Protein AF-A0A538RVR6-F1 (afdb_monomer_lite)

Radius of gyration: 31.61 Å; chains: 1; bounding box: 88×62×80 Å

Sequence (384 aa):
MLEILHLSPMVILPLAVGLVLLVVLLVVGKVPLGYNVRNLLVRWWVTFLTALAFTLVVGLLTVMLAFVNGMYRLTEASGNPGNVMILSDGATDELFSNLAKSDTTNIERQKGVDKAMLKDADQQEREYPLCSKEVYIVVNQPIPPALGPAGSTEFRGKIKTIVQDKGEFTIVDLTGIEKTFQPSENPKFNIHALKADDLVVVAYEQKGQDLLASEVRVSNRRRFVQVRGIEDHRISSRVHDMQLFEGGKWWGGAGVEDAPGGESGKGALGFIQGVLGEGVARILGQDQGKERLEVGDTFELGPRKWIVTGIMKSAGSTFGSEIWAKHSIVGPMFGKDQFTCLVVRSRDAASAEQLAKFLSTDYRPAVRAEPETTYYEKLSETNK

pLDDT: mean 84.99, std 12.35, range [39.38, 97.38]

Secondary structure (DSSP, 8-state):
---S----HHHHHHHHHHHHHHHHHHHTT-S-HHHHHHHHHHTHHHHHHHHHHHHHHHHHHHHHHHHHHHHHHHHHTSS-TTEEEEEETT-SSSTT--B-HHHHHHHTTSTT--EEEEE-TTS-EEEEE-EEEEEEEEEEEEPPPPP-STT--EEEEEEEEEEGGGTEEEEE-TTS-EEEEEE-SS-SS-GGG--TT-EEEEEEEEETTEEEEEEEEE---EEEEEEEEES-HHHHHHHTT--BPTT-----TTSEEPPTT--S-TT--PEEEEEE-HHHHHHHHHTTT-SS--TT-EEEETTEEEEEEEEB--SS-GGGGEEEEEHHHHHHHTT--SBSEEEEE-SSHHHHHHHHHHHHHT-SS-EEEEEHHHHHHHHHHHT-

Foldseek 3Di:
DPPPDPDDPVVVVVVVVVVVVVVVCVVVCVDPVVVVVVVCVVPVPVVVVVVVVVCVVVVVVVVVVVVVVVVLVLLLPAADLQKKKWFAPPDLDLQPGFDDPVVLVVLLPDDQFDWDFDQDPVRDTDIGTLKKFKHKDKAKAFQADADDPPPFDKDWAFWADQDVVQQKTWGQHPQRDIDIAHADPAAPDDSVVDDGRFTWMFGFDDDPPHTHTRYIDTTPDIDIAIEMAIADCVSVCVLGVKDWDPQADADDPVQFDADPPDDPDPDRDTAGEKEAAFQQQCVQQSSVVGNGDDAQDWDDGQSHIHGHRTYIPCPSYPRNRHIYTHCVPVCVSRVHNGGSIMMGGGPRSVSQQVSQVCQQPPDPPHMHMDRSSVSSSVVVVVVD

Structure (mmCIF, N/CA/C/O backbone):
data_AF-A0A538RVR6-F1
#
_entry.id   AF-A0A538RVR6-F1
#
loop_
_atom_site.group_PDB
_atom_site.id
_atom_site.type_symbol
_atom_site.label_atom_id
_atom_site.label_alt_id
_atom_site.label_comp_id
_atom_site.label_asym_id
_atom_site.label_entity_id
_atom_site.label_seq_id
_atom_site.pdbx_PDB_ins_code
_atom_site.Cartn_x
_atom_site.Cartn_y
_atom_site.Cartn_z
_atom_site.occupancy
_atom_site.B_iso_or_equiv
_atom_site.auth_seq_id
_atom_site.auth_comp_id
_atom_site.auth_asym_id
_atom_site.auth_atom_id
_atom_site.pdbx_PDB_model_num
ATOM 1 N N . MET A 1 1 ? 41.872 4.878 -24.489 1.00 39.38 1 MET A N 1
ATOM 2 C CA . MET A 1 1 ? 41.569 6.090 -23.687 1.00 39.38 1 MET A CA 1
ATOM 3 C C . MET A 1 1 ? 41.647 7.361 -24.555 1.00 39.38 1 MET A C 1
ATOM 5 O O . MET A 1 1 ? 42.277 8.331 -24.166 1.00 39.38 1 MET A O 1
ATOM 9 N N . LEU A 1 2 ? 41.036 7.361 -25.749 1.00 42.12 2 LEU A N 1
ATOM 10 C CA . LEU A 1 2 ? 40.969 8.534 -26.648 1.00 42.12 2 LEU A CA 1
ATOM 11 C C . LEU A 1 2 ? 39.705 8.509 -27.537 1.00 42.12 2 LEU A C 1
ATOM 13 O O . LEU A 1 2 ? 39.635 9.197 -28.544 1.00 42.12 2 LEU A O 1
ATOM 17 N N . GLU A 1 3 ? 38.696 7.728 -27.142 1.00 47.91 3 GLU A N 1
ATOM 18 C CA . GLU A 1 3 ? 37.481 7.445 -27.926 1.00 47.91 3 GLU A CA 1
ATOM 19 C C . GLU A 1 3 ? 36.218 8.050 -27.275 1.00 47.91 3 GLU A C 1
ATOM 21 O O . GLU A 1 3 ? 35.114 7.560 -27.463 1.00 47.91 3 GLU A O 1
ATOM 26 N N . ILE A 1 4 ? 36.379 9.092 -26.444 1.00 49.66 4 ILE A N 1
ATOM 27 C CA . ILE A 1 4 ? 35.287 9.658 -25.618 1.00 49.66 4 ILE A CA 1
ATOM 28 C C . ILE A 1 4 ? 34.895 11.093 -26.033 1.00 49.66 4 ILE A C 1
ATOM 30 O O . ILE A 1 4 ? 33.883 11.608 -25.573 1.00 49.66 4 ILE A O 1
ATOM 34 N N . LEU A 1 5 ? 35.603 11.749 -26.961 1.00 54.25 5 LEU A N 1
ATOM 35 C CA . LEU A 1 5 ? 35.172 13.054 -27.485 1.00 54.25 5 LEU A CA 1
ATOM 36 C C . LEU A 1 5 ? 34.869 12.975 -28.985 1.00 54.25 5 LEU A C 1
ATOM 38 O O . LEU A 1 5 ? 35.779 13.020 -29.808 1.00 54.25 5 LEU A O 1
ATOM 42 N N . HIS A 1 6 ? 33.581 12.944 -29.338 1.00 60.28 6 HIS A N 1
ATOM 43 C CA . HIS A 1 6 ? 33.085 13.232 -30.690 1.00 60.28 6 HIS A CA 1
ATOM 44 C C . HIS A 1 6 ? 33.258 14.733 -31.011 1.00 60.28 6 HIS A C 1
ATOM 46 O O . HIS A 1 6 ? 32.290 15.473 -31.174 1.00 60.28 6 HIS A O 1
ATOM 52 N N . LEU A 1 7 ? 34.500 15.220 -31.039 1.00 61.66 7 LEU A N 1
ATOM 53 C CA . LEU A 1 7 ? 34.818 16.577 -31.478 1.00 61.66 7 LEU A CA 1
ATOM 54 C C . LEU A 1 7 ? 34.898 16.606 -33.008 1.00 61.66 7 LEU A C 1
ATOM 56 O O . LEU A 1 7 ? 35.586 15.795 -33.621 1.00 61.66 7 LEU A O 1
ATOM 60 N N . SER A 1 8 ? 34.201 17.560 -33.629 1.00 72.44 8 SER A N 1
ATOM 61 C CA . SER A 1 8 ? 34.272 17.799 -35.075 1.00 72.44 8 SER A CA 1
ATOM 62 C C . SER A 1 8 ? 35.731 18.000 -35.533 1.00 72.44 8 SER A C 1
ATOM 64 O O . SER A 1 8 ? 36.479 18.717 -34.855 1.00 72.44 8 SER A O 1
ATOM 66 N N . PRO A 1 9 ? 36.142 17.463 -36.703 1.00 71.31 9 PRO A N 1
ATOM 67 C CA . PRO A 1 9 ? 37.484 17.664 -37.262 1.00 71.31 9 PRO A CA 1
ATOM 68 C C . PRO A 1 9 ? 37.887 19.141 -37.386 1.00 71.31 9 PRO A C 1
ATOM 70 O O . PRO A 1 9 ? 39.068 19.473 -37.293 1.00 71.31 9 PRO A O 1
ATOM 73 N N . MET A 1 10 ? 36.907 20.043 -37.529 1.00 75.62 10 MET A N 1
ATOM 74 C CA . MET A 1 10 ? 37.141 21.489 -37.583 1.00 75.62 10 MET A CA 1
ATOM 75 C C . MET A 1 10 ? 37.539 22.116 -36.242 1.00 75.62 10 MET A C 1
ATOM 77 O O . MET A 1 10 ? 38.118 23.195 -36.240 1.00 75.62 10 MET A O 1
ATOM 81 N N . VAL A 1 11 ? 37.265 21.457 -35.112 1.00 75.25 11 VAL A N 1
ATOM 82 C CA . VAL A 1 11 ? 37.667 21.917 -33.769 1.00 75.25 11 VAL A CA 1
ATOM 83 C C . VAL A 1 11 ? 38.995 21.283 -33.355 1.00 75.25 11 VAL A C 1
ATOM 85 O O . VAL A 1 11 ? 39.816 21.927 -32.708 1.00 75.25 11 VAL A O 1
ATOM 88 N N . ILE A 1 12 ? 39.250 20.043 -33.781 1.00 77.94 12 ILE A N 1
ATOM 89 C CA . ILE A 1 12 ? 40.493 19.324 -33.469 1.00 77.94 12 ILE A CA 1
ATOM 90 C C . ILE A 1 12 ? 41.695 19.987 -34.150 1.00 77.94 12 ILE A C 1
ATOM 92 O O . ILE A 1 12 ? 42.734 20.155 -33.517 1.00 77.94 12 ILE A O 1
ATOM 96 N N . LEU A 1 13 ? 41.556 20.407 -35.412 1.00 81.44 13 LEU A N 1
ATOM 97 C CA . LEU A 1 13 ? 42.651 21.009 -36.176 1.00 81.44 13 LEU A CA 1
ATOM 98 C C . LEU A 1 13 ? 43.211 22.307 -35.551 1.00 81.44 13 LEU A C 1
ATOM 100 O O . LEU A 1 13 ? 44.420 22.358 -35.330 1.00 81.44 13 LEU A O 1
ATOM 104 N N . PRO A 1 14 ? 42.410 23.337 -35.202 1.00 83.38 14 PRO A N 1
ATOM 105 C CA . PRO A 1 14 ? 42.937 24.543 -34.560 1.00 83.38 14 PRO A CA 1
ATOM 106 C C . PRO A 1 14 ? 43.492 24.266 -33.160 1.00 83.38 14 PRO A C 1
ATOM 108 O O . PRO A 1 14 ? 44.456 24.909 -32.751 1.00 83.38 14 PRO A O 1
ATOM 111 N N . LEU A 1 15 ? 42.936 23.290 -32.437 1.00 82.31 15 LEU A N 1
ATOM 112 C CA . LEU A 1 15 ? 43.399 22.924 -31.099 1.00 82.31 15 LEU A CA 1
ATOM 113 C C . LEU A 1 15 ? 44.746 22.186 -31.153 1.00 82.31 15 LEU A C 1
ATOM 115 O O . LEU A 1 15 ? 45.649 22.492 -30.378 1.00 82.31 15 LEU A O 1
ATOM 119 N N . ALA A 1 16 ? 44.917 21.287 -32.125 1.00 82.94 16 ALA A N 1
ATOM 120 C CA . ALA A 1 16 ? 46.178 20.609 -32.404 1.00 82.94 16 ALA A CA 1
ATOM 121 C C . ALA A 1 16 ? 47.246 21.589 -32.909 1.00 82.94 16 ALA A C 1
ATOM 123 O O . ALA A 1 16 ? 48.373 21.559 -32.423 1.00 82.94 16 ALA A O 1
ATOM 124 N N . VAL A 1 17 ? 46.894 22.503 -33.822 1.00 85.81 17 VAL A N 1
ATOM 125 C CA . VAL A 1 17 ? 47.800 23.567 -34.285 1.00 85.81 17 VAL A CA 1
ATOM 126 C C . VAL A 1 17 ? 48.191 24.478 -33.126 1.00 85.81 17 VAL A C 1
ATOM 128 O O . VAL A 1 17 ? 49.372 24.768 -32.968 1.00 85.81 17 VAL A O 1
ATOM 131 N N . GLY A 1 18 ? 47.243 24.874 -32.274 1.00 83.81 18 GLY A N 1
ATOM 132 C CA . GLY A 1 18 ? 47.517 25.661 -31.073 1.00 83.81 18 GLY A CA 1
ATOM 133 C C . GLY A 1 18 ? 48.460 24.944 -30.105 1.00 83.81 18 GLY A C 1
ATOM 134 O O . GLY A 1 18 ? 49.398 25.556 -29.601 1.00 83.81 18 GLY A O 1
ATOM 135 N N . LEU A 1 19 ? 48.269 23.638 -29.896 1.00 84.94 19 LEU A N 1
ATOM 136 C CA . LEU A 1 19 ? 49.113 22.827 -29.019 1.00 84.94 19 LEU A CA 1
ATOM 137 C C . LEU A 1 19 ? 50.521 22.635 -29.595 1.00 84.94 19 LEU A C 1
ATOM 139 O O . LEU A 1 19 ? 51.501 22.790 -28.872 1.00 84.94 19 LEU A O 1
ATOM 143 N N . VAL A 1 20 ? 50.643 22.387 -30.902 1.00 85.69 20 VAL A N 1
ATOM 144 C CA . VAL A 1 20 ? 51.937 22.317 -31.600 1.00 85.69 20 VAL A CA 1
ATOM 145 C C . VAL A 1 20 ? 52.646 23.668 -31.556 1.00 85.69 20 VAL A C 1
ATOM 147 O O . VAL A 1 20 ? 53.831 23.719 -31.245 1.00 85.69 20 VAL A O 1
ATOM 150 N N . LEU A 1 21 ? 51.934 24.770 -31.795 1.00 81.81 21 LEU A N 1
ATOM 151 C CA . LEU A 1 21 ? 52.486 26.122 -31.718 1.00 81.81 21 LEU A CA 1
ATOM 152 C C . LEU A 1 21 ? 52.979 26.439 -30.300 1.00 81.81 21 LEU A C 1
ATOM 154 O O . LEU A 1 21 ? 54.045 27.026 -30.137 1.00 81.81 21 LEU A O 1
ATOM 158 N N . LEU A 1 22 ? 52.243 26.001 -29.277 1.00 77.75 22 LEU A N 1
ATOM 159 C CA . LEU A 1 22 ? 52.616 26.147 -27.873 1.00 77.75 22 LEU A CA 1
ATOM 160 C C . LEU A 1 22 ? 53.854 25.307 -27.517 1.00 77.75 22 LEU A C 1
ATOM 162 O O . LEU A 1 22 ? 54.753 25.808 -26.845 1.00 77.75 22 LEU A O 1
ATOM 166 N N . VAL A 1 23 ? 53.952 24.074 -28.025 1.00 80.88 23 VAL A N 1
ATOM 167 C CA . VAL A 1 23 ? 55.142 23.216 -27.880 1.00 80.88 23 VAL A CA 1
ATOM 168 C C . VAL A 1 23 ? 56.350 23.819 -28.604 1.00 80.88 23 VAL A C 1
ATOM 170 O O . VAL A 1 23 ? 57.440 23.870 -28.040 1.00 80.88 23 VAL A O 1
ATOM 173 N N . VAL A 1 24 ? 56.174 24.347 -29.817 1.00 81.25 24 VAL A N 1
ATOM 174 C CA . VAL A 1 24 ? 57.241 25.030 -30.565 1.00 81.25 24 VAL A CA 1
ATOM 175 C C . VAL A 1 24 ? 57.694 26.294 -29.829 1.00 81.25 24 VAL A C 1
ATOM 177 O O . VAL A 1 24 ? 58.892 26.506 -29.661 1.00 81.25 24 VAL A O 1
ATOM 180 N N . LEU A 1 25 ? 56.764 27.107 -29.320 1.00 74.94 25 LEU A N 1
ATOM 181 C CA . LEU A 1 25 ? 57.076 28.295 -28.517 1.00 74.94 25 LEU A CA 1
ATOM 182 C C . LEU A 1 25 ? 57.803 27.951 -27.208 1.00 74.94 25 LEU A C 1
ATOM 184 O O . LEU A 1 25 ? 58.669 28.717 -26.777 1.00 74.94 25 LEU A O 1
ATOM 188 N N . LEU A 1 26 ? 57.487 26.799 -26.606 1.00 71.19 26 LEU A N 1
ATOM 189 C CA . LEU A 1 26 ? 58.191 26.258 -25.443 1.00 71.19 26 LEU A CA 1
ATOM 190 C C . LEU A 1 26 ? 59.629 25.848 -25.772 1.00 71.19 26 LEU A C 1
ATOM 192 O O . LEU A 1 26 ? 60.550 26.235 -25.056 1.00 71.19 26 LEU A O 1
ATOM 196 N N . VAL A 1 27 ? 59.831 25.107 -26.865 1.00 73.12 27 VAL A N 1
ATOM 197 C CA . VAL A 1 27 ? 61.153 24.614 -27.291 1.00 73.12 27 VAL A CA 1
ATOM 198 C C . VAL A 1 27 ? 62.060 25.755 -27.763 1.00 73.12 27 VAL A C 1
ATOM 200 O O . VAL A 1 27 ? 63.259 25.739 -27.501 1.00 73.12 27 VAL A O 1
ATOM 203 N N . VAL A 1 28 ? 61.496 26.789 -28.396 1.00 76.31 28 VAL A N 1
ATOM 204 C CA . VAL A 1 28 ? 62.232 27.974 -28.879 1.00 76.31 28 VAL A CA 1
ATOM 205 C C . VAL A 1 28 ? 62.651 28.916 -27.728 1.00 76.31 28 VAL A C 1
ATOM 207 O O . VAL A 1 28 ? 63.309 29.930 -27.958 1.00 76.31 28 VAL A O 1
ATOM 210 N N . GLY A 1 29 ? 62.316 28.598 -26.470 1.00 61.44 29 GLY A N 1
ATOM 211 C CA . GLY A 1 29 ? 62.828 29.302 -25.286 1.00 61.44 29 GLY A CA 1
ATOM 212 C C . GLY A 1 29 ? 62.303 30.731 -25.108 1.00 61.44 29 GLY A C 1
ATOM 213 O O . GLY A 1 29 ? 62.785 31.460 -24.244 1.00 61.44 29 GLY A O 1
ATOM 214 N N . LYS A 1 30 ? 61.304 31.148 -25.901 1.00 63.81 30 LYS A N 1
ATOM 215 C CA . LYS A 1 30 ? 60.682 32.481 -25.805 1.00 63.81 30 LYS A CA 1
ATOM 216 C C . LYS A 1 30 ? 59.673 32.606 -24.660 1.00 63.81 30 LYS A C 1
ATOM 218 O O . LYS A 1 30 ? 59.272 33.720 -24.336 1.00 63.81 30 LYS A O 1
ATOM 223 N N . VAL A 1 31 ? 59.274 31.496 -24.036 1.00 65.31 31 VAL A N 1
ATOM 224 C CA . VAL A 1 31 ? 58.393 31.500 -22.861 1.00 65.31 31 VAL A CA 1
ATOM 225 C C . VAL A 1 31 ? 59.247 31.290 -21.605 1.00 65.31 31 VAL A C 1
ATOM 227 O O . VAL A 1 31 ? 59.776 30.193 -21.416 1.00 65.31 31 VAL A O 1
ATOM 230 N N . PRO A 1 32 ? 59.400 32.294 -20.722 1.00 65.81 32 PRO A N 1
ATOM 231 C CA . PRO A 1 32 ? 60.220 32.184 -19.516 1.00 65.81 32 PRO A CA 1
ATOM 232 C C . PRO A 1 32 ? 59.517 31.347 -18.427 1.00 65.81 32 PRO A C 1
ATOM 234 O O . PRO A 1 32 ? 59.157 31.847 -17.362 1.00 65.81 32 PRO A O 1
ATOM 237 N N . LEU A 1 33 ? 59.332 30.042 -18.666 1.00 67.88 33 LEU A N 1
ATOM 238 C CA . LEU A 1 33 ? 58.728 29.118 -17.697 1.00 67.88 33 LEU A CA 1
ATOM 239 C C . LEU A 1 33 ? 59.535 29.017 -16.401 1.00 67.88 33 LEU A C 1
ATOM 241 O O . LEU A 1 33 ? 58.954 28.939 -15.322 1.00 67.88 33 LEU A O 1
ATOM 245 N N . GLY A 1 34 ? 60.866 29.065 -16.497 1.00 68.44 34 GLY A N 1
ATOM 246 C CA . GLY A 1 34 ? 61.745 29.028 -15.329 1.00 68.44 34 GLY A CA 1
ATOM 247 C C . GLY A 1 34 ? 61.494 30.191 -14.368 1.00 68.44 34 GLY A C 1
ATOM 248 O O . GLY A 1 34 ? 61.606 30.014 -13.158 1.00 68.44 34 GLY A O 1
ATOM 249 N N . TYR A 1 35 ? 61.079 31.355 -14.882 1.00 65.12 35 TYR A N 1
ATOM 250 C CA . TYR A 1 35 ? 60.714 32.502 -14.052 1.00 65.12 35 TYR A CA 1
ATOM 251 C C . TYR A 1 35 ? 59.385 32.266 -13.326 1.00 65.12 35 TYR A C 1
ATOM 253 O O . TYR A 1 35 ? 59.304 32.489 -12.122 1.00 65.12 35 TYR A O 1
ATOM 261 N N . ASN A 1 36 ? 58.375 31.731 -14.019 1.00 68.00 36 ASN A N 1
ATOM 262 C CA . ASN A 1 36 ? 57.074 31.417 -13.422 1.00 68.00 36 ASN A CA 1
ATOM 263 C C . ASN A 1 36 ? 57.174 30.306 -12.367 1.00 68.00 36 ASN A C 1
ATOM 265 O O . ASN A 1 36 ? 56.671 30.473 -11.260 1.00 68.00 36 ASN A O 1
ATOM 269 N N . VAL A 1 37 ? 57.884 29.212 -12.658 1.00 72.81 37 VAL A N 1
ATOM 270 C CA . VAL A 1 37 ? 58.095 28.103 -11.709 1.00 72.81 37 VAL A CA 1
ATOM 271 C C . VAL A 1 37 ? 58.908 28.565 -10.499 1.00 72.81 37 VAL A C 1
ATOM 273 O O . VAL A 1 37 ? 58.567 28.245 -9.361 1.00 72.81 37 VAL A O 1
ATOM 276 N N . ARG A 1 38 ? 59.939 29.392 -10.711 1.00 72.19 38 ARG A N 1
ATOM 277 C CA . ARG A 1 38 ? 60.703 29.991 -9.611 1.00 72.19 38 ARG A CA 1
ATOM 278 C C . ARG A 1 38 ? 59.846 30.945 -8.778 1.00 72.19 38 ARG A C 1
ATOM 280 O O . ARG A 1 38 ? 59.960 30.931 -7.560 1.00 72.19 38 ARG A O 1
ATOM 287 N N . ASN A 1 39 ? 58.963 31.729 -9.395 1.00 69.69 39 ASN A N 1
ATOM 288 C CA . ASN A 1 39 ? 58.050 32.624 -8.682 1.00 69.69 39 ASN A CA 1
ATOM 289 C C . ASN A 1 39 ? 57.009 31.848 -7.847 1.00 69.69 39 ASN A C 1
ATOM 291 O O . ASN A 1 39 ? 56.709 32.245 -6.721 1.00 69.69 39 ASN A O 1
ATOM 295 N N . LEU A 1 40 ? 56.530 30.696 -8.340 1.00 73.50 40 LEU A N 1
ATOM 296 C CA . LEU A 1 40 ? 55.670 29.779 -7.576 1.00 73.50 40 LEU A CA 1
ATOM 297 C C . LEU A 1 40 ? 56.389 29.211 -6.341 1.00 73.50 40 LEU A C 1
ATOM 299 O O . LEU A 1 40 ? 55.789 29.137 -5.270 1.00 73.50 40 LEU A O 1
ATOM 303 N N . LEU A 1 41 ? 57.678 28.871 -6.472 1.00 74.56 41 LEU A N 1
ATOM 304 C CA . LEU A 1 41 ? 58.513 28.368 -5.372 1.00 74.56 41 LEU A CA 1
ATOM 305 C C . LEU A 1 41 ? 58.883 29.458 -4.354 1.00 74.56 41 LEU A C 1
ATOM 307 O O . LEU A 1 41 ? 58.917 29.198 -3.154 1.00 74.56 41 LEU A O 1
ATOM 311 N N . VAL A 1 42 ? 59.123 30.692 -4.804 1.00 81.31 42 VAL A N 1
ATOM 312 C CA . VAL A 1 42 ? 59.430 31.825 -3.912 1.00 81.31 42 VAL A CA 1
ATOM 313 C C . VAL A 1 42 ? 58.204 32.233 -3.083 1.00 81.31 42 VAL A C 1
ATOM 315 O O . VAL A 1 42 ? 58.351 32.639 -1.932 1.00 81.31 42 VAL A O 1
ATOM 318 N N . ARG A 1 43 ? 56.984 32.075 -3.618 1.00 82.38 43 ARG A N 1
ATOM 319 C CA . ARG A 1 43 ? 55.708 32.324 -2.915 1.00 82.38 43 ARG A CA 1
ATOM 320 C C . ARG A 1 43 ? 54.949 31.033 -2.610 1.00 82.38 43 ARG A C 1
ATOM 322 O O . ARG A 1 43 ? 53.730 30.961 -2.781 1.00 82.38 43 ARG A O 1
ATOM 329 N N . TRP A 1 44 ? 55.671 30.020 -2.139 1.00 80.81 44 TRP A N 1
ATOM 330 C CA . TRP A 1 44 ? 55.123 28.687 -1.886 1.00 80.81 44 TRP A CA 1
ATOM 331 C C . TRP A 1 44 ? 53.885 28.698 -0.977 1.00 80.81 44 TRP A C 1
ATOM 333 O O . TRP A 1 44 ? 52.952 27.949 -1.235 1.00 80.81 44 TRP A O 1
ATOM 343 N N . TRP A 1 45 ? 53.811 29.604 0.004 1.00 84.94 45 TRP A N 1
ATOM 344 C CA . TRP A 1 45 ? 52.651 29.737 0.894 1.00 84.94 45 TRP A CA 1
ATOM 345 C C . TRP A 1 45 ? 51.360 30.168 0.185 1.00 84.94 45 TRP A C 1
ATOM 347 O O . TRP A 1 45 ? 50.308 29.579 0.422 1.00 84.94 45 TRP A O 1
ATOM 357 N N . VAL A 1 46 ? 51.415 31.174 -0.695 1.00 86.44 46 VAL A N 1
ATOM 358 C CA . VAL A 1 46 ? 50.214 31.691 -1.386 1.00 86.44 46 VAL A CA 1
ATOM 359 C C . VAL A 1 46 ? 49.758 30.716 -2.473 1.00 86.44 46 VAL A C 1
ATOM 361 O O . VAL A 1 46 ? 48.561 30.471 -2.629 1.00 86.44 46 VAL A O 1
ATOM 364 N N . THR A 1 47 ? 50.716 30.114 -3.182 1.00 86.12 47 THR A N 1
ATOM 365 C CA . THR A 1 47 ? 50.460 29.060 -4.174 1.00 86.12 47 THR A CA 1
ATOM 366 C C . THR A 1 47 ? 49.853 27.817 -3.518 1.00 86.12 47 THR A C 1
ATOM 368 O O . THR A 1 47 ? 48.895 27.246 -4.033 1.00 86.12 47 THR A O 1
ATOM 371 N N . PHE A 1 48 ? 50.360 27.419 -2.347 1.00 88.94 48 PHE A N 1
ATOM 372 C CA . PHE A 1 48 ? 49.802 26.311 -1.575 1.00 88.94 48 PHE A CA 1
ATOM 373 C C . PHE A 1 48 ? 48.385 26.620 -1.082 1.00 88.94 48 PHE A C 1
ATOM 375 O O . PHE A 1 48 ? 47.500 25.784 -1.232 1.00 88.94 48 PHE A O 1
ATOM 382 N N . LEU A 1 49 ? 48.135 27.828 -0.561 1.00 91.00 49 LEU A N 1
ATOM 383 C CA . LEU A 1 49 ? 46.811 28.225 -0.071 1.00 91.00 49 LEU A CA 1
ATOM 384 C C . LEU A 1 49 ? 45.753 28.232 -1.187 1.00 91.00 49 LEU A C 1
ATOM 386 O O . LEU A 1 49 ? 44.631 27.778 -0.973 1.00 91.00 49 LEU A O 1
ATOM 390 N N . THR A 1 50 ? 46.112 28.696 -2.388 1.00 89.00 50 THR A N 1
ATOM 391 C CA . THR A 1 50 ? 45.217 28.648 -3.558 1.00 89.00 50 THR A CA 1
ATOM 392 C C . THR A 1 50 ? 44.976 27.216 -4.029 1.00 89.00 50 THR A C 1
ATOM 394 O O . THR A 1 50 ? 43.825 26.842 -4.243 1.00 89.00 50 THR A O 1
ATOM 397 N N . ALA A 1 51 ? 46.019 26.385 -4.117 1.00 91.00 51 ALA A N 1
ATOM 398 C CA . ALA A 1 51 ? 45.870 24.968 -4.453 1.00 91.00 51 ALA A CA 1
ATOM 399 C C . ALA A 1 51 ? 44.990 24.216 -3.437 1.00 91.00 51 ALA A C 1
ATOM 401 O O . ALA A 1 51 ? 44.122 23.438 -3.834 1.00 91.00 51 ALA A O 1
ATOM 402 N N . LEU A 1 52 ? 45.159 24.488 -2.138 1.00 95.56 52 LEU A N 1
ATOM 403 C CA . LEU A 1 52 ? 44.338 23.927 -1.065 1.00 95.56 52 LEU A CA 1
ATOM 404 C C . LEU A 1 52 ? 42.873 24.364 -1.201 1.00 95.56 52 LEU A C 1
ATOM 406 O O . LEU A 1 52 ? 41.983 23.521 -1.127 1.00 95.56 52 LEU A O 1
ATOM 410 N N . ALA A 1 53 ? 42.618 25.651 -1.458 1.00 95.00 53 ALA A N 1
ATOM 411 C CA . ALA A 1 53 ? 41.266 26.170 -1.651 1.00 95.00 53 ALA A CA 1
ATOM 412 C C . ALA A 1 53 ? 40.556 25.497 -2.839 1.00 95.00 53 ALA A C 1
ATOM 414 O O . ALA A 1 53 ? 39.435 25.014 -2.686 1.00 95.00 53 ALA A O 1
ATOM 415 N N . PHE A 1 54 ? 41.216 25.386 -3.998 1.00 95.88 54 PHE A N 1
ATOM 416 C CA . PHE A 1 54 ? 40.650 24.683 -5.156 1.00 95.88 54 PHE A CA 1
ATOM 417 C C . PHE A 1 54 ? 40.448 23.188 -4.890 1.00 95.88 54 PHE A C 1
ATOM 419 O O . PHE A 1 54 ? 39.412 22.641 -5.261 1.00 95.88 54 PHE A O 1
ATOM 426 N N . THR A 1 55 ? 41.394 22.534 -4.211 1.00 96.50 55 THR A N 1
ATOM 427 C CA . THR A 1 55 ? 41.277 21.112 -3.847 1.00 96.50 55 THR A CA 1
ATOM 428 C C . THR A 1 55 ? 40.096 20.877 -2.913 1.00 96.50 55 THR A C 1
ATOM 430 O O . THR A 1 55 ? 39.359 19.915 -3.098 1.00 96.50 55 THR A O 1
ATOM 433 N N . LEU A 1 56 ? 39.867 21.772 -1.947 1.00 96.75 56 LEU A N 1
ATOM 434 C CA . LEU A 1 56 ? 38.726 21.694 -1.039 1.00 96.75 56 LEU A CA 1
ATOM 435 C C . LEU A 1 56 ? 37.403 21.851 -1.795 1.00 96.75 56 LEU A C 1
ATOM 437 O O . LEU A 1 56 ? 36.489 21.059 -1.579 1.00 96.75 56 LEU A O 1
ATOM 441 N N . VAL A 1 57 ? 37.309 22.820 -2.712 1.00 97.38 57 VAL A N 1
ATOM 442 C CA . VAL A 1 57 ? 36.103 23.025 -3.532 1.00 97.38 57 VAL A CA 1
ATOM 443 C C . VAL A 1 57 ? 35.825 21.808 -4.418 1.00 97.38 57 VAL A C 1
ATOM 445 O O . VAL A 1 57 ? 34.715 21.282 -4.405 1.00 97.38 57 VAL A O 1
ATOM 448 N N . VAL A 1 58 ? 36.828 21.315 -5.150 1.00 96.69 58 VAL A N 1
ATOM 449 C CA . VAL A 1 58 ? 36.678 20.129 -6.012 1.00 96.69 58 VAL A CA 1
ATOM 450 C C . VAL A 1 58 ? 36.376 18.882 -5.182 1.00 96.69 58 VAL A C 1
ATOM 452 O O . VAL A 1 58 ? 35.538 18.074 -5.579 1.00 96.69 58 VAL A O 1
ATOM 455 N N . GLY A 1 59 ? 37.002 18.737 -4.013 1.00 96.69 59 GLY A N 1
ATOM 456 C CA . GLY A 1 59 ? 36.737 17.652 -3.074 1.00 96.69 59 GLY A CA 1
ATOM 457 C C . GLY A 1 59 ? 35.288 17.658 -2.595 1.00 96.69 59 GLY A C 1
ATOM 458 O O . GLY A 1 59 ? 34.617 16.632 -2.677 1.00 96.69 59 GLY A O 1
ATOM 459 N N . LEU A 1 60 ? 34.773 18.821 -2.189 1.00 96.62 60 LEU A N 1
ATOM 460 C CA . LEU A 1 60 ? 33.379 18.979 -1.774 1.00 96.62 60 LEU A CA 1
ATOM 461 C C . LEU A 1 60 ? 32.406 18.626 -2.910 1.00 96.62 60 LEU A C 1
ATOM 463 O O . LEU A 1 60 ? 31.473 17.852 -2.699 1.00 96.62 60 LEU A O 1
ATOM 467 N N . LEU A 1 61 ? 32.651 19.127 -4.125 1.00 96.31 61 LEU A N 1
ATOM 468 C CA . LEU A 1 61 ? 31.825 18.803 -5.292 1.00 96.31 61 LEU A CA 1
ATOM 469 C C . LEU A 1 61 ? 31.882 17.310 -5.647 1.00 96.31 61 LEU A C 1
ATOM 471 O O . LEU A 1 61 ? 30.856 16.719 -5.978 1.00 96.31 61 LEU A O 1
ATOM 475 N N . THR A 1 62 ? 33.054 16.682 -5.533 1.00 96.19 62 THR A N 1
ATOM 476 C CA . THR A 1 62 ? 33.231 15.246 -5.802 1.00 96.19 62 THR A CA 1
ATOM 477 C C . THR A 1 62 ? 32.482 14.397 -4.781 1.00 96.19 62 THR A C 1
ATOM 479 O O . THR A 1 62 ? 31.806 13.447 -5.164 1.00 96.19 62 THR A O 1
ATOM 482 N N . VAL A 1 63 ? 32.550 14.749 -3.492 1.00 96.31 63 VAL A N 1
ATOM 483 C CA . VAL A 1 63 ? 31.797 14.064 -2.429 1.00 96.31 63 VAL A CA 1
ATOM 484 C C . VAL A 1 63 ? 30.296 14.208 -2.654 1.00 96.31 63 VAL A C 1
ATOM 486 O O . VAL A 1 63 ? 29.576 13.218 -2.567 1.00 96.31 63 VAL A O 1
ATOM 489 N N . MET A 1 64 ? 29.825 15.408 -3.002 1.00 93.88 64 MET A N 1
ATOM 490 C CA . MET A 1 64 ? 28.416 15.631 -3.326 1.00 93.88 64 MET A CA 1
ATOM 491 C C . MET A 1 64 ? 27.972 14.769 -4.516 1.00 93.88 64 MET A C 1
ATOM 493 O O . MET A 1 64 ? 26.936 14.114 -4.441 1.00 93.88 64 MET A O 1
ATOM 497 N N . LEU A 1 65 ? 28.770 14.704 -5.587 1.00 88.38 65 LEU A N 1
ATOM 498 C CA . LEU A 1 65 ? 28.452 13.889 -6.761 1.00 88.38 65 LEU A CA 1
ATOM 499 C C . LEU A 1 65 ? 28.489 12.386 -6.449 1.00 88.38 65 LEU A C 1
ATOM 501 O O . LEU A 1 65 ? 27.621 11.641 -6.894 1.00 88.38 65 LEU A O 1
ATOM 505 N N . ALA A 1 66 ? 29.458 11.938 -5.649 1.00 91.44 66 ALA A N 1
ATOM 506 C CA . ALA A 1 66 ? 29.544 10.556 -5.189 1.00 91.44 66 ALA A CA 1
ATOM 507 C C . ALA A 1 66 ? 28.347 10.176 -4.305 1.00 91.44 66 ALA A C 1
ATOM 509 O O . ALA A 1 66 ? 27.811 9.082 -4.454 1.00 91.44 66 ALA A O 1
ATOM 510 N N . PHE A 1 67 ? 27.894 11.082 -3.434 1.00 87.81 67 PHE A N 1
ATOM 511 C CA . PHE A 1 67 ? 26.696 10.891 -2.621 1.00 87.81 67 PHE A CA 1
ATOM 512 C C . PHE A 1 67 ? 25.436 10.799 -3.487 1.00 87.81 67 PHE A C 1
ATOM 514 O O . PHE A 1 67 ? 24.668 9.855 -3.334 1.00 87.81 67 PHE A O 1
ATOM 521 N N . VAL A 1 68 ? 25.255 11.719 -4.440 1.00 75.25 68 VAL A N 1
ATOM 522 C CA . VAL A 1 68 ? 24.129 11.692 -5.388 1.00 75.25 68 VAL A CA 1
ATOM 523 C C . VAL A 1 68 ? 24.121 10.393 -6.198 1.00 75.25 68 VAL A C 1
ATOM 525 O O . VAL A 1 68 ? 23.091 9.733 -6.274 1.00 75.25 68 VAL A O 1
ATOM 528 N N . ASN A 1 69 ? 25.272 9.967 -6.720 1.00 75.25 69 ASN A N 1
ATOM 529 C CA . ASN A 1 69 ? 25.398 8.697 -7.441 1.00 75.25 69 ASN A CA 1
ATOM 530 C C . ASN A 1 69 ? 25.158 7.480 -6.536 1.00 75.25 69 ASN A C 1
ATOM 532 O O . ASN A 1 69 ? 24.583 6.488 -6.974 1.00 75.25 69 ASN A O 1
ATOM 536 N N . GLY A 1 70 ? 25.585 7.547 -5.274 1.00 75.81 70 GLY A N 1
ATOM 537 C CA . GLY A 1 70 ? 25.294 6.529 -4.269 1.00 75.81 70 GLY A CA 1
ATOM 538 C C . GLY A 1 70 ? 23.797 6.419 -3.988 1.00 75.81 70 GLY A C 1
ATOM 539 O O . GLY A 1 70 ? 23.272 5.311 -3.951 1.00 75.81 70 GLY A O 1
ATOM 540 N N . MET A 1 71 ? 23.099 7.552 -3.867 1.00 67.25 71 MET A N 1
ATOM 541 C CA . MET A 1 71 ? 21.641 7.577 -3.747 1.00 67.25 71 MET A CA 1
ATOM 542 C C . MET A 1 71 ? 20.965 7.011 -4.995 1.00 67.25 71 MET A C 1
ATOM 544 O O . MET A 1 71 ? 20.094 6.166 -4.839 1.00 67.25 71 MET A O 1
ATOM 548 N N . TYR A 1 72 ? 21.403 7.388 -6.205 1.00 62.00 72 TYR A N 1
ATOM 549 C CA . TYR A 1 72 ? 20.849 6.823 -7.439 1.00 62.00 72 TYR A CA 1
ATOM 550 C C . TYR A 1 72 ? 20.995 5.306 -7.487 1.00 62.00 72 TYR A C 1
ATOM 552 O O . TYR A 1 72 ? 20.018 4.629 -7.756 1.00 62.00 72 TYR A O 1
ATOM 560 N N . ARG A 1 73 ? 22.149 4.750 -7.105 1.00 60.12 73 ARG A N 1
ATOM 561 C CA . ARG A 1 73 ? 22.333 3.289 -7.031 1.00 60.12 73 ARG A CA 1
ATOM 562 C C . ARG A 1 73 ? 21.480 2.609 -5.959 1.00 60.12 73 ARG A C 1
ATOM 564 O O . ARG A 1 73 ? 21.125 1.445 -6.115 1.00 60.12 73 ARG A O 1
ATOM 571 N N . LEU A 1 74 ? 21.171 3.307 -4.865 1.00 58.62 74 LEU A N 1
ATOM 572 C CA . LEU A 1 74 ? 20.268 2.808 -3.824 1.00 58.62 74 LEU A CA 1
ATOM 573 C C . LEU A 1 74 ? 18.803 2.832 -4.288 1.00 58.62 74 LEU A C 1
ATOM 575 O O . LEU A 1 74 ? 18.036 1.958 -3.896 1.00 58.62 74 LEU A O 1
ATOM 579 N N . THR A 1 75 ? 18.419 3.796 -5.130 1.00 52.66 75 THR A N 1
ATOM 580 C CA . THR A 1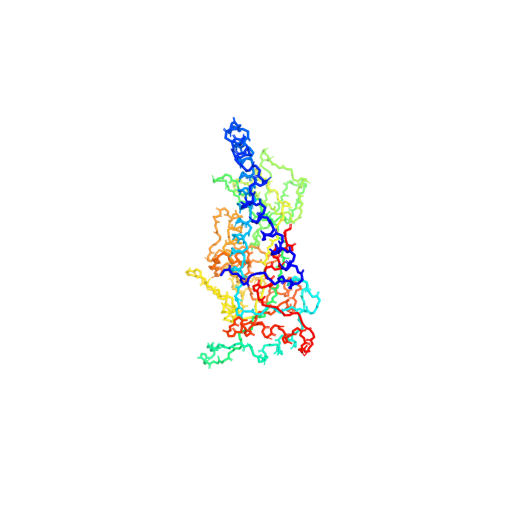 75 ? 17.058 3.919 -5.676 1.00 52.66 75 THR A CA 1
ATOM 581 C C . THR A 1 75 ? 16.844 3.131 -6.970 1.00 52.66 75 THR A C 1
ATOM 583 O O . THR A 1 75 ? 15.743 2.648 -7.191 1.00 52.66 75 THR A O 1
ATOM 586 N N . GLU A 1 76 ? 17.884 2.935 -7.787 1.00 51.81 76 GLU A N 1
ATOM 587 C CA . GLU A 1 76 ? 17.901 2.123 -9.021 1.00 51.81 76 GLU A CA 1
ATOM 588 C C . GLU A 1 76 ? 17.622 0.640 -8.723 1.00 51.81 76 GLU A C 1
ATOM 590 O O . GLU A 1 76 ? 17.119 -0.093 -9.568 1.00 51.81 76 GLU A O 1
ATOM 595 N N . ALA A 1 77 ? 17.859 0.210 -7.480 1.00 52.16 77 ALA A N 1
ATOM 596 C CA . ALA A 1 77 ? 17.465 -1.103 -6.979 1.00 52.16 77 ALA A CA 1
ATOM 597 C C . ALA A 1 77 ? 15.952 -1.240 -6.687 1.00 52.16 77 ALA A C 1
ATOM 599 O O . ALA A 1 77 ? 15.512 -2.309 -6.260 1.00 52.16 77 ALA A O 1
ATOM 600 N N . SER A 1 78 ? 15.147 -0.185 -6.875 1.00 65.19 78 SER A N 1
ATOM 601 C CA . SER A 1 78 ? 13.689 -0.259 -6.726 1.00 65.19 78 SER A CA 1
ATOM 602 C C . SER A 1 78 ? 13.046 -0.674 -8.046 1.00 65.19 78 SER A C 1
ATOM 604 O O . SER A 1 78 ? 12.965 0.111 -8.986 1.00 65.19 78 SER A O 1
ATOM 606 N N . GLY A 1 79 ? 12.570 -1.915 -8.095 1.00 75.38 79 GLY A N 1
ATOM 607 C CA . GLY A 1 79 ? 11.888 -2.489 -9.254 1.00 75.38 79 GLY A CA 1
ATOM 608 C C . GLY A 1 79 ? 12.701 -3.588 -9.932 1.00 75.38 79 GLY A C 1
ATOM 609 O O . GLY A 1 79 ? 13.929 -3.635 -9.850 1.00 75.38 79 GLY A O 1
ATOM 610 N N . ASN A 1 80 ? 12.006 -4.507 -10.595 1.00 86.38 80 ASN A N 1
ATOM 611 C CA . ASN A 1 80 ? 12.641 -5.562 -11.363 1.00 86.38 80 ASN A CA 1
ATOM 612 C C . ASN A 1 80 ? 12.909 -5.074 -12.798 1.00 86.38 80 ASN A C 1
ATOM 614 O O . ASN A 1 80 ? 11.983 -4.622 -13.471 1.00 86.38 80 ASN A O 1
ATOM 618 N N . PRO A 1 81 ? 14.133 -5.213 -13.335 1.00 87.81 81 PRO A N 1
ATOM 619 C CA . PRO A 1 81 ? 14.437 -4.753 -14.689 1.00 87.81 81 PRO A CA 1
ATOM 620 C C . PRO A 1 81 ? 13.664 -5.517 -15.778 1.00 87.81 81 PRO A C 1
ATOM 622 O O . PRO A 1 81 ? 13.491 -5.003 -16.875 1.00 87.81 81 PRO A O 1
ATOM 625 N N . GLY A 1 82 ? 13.184 -6.731 -15.493 1.00 91.94 82 GLY A N 1
ATOM 626 C CA . GLY A 1 82 ? 12.307 -7.499 -16.377 1.00 91.94 82 GLY A CA 1
ATOM 627 C C . GLY A 1 82 ? 10.827 -7.117 -16.280 1.00 91.94 82 GLY A C 1
ATOM 628 O O . GLY A 1 82 ? 10.025 -7.670 -17.029 1.00 91.94 82 GLY A O 1
ATOM 629 N N . ASN A 1 83 ? 10.436 -6.215 -15.378 1.00 95.00 83 ASN A N 1
ATOM 630 C CA . ASN A 1 83 ? 9.053 -5.773 -15.244 1.00 95.00 83 ASN A CA 1
ATOM 631 C C . ASN A 1 83 ? 8.748 -4.554 -16.112 1.00 95.00 83 ASN A C 1
ATOM 633 O O . ASN A 1 83 ? 9.556 -3.638 -16.259 1.00 95.00 83 ASN A O 1
ATOM 637 N N . VAL A 1 84 ? 7.521 -4.521 -16.620 1.00 96.25 84 VAL A N 1
ATOM 638 C CA . VAL A 1 84 ? 6.927 -3.371 -17.297 1.00 96.25 84 VAL A CA 1
ATOM 639 C C . VAL A 1 84 ? 5.742 -2.894 -16.479 1.00 96.25 84 VAL A C 1
ATOM 641 O O . VAL A 1 84 ? 4.808 -3.655 -16.218 1.00 96.25 84 VAL A O 1
ATOM 644 N N . MET A 1 85 ? 5.794 -1.624 -16.101 1.00 95.25 85 MET A N 1
ATOM 645 C CA . MET A 1 85 ? 4.727 -0.919 -15.421 1.00 95.25 85 MET A CA 1
ATOM 646 C C . MET A 1 85 ? 3.794 -0.290 -16.449 1.00 95.25 85 MET A C 1
ATOM 648 O O . MET A 1 85 ? 4.247 0.433 -17.339 1.00 95.25 85 MET A O 1
ATOM 652 N N . ILE A 1 86 ? 2.497 -0.570 -16.343 1.00 96.50 86 ILE A N 1
ATOM 653 C CA . ILE A 1 86 ? 1.482 -0.097 -17.286 1.00 96.50 86 ILE A CA 1
ATOM 654 C C . ILE A 1 86 ? 0.402 0.681 -16.543 1.00 96.50 86 ILE A C 1
ATOM 656 O O . ILE A 1 86 ? -0.210 0.183 -15.595 1.00 96.50 86 ILE A O 1
ATOM 660 N N . LEU A 1 87 ? 0.145 1.890 -17.028 1.00 96.44 87 LEU A N 1
ATOM 661 C CA . LEU A 1 87 ? -0.833 2.846 -16.527 1.00 96.44 87 LEU A CA 1
ATOM 662 C C . LEU A 1 87 ? -1.798 3.247 -17.648 1.00 96.44 87 LEU A C 1
ATOM 664 O O . LEU A 1 87 ? -1.540 3.019 -18.835 1.00 96.44 87 LEU A O 1
ATOM 668 N N . SER A 1 88 ? -2.916 3.870 -17.282 1.00 94.94 88 SER A N 1
ATOM 669 C CA . SER A 1 88 ? -3.814 4.470 -18.263 1.00 94.94 88 SER A CA 1
ATOM 670 C C . SER A 1 88 ? -3.108 5.588 -19.023 1.00 94.94 88 SER A C 1
ATOM 672 O O . SER A 1 88 ? -2.204 6.246 -18.500 1.00 94.94 88 SER A O 1
ATOM 674 N N . ASP A 1 89 ? -3.533 5.823 -20.261 1.00 92.81 89 ASP A N 1
ATOM 675 C CA . ASP A 1 89 ? -3.017 6.942 -21.042 1.00 92.81 89 ASP A CA 1
ATOM 676 C C . ASP A 1 89 ? -3.197 8.274 -20.289 1.00 92.81 89 ASP A C 1
ATOM 678 O O . ASP A 1 89 ? -4.194 8.491 -19.595 1.00 92.81 89 ASP A O 1
ATOM 682 N N . GLY A 1 90 ? -2.190 9.142 -20.372 1.00 89.44 90 GLY A N 1
ATOM 683 C CA . GLY A 1 90 ? -2.141 10.420 -19.656 1.00 89.44 90 GLY A CA 1
ATOM 684 C C . GLY A 1 90 ? -1.893 10.355 -18.140 1.00 89.44 90 GLY A C 1
ATOM 685 O O . GLY A 1 90 ? -1.723 11.411 -17.531 1.00 89.44 90 GLY A O 1
ATOM 686 N N . ALA A 1 91 ? -1.832 9.174 -17.511 1.00 91.56 91 ALA A N 1
ATOM 687 C CA . ALA A 1 91 ? -1.545 9.079 -16.079 1.00 91.56 91 ALA A CA 1
ATOM 688 C C . ALA A 1 91 ? -0.067 9.370 -15.775 1.00 91.56 91 ALA A C 1
ATOM 690 O O . ALA A 1 91 ? 0.840 8.840 -16.427 1.00 91.56 91 ALA A O 1
ATOM 691 N N . THR A 1 92 ? 0.184 10.208 -14.767 1.00 87.19 92 THR A N 1
ATOM 692 C CA . THR A 1 92 ? 1.535 10.558 -14.301 1.00 87.19 92 THR A CA 1
ATOM 693 C C . THR A 1 92 ? 2.110 9.508 -13.357 1.00 87.19 92 THR A C 1
ATOM 695 O O . THR A 1 92 ? 3.307 9.233 -13.435 1.00 87.19 92 THR A O 1
ATOM 698 N N . ASP A 1 93 ? 1.249 8.907 -12.537 1.00 89.69 93 ASP A N 1
ATOM 699 C CA . ASP A 1 93 ? 1.541 7.896 -11.523 1.00 89.69 93 ASP A CA 1
ATOM 700 C C . ASP A 1 93 ? 0.357 6.917 -11.365 1.00 89.69 93 ASP A C 1
ATOM 702 O O . ASP A 1 93 ? -0.707 7.080 -11.974 1.00 89.69 93 ASP A O 1
ATOM 706 N N . GLU A 1 94 ? 0.538 5.892 -10.532 1.00 91.44 94 GLU A N 1
ATOM 707 C CA . GLU A 1 94 ? -0.503 4.913 -10.195 1.00 91.44 94 GLU A CA 1
ATOM 708 C C . GLU A 1 94 ? -1.741 5.517 -9.517 1.00 91.44 94 GLU A C 1
ATOM 710 O O . GLU A 1 94 ? -2.846 5.017 -9.704 1.00 91.44 94 GLU A O 1
ATOM 715 N N . LEU A 1 95 ? -1.612 6.586 -8.730 1.00 90.31 95 LEU A N 1
ATOM 716 C CA . LEU A 1 95 ? -2.731 7.138 -7.962 1.00 90.31 95 LEU A CA 1
ATOM 717 C C . LEU A 1 95 ? -3.813 7.742 -8.872 1.00 90.31 95 LEU A C 1
ATOM 719 O O . LEU A 1 95 ? -5.014 7.630 -8.573 1.00 90.31 95 LEU A O 1
ATOM 723 N N . PHE A 1 96 ? -3.384 8.354 -9.980 1.00 89.56 96 PHE A N 1
ATOM 724 C CA . PHE A 1 96 ? -4.248 8.990 -10.982 1.00 89.56 96 PHE A CA 1
ATOM 725 C C . PHE A 1 96 ? -4.567 8.103 -12.189 1.00 89.56 96 PHE A C 1
ATOM 727 O O . PHE A 1 96 ? -5.284 8.534 -13.092 1.00 89.56 96 PHE A O 1
ATOM 734 N N . SER A 1 97 ? -4.073 6.869 -12.206 1.00 93.44 97 SER A N 1
ATOM 735 C CA . SER A 1 97 ? -4.328 5.924 -13.287 1.00 93.44 97 SER A CA 1
ATOM 736 C C . SER A 1 97 ? -5.632 5.149 -13.082 1.00 93.44 97 SER A C 1
ATOM 738 O O . SER A 1 97 ? -6.022 4.822 -11.957 1.00 93.44 97 SER A O 1
ATOM 740 N N . ASN A 1 98 ? -6.322 4.849 -14.183 1.00 92.88 98 ASN A N 1
ATOM 741 C CA . ASN A 1 98 ? -7.539 4.046 -14.175 1.00 92.88 98 ASN A CA 1
ATOM 742 C C . ASN A 1 98 ? -7.669 3.209 -15.460 1.00 92.88 98 ASN A C 1
ATOM 744 O O . ASN A 1 98 ? -7.951 3.736 -16.536 1.00 92.88 98 ASN A O 1
ATOM 748 N N . LEU A 1 99 ? -7.470 1.895 -15.336 1.00 92.75 99 LEU A N 1
ATOM 749 C CA . LEU A 1 99 ? -7.493 0.940 -16.440 1.00 92.75 99 LEU A CA 1
ATOM 750 C C . LEU A 1 99 ? -8.837 0.208 -16.540 1.00 92.75 99 LEU A C 1
ATOM 752 O O . LEU A 1 99 ? -9.363 -0.346 -15.568 1.00 92.75 99 LEU A O 1
ATOM 756 N N . ALA A 1 100 ? -9.372 0.123 -17.760 1.00 88.56 100 ALA A N 1
ATOM 757 C CA . ALA A 1 100 ? -10.566 -0.665 -18.030 1.00 88.56 100 ALA A CA 1
ATOM 758 C C . ALA A 1 100 ? -10.277 -2.173 -17.918 1.00 88.56 100 ALA A C 1
ATOM 760 O O . ALA A 1 100 ? -9.234 -2.664 -18.346 1.00 88.56 100 ALA A O 1
ATOM 761 N N . LYS A 1 101 ? -11.241 -2.946 -17.398 1.00 85.38 101 LYS A N 1
ATOM 762 C CA . LYS A 1 101 ? -11.109 -4.411 -17.228 1.00 85.38 101 LYS A CA 1
ATOM 763 C C . LYS A 1 101 ? -10.879 -5.166 -18.547 1.00 85.38 101 LYS A C 1
ATOM 765 O O . LYS A 1 101 ? -10.267 -6.233 -18.555 1.00 85.38 101 LYS A O 1
ATOM 770 N N . SER A 1 102 ? -11.380 -4.632 -19.662 1.00 86.62 102 SER A N 1
ATOM 771 C CA . SER A 1 102 ? -11.108 -5.164 -21.002 1.00 86.62 102 SER A CA 1
ATOM 772 C C . SER A 1 102 ? -9.626 -5.076 -21.347 1.00 86.62 102 SER A C 1
ATOM 774 O O . SER A 1 102 ? -9.048 -6.028 -21.867 1.00 86.62 102 SER A O 1
ATOM 776 N N . ASP A 1 103 ? -9.010 -3.945 -21.017 1.00 87.06 103 ASP A N 1
ATOM 777 C CA . ASP A 1 103 ? -7.650 -3.621 -21.423 1.00 87.06 103 ASP A CA 1
ATOM 778 C C . ASP A 1 103 ? -6.670 -4.462 -20.624 1.00 87.06 103 ASP A C 1
ATOM 780 O O . ASP A 1 103 ? -5.748 -5.036 -21.196 1.00 87.06 103 ASP A O 1
ATOM 784 N N . THR A 1 104 ? -6.945 -4.649 -19.330 1.00 87.69 104 THR A N 1
ATOM 785 C CA . THR A 1 104 ? -6.135 -5.523 -18.481 1.00 87.69 104 THR A CA 1
ATOM 786 C C . THR A 1 104 ? -6.098 -6.962 -18.991 1.00 87.69 104 THR A C 1
ATOM 788 O O . THR A 1 104 ? -5.027 -7.557 -19.070 1.00 87.69 104 THR A O 1
ATOM 791 N N . THR A 1 105 ? -7.239 -7.500 -19.429 1.00 89.50 105 THR A N 1
ATOM 792 C CA . THR A 1 105 ? -7.328 -8.865 -19.979 1.00 89.50 105 THR A CA 1
ATOM 793 C C . THR A 1 105 ? -6.616 -8.998 -21.332 1.00 89.50 105 THR A C 1
ATOM 795 O O . THR A 1 105 ? -6.069 -10.054 -21.654 1.00 89.50 105 THR A O 1
ATOM 798 N N . ASN A 1 106 ? -6.617 -7.939 -22.146 1.00 91.94 106 ASN A N 1
ATOM 799 C CA . ASN A 1 106 ? -5.961 -7.933 -23.455 1.00 91.94 106 ASN A CA 1
ATOM 800 C C . ASN A 1 106 ? -4.439 -7.773 -23.348 1.00 91.94 106 ASN A C 1
ATOM 802 O O . ASN A 1 106 ? -3.707 -8.400 -24.118 1.00 91.94 106 ASN A O 1
ATOM 806 N N . ILE A 1 107 ? -3.967 -6.961 -22.400 1.00 92.19 107 ILE A N 1
ATOM 807 C CA . ILE A 1 107 ? -2.540 -6.736 -22.134 1.00 92.19 107 ILE A CA 1
ATOM 808 C C . ILE A 1 107 ? -1.887 -8.009 -21.588 1.00 92.19 107 ILE A C 1
ATOM 810 O O . ILE A 1 107 ? -0.820 -8.403 -22.051 1.00 92.19 107 ILE A O 1
ATOM 814 N N . GLU A 1 108 ? -2.582 -8.715 -20.693 1.00 92.19 108 GLU A N 1
ATOM 815 C CA . GLU A 1 108 ? -2.168 -10.010 -20.138 1.00 92.19 108 GLU A CA 1
ATOM 816 C C . GLU A 1 108 ? -1.860 -11.069 -21.224 1.00 92.19 108 GLU A C 1
ATOM 818 O O . GLU A 1 108 ? -1.073 -11.989 -21.005 1.00 92.19 108 GLU A O 1
ATOM 823 N N . ARG A 1 109 ? -2.453 -10.935 -22.419 1.00 91.44 109 ARG A N 1
ATOM 824 C CA . ARG A 1 109 ? -2.318 -11.884 -23.540 1.00 91.44 109 ARG A CA 1
ATOM 825 C C . ARG A 1 109 ? -1.302 -11.456 -24.602 1.00 91.44 109 ARG A C 1
ATOM 827 O O . ARG A 1 109 ? -1.186 -12.131 -25.628 1.00 91.44 109 ARG A O 1
ATOM 834 N N . GLN A 1 110 ? -0.601 -10.340 -24.406 1.00 93.25 110 GLN A N 1
ATOM 835 C CA . GLN A 1 110 ? 0.349 -9.838 -25.397 1.00 93.25 110 GLN A CA 1
ATOM 836 C C . GLN A 1 110 ? 1.591 -10.723 -25.509 1.00 93.25 110 GLN A C 1
ATOM 838 O O . GLN A 1 110 ? 2.036 -11.368 -24.558 1.00 93.25 110 GLN A O 1
ATOM 843 N N . LYS A 1 111 ? 2.183 -10.735 -26.705 1.00 87.44 111 LYS A N 1
ATOM 844 C CA . LYS A 1 111 ? 3.477 -11.384 -26.929 1.00 87.44 111 LYS A CA 1
ATOM 845 C C . LYS A 1 111 ? 4.548 -10.580 -26.188 1.00 87.44 111 LYS A C 1
ATOM 847 O O . LYS A 1 111 ? 4.685 -9.390 -26.440 1.00 87.44 111 LYS A O 1
ATOM 852 N N . GLY A 1 112 ? 5.286 -11.230 -25.294 1.00 88.38 112 GLY A N 1
ATOM 853 C CA . GLY A 1 112 ? 6.298 -10.588 -24.444 1.00 88.38 112 GLY A CA 1
ATOM 854 C C . GLY A 1 112 ? 5.997 -10.706 -22.951 1.00 88.38 112 GLY A C 1
ATOM 855 O O . GLY A 1 112 ? 6.930 -10.653 -22.157 1.00 88.38 112 GLY A O 1
ATOM 856 N N . VAL A 1 113 ? 4.734 -10.957 -22.584 1.00 93.94 113 VAL A N 1
ATOM 857 C CA . VAL A 1 113 ? 4.365 -11.345 -21.218 1.00 93.94 113 VAL A CA 1
ATOM 858 C C . VAL A 1 113 ? 4.899 -12.746 -20.948 1.00 93.94 113 VAL A C 1
ATOM 860 O O . VAL A 1 113 ? 4.534 -13.701 -21.642 1.00 93.94 113 VAL A O 1
ATOM 863 N N . ASP A 1 114 ? 5.781 -12.857 -19.962 1.00 93.81 114 ASP A N 1
ATOM 864 C CA . ASP A 1 114 ? 6.297 -14.138 -19.506 1.00 93.81 114 ASP A CA 1
ATOM 865 C C . ASP A 1 114 ? 5.216 -14.900 -18.738 1.00 93.81 114 ASP A C 1
ATOM 867 O O . ASP A 1 114 ? 4.217 -14.338 -18.274 1.00 93.81 114 ASP A O 1
ATOM 871 N N . LYS A 1 115 ? 5.390 -16.210 -18.626 1.00 92.38 115 LYS A N 1
ATOM 872 C CA . LYS A 1 115 ? 4.395 -17.088 -18.030 1.00 92.38 115 LYS A CA 1
ATOM 873 C C . LYS A 1 115 ? 5.040 -18.025 -17.032 1.00 92.38 115 LYS A C 1
ATOM 875 O O . LYS A 1 115 ? 6.175 -18.460 -17.191 1.00 92.38 115 LYS A O 1
ATOM 880 N N . ALA A 1 116 ? 4.284 -18.377 -16.004 1.00 88.31 116 ALA A N 1
ATOM 881 C CA . ALA A 1 116 ? 4.726 -19.320 -14.998 1.00 88.31 116 ALA A CA 1
ATOM 882 C C . ALA A 1 116 ? 3.742 -20.476 -14.858 1.00 88.31 116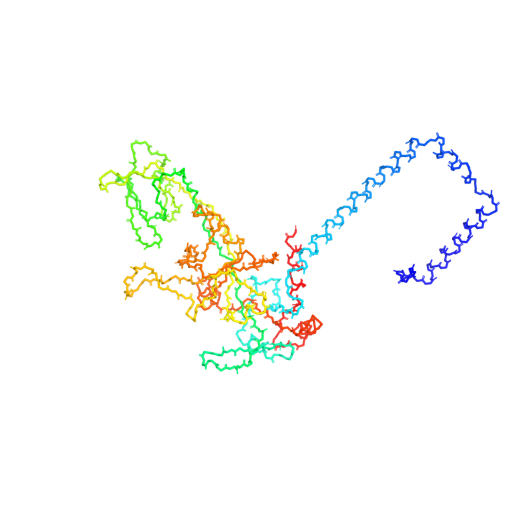 ALA A C 1
ATOM 884 O O . ALA A 1 116 ? 2.527 -20.302 -14.927 1.00 88.31 116 ALA A O 1
ATOM 885 N N . MET A 1 117 ? 4.283 -21.661 -14.587 1.00 86.38 117 MET A N 1
ATOM 886 C CA . MET A 1 117 ? 3.478 -22.810 -14.192 1.00 86.38 117 MET A CA 1
ATOM 887 C C . MET A 1 117 ? 3.064 -22.641 -12.727 1.00 86.38 117 MET A C 1
ATOM 889 O O . MET A 1 117 ? 3.911 -22.464 -11.836 1.00 86.38 117 MET A O 1
ATOM 893 N N . LEU A 1 118 ? 1.756 -22.662 -12.473 1.00 83.56 118 LEU A N 1
ATOM 894 C CA . LEU A 1 118 ? 1.180 -22.678 -11.131 1.00 83.56 118 LEU A CA 1
ATOM 895 C C . LEU A 1 118 ? 0.150 -23.789 -11.006 1.00 83.56 118 LEU A C 1
ATOM 897 O O . LEU A 1 118 ? -0.515 -24.164 -11.968 1.00 83.56 118 LEU A O 1
ATOM 901 N N . LYS A 1 119 ? 0.010 -24.288 -9.779 1.00 82.12 119 LYS A N 1
ATOM 902 C CA . LYS A 1 119 ? -1.051 -25.221 -9.422 1.00 82.12 119 LYS A CA 1
ATOM 903 C C . LYS A 1 119 ? -2.344 -24.449 -9.200 1.00 82.12 119 LYS A C 1
ATOM 905 O O . LYS A 1 119 ? -2.388 -23.520 -8.389 1.00 82.12 119 LYS A O 1
ATOM 910 N N . ASP A 1 120 ? -3.373 -24.845 -9.931 1.00 78.19 120 ASP A N 1
ATOM 911 C CA . ASP A 1 120 ? -4.724 -24.327 -9.767 1.00 78.19 120 ASP A CA 1
ATOM 912 C C . ASP A 1 120 ? -5.362 -24.859 -8.466 1.00 78.19 120 ASP A C 1
ATOM 914 O O . ASP A 1 120 ? -4.776 -25.694 -7.768 1.00 78.19 120 ASP A O 1
ATOM 918 N N . ALA A 1 121 ? -6.574 -24.403 -8.140 1.00 72.38 121 ALA A N 1
ATOM 919 C CA . ALA A 1 121 ? -7.350 -24.905 -7.000 1.00 72.38 121 ALA A CA 1
ATOM 920 C C . ALA A 1 121 ? -7.538 -26.437 -7.045 1.00 72.38 121 ALA A C 1
ATOM 922 O O . ALA A 1 121 ? -7.506 -27.096 -6.008 1.00 72.38 121 ALA A O 1
ATOM 923 N N . ASP A 1 122 ? -7.614 -27.004 -8.252 1.00 80.25 122 ASP A N 1
ATOM 924 C CA . ASP A 1 122 ? -7.711 -28.448 -8.510 1.00 80.25 122 ASP A CA 1
ATOM 925 C C . ASP A 1 122 ? -6.351 -29.178 -8.460 1.00 80.25 122 ASP A C 1
ATOM 927 O O . ASP A 1 122 ? -6.228 -30.314 -8.914 1.00 80.25 122 ASP A O 1
ATOM 931 N N . GLN A 1 123 ? -5.295 -28.520 -7.967 1.00 79.12 123 GLN A N 1
ATOM 932 C CA . GLN A 1 123 ? -3.904 -29.000 -7.925 1.00 79.12 123 GLN A CA 1
ATOM 933 C C . GLN A 1 123 ? -3.275 -29.338 -9.289 1.00 79.12 123 GLN A C 1
ATOM 935 O O . GLN A 1 123 ? -2.172 -29.885 -9.345 1.00 79.12 123 GLN A O 1
ATOM 940 N N . GLN A 1 124 ? -3.931 -28.978 -10.392 1.00 83.12 124 GLN A N 1
ATOM 941 C CA . GLN A 1 124 ? -3.401 -29.144 -11.743 1.00 83.12 124 GLN A CA 1
ATOM 942 C C . GLN A 1 124 ? -2.428 -28.021 -12.086 1.00 83.12 124 GLN A C 1
ATOM 944 O O . GLN A 1 124 ? -2.722 -26.852 -11.842 1.00 83.12 124 GLN A O 1
ATOM 949 N N . GLU A 1 125 ? -1.291 -28.361 -12.688 1.00 84.12 125 GLU A N 1
ATOM 950 C CA . GLU A 1 125 ? -0.347 -27.363 -13.188 1.00 84.12 125 GLU A CA 1
ATOM 951 C C . GLU A 1 125 ? -0.853 -26.763 -14.498 1.00 84.12 125 GLU A C 1
ATOM 953 O O . GLU A 1 125 ? -1.079 -27.467 -15.484 1.00 84.12 125 GLU A O 1
ATOM 958 N N . ARG A 1 126 ? -1.047 -25.445 -14.488 1.00 88.06 126 ARG A N 1
ATOM 959 C CA . ARG A 1 126 ? -1.458 -24.652 -15.643 1.00 88.06 126 ARG A CA 1
ATOM 960 C C . ARG A 1 126 ? -0.513 -23.476 -15.815 1.00 88.06 126 ARG A C 1
ATOM 962 O O . ARG A 1 126 ? 0.121 -23.012 -14.867 1.00 88.06 126 ARG A O 1
ATOM 969 N N . GLU A 1 127 ? -0.422 -23.015 -17.051 1.00 89.56 127 GLU A N 1
ATOM 970 C CA . GLU A 1 127 ? 0.384 -21.863 -17.418 1.00 89.56 127 GLU A CA 1
ATOM 971 C C . GLU A 1 127 ? -0.423 -20.582 -17.170 1.00 89.56 127 GLU A C 1
ATOM 973 O O . GLU A 1 127 ? -1.503 -20.410 -17.738 1.00 89.56 127 GLU A O 1
ATOM 978 N N .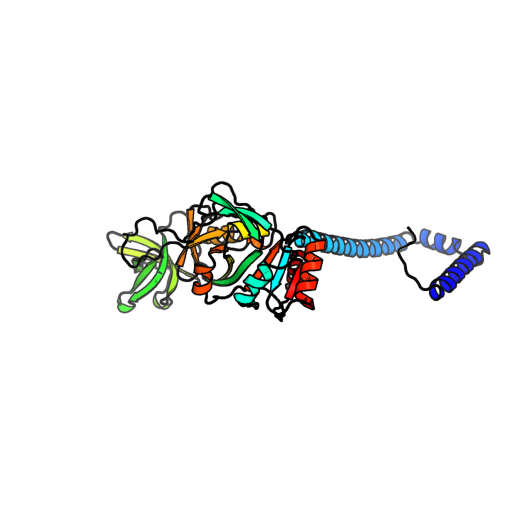 TYR A 1 128 ? 0.102 -19.687 -16.332 1.00 91.06 128 TYR A N 1
ATOM 979 C CA . TYR A 1 128 ? -0.493 -18.381 -16.064 1.00 91.06 128 TYR A CA 1
ATOM 980 C C . TYR A 1 128 ? 0.444 -17.265 -16.523 1.00 91.06 128 TYR A C 1
ATOM 982 O O . TYR A 1 128 ? 1.652 -17.343 -16.279 1.00 91.06 128 TYR A O 1
ATOM 990 N N . PRO A 1 129 ? -0.087 -16.212 -17.155 1.00 94.38 129 PRO A N 1
ATOM 991 C CA . PRO A 1 129 ? 0.691 -15.028 -17.481 1.00 94.38 129 PRO A CA 1
ATOM 992 C C . PRO A 1 129 ? 1.122 -14.310 -16.203 1.00 94.38 129 PRO A C 1
ATOM 994 O O . PRO A 1 129 ? 0.346 -14.143 -15.260 1.00 94.38 129 PRO A O 1
ATOM 997 N N . LEU A 1 130 ? 2.375 -13.869 -16.174 1.00 95.25 130 LEU A N 1
ATOM 998 C CA . LEU A 1 130 ? 2.936 -13.090 -15.079 1.00 95.25 130 LEU A CA 1
ATOM 999 C C . LEU A 1 130 ? 2.515 -11.623 -15.216 1.00 95.25 130 LEU A C 1
ATOM 1001 O O . LEU A 1 130 ? 3.317 -10.742 -15.519 1.00 95.25 130 LEU A O 1
ATOM 1005 N N . CYS A 1 131 ? 1.222 -11.381 -15.009 1.00 96.31 131 CYS A N 1
ATOM 1006 C CA . CYS A 1 131 ? 0.598 -10.067 -15.025 1.00 96.31 131 CYS A CA 1
ATOM 1007 C C . CYS A 1 131 ? -0.102 -9.827 -13.686 1.00 96.31 131 CYS A C 1
ATOM 1009 O O . CYS A 1 131 ? -1.113 -10.453 -13.368 1.00 96.31 131 CYS A O 1
ATOM 1011 N N . SER A 1 132 ? 0.454 -8.923 -12.889 1.00 95.75 132 SER A N 1
ATOM 1012 C CA . SER A 1 132 ? -0.144 -8.472 -11.643 1.00 95.75 132 SER A CA 1
ATOM 1013 C C . SER A 1 132 ? -1.130 -7.343 -11.923 1.00 95.75 132 SER A C 1
ATOM 1015 O O . SER A 1 132 ? -0.742 -6.318 -12.483 1.00 95.75 132 SER A O 1
ATOM 1017 N N . LYS A 1 133 ? -2.400 -7.526 -11.544 1.00 96.25 133 LYS A N 1
ATOM 1018 C CA . LYS A 1 133 ? -3.435 -6.486 -11.633 1.00 96.25 133 LYS A CA 1
ATOM 1019 C C . LYS A 1 133 ? -3.654 -5.855 -10.275 1.00 96.25 133 LYS A C 1
ATOM 1021 O O . LYS A 1 133 ? -3.994 -6.558 -9.316 1.00 96.25 133 LYS A O 1
ATOM 1026 N N . GLU A 1 134 ? -3.462 -4.543 -10.205 1.00 95.50 134 GLU A N 1
ATOM 1027 C CA . GLU A 1 134 ? -3.305 -3.869 -8.925 1.00 95.50 134 GLU A CA 1
ATOM 1028 C C . GLU A 1 134 ? -4.100 -2.570 -8.849 1.00 95.50 134 GLU A C 1
ATOM 1030 O O . GLU A 1 134 ? -4.326 -1.872 -9.839 1.00 95.50 134 GLU A O 1
ATOM 1035 N N . VAL A 1 135 ? -4.542 -2.263 -7.635 1.00 95.56 135 VAL A N 1
ATOM 1036 C CA . VAL A 1 135 ? -5.115 -0.979 -7.256 1.00 95.56 135 VAL A CA 1
ATOM 1037 C C . VAL A 1 135 ? -4.240 -0.368 -6.175 1.00 95.56 135 VAL A C 1
ATOM 1039 O O . VAL A 1 135 ? -3.980 -0.991 -5.146 1.00 95.56 135 VAL A O 1
ATOM 1042 N N . TYR A 1 136 ? -3.794 0.857 -6.403 1.00 94.94 136 TYR A N 1
ATOM 1043 C CA . TYR A 1 136 ? -3.019 1.632 -5.456 1.00 94.94 136 TYR A CA 1
ATOM 1044 C C . TYR A 1 136 ? -3.919 2.665 -4.780 1.00 94.94 136 TYR A C 1
ATOM 1046 O O . TYR A 1 136 ? -4.586 3.472 -5.435 1.00 94.94 136 TYR A O 1
ATOM 1054 N N . ILE A 1 137 ? -3.980 2.610 -3.451 1.00 94.62 137 ILE A N 1
ATOM 1055 C CA . ILE A 1 137 ? -4.909 3.396 -2.642 1.00 94.62 137 ILE A CA 1
ATOM 1056 C C . ILE A 1 137 ? -4.130 4.077 -1.524 1.00 94.62 137 ILE A C 1
ATOM 1058 O O . ILE A 1 137 ? -3.406 3.436 -0.769 1.00 94.62 137 ILE A O 1
ATOM 1062 N N . VAL A 1 138 ? -4.333 5.382 -1.368 1.00 94.00 138 VAL A N 1
ATOM 1063 C CA . VAL A 1 138 ? -3.807 6.137 -0.229 1.00 94.00 138 VAL A CA 1
ATOM 1064 C C . VAL A 1 138 ? -4.951 6.420 0.737 1.00 94.00 138 VAL A C 1
ATOM 1066 O O . VAL A 1 138 ? -5.875 7.173 0.435 1.00 94.00 138 VAL A O 1
ATOM 1069 N N . VAL A 1 139 ? -4.895 5.798 1.911 1.00 93.56 139 VAL A N 1
ATOM 1070 C CA . VAL A 1 139 ? -5.911 5.906 2.959 1.00 93.56 139 VAL A CA 1
ATOM 1071 C C . VAL A 1 139 ? -5.475 6.938 3.990 1.00 93.56 139 VAL A C 1
ATOM 1073 O O . VAL A 1 139 ? -4.375 6.871 4.537 1.00 93.56 139 VAL A O 1
ATOM 1076 N N . ASN A 1 140 ? -6.360 7.883 4.299 1.00 91.44 140 ASN A N 1
ATOM 1077 C CA . ASN A 1 140 ? -6.168 8.808 5.408 1.00 91.44 140 ASN A CA 1
ATOM 1078 C C . ASN A 1 140 ? -6.572 8.131 6.727 1.00 91.44 140 ASN A C 1
ATOM 1080 O O . ASN A 1 140 ? -7.753 7.860 6.951 1.00 91.44 140 ASN A O 1
ATOM 1084 N N . GLN A 1 141 ? -5.600 7.856 7.594 1.00 89.81 141 GLN A N 1
ATOM 1085 C CA . GLN A 1 141 ? -5.798 7.150 8.854 1.00 89.81 141 GLN A CA 1
ATOM 1086 C C . GLN A 1 141 ? -5.539 8.083 10.051 1.00 89.81 141 GLN A C 1
ATOM 1088 O O . GLN A 1 141 ? -4.491 8.736 10.107 1.00 89.81 141 GLN A O 1
ATOM 1093 N N . PRO A 1 142 ? -6.447 8.146 11.042 1.00 86.31 142 PRO A N 1
ATOM 1094 C CA . PRO A 1 142 ? -6.171 8.831 12.299 1.00 86.31 142 PRO A CA 1
ATOM 1095 C C . PRO A 1 142 ? -5.062 8.110 13.074 1.00 86.31 142 PRO A C 1
ATOM 1097 O O . PRO A 1 142 ? -5.050 6.884 13.168 1.00 86.31 142 PRO A O 1
ATOM 1100 N N . ILE A 1 143 ? -4.134 8.883 13.633 1.00 87.62 143 ILE A N 1
ATOM 1101 C CA . ILE A 1 143 ? -3.082 8.370 14.512 1.00 87.62 143 ILE A CA 1
ATOM 1102 C C . ILE A 1 143 ? -3.654 8.339 15.929 1.00 87.62 143 ILE A C 1
ATOM 1104 O O . ILE A 1 143 ? -4.117 9.382 16.400 1.00 87.62 143 ILE A O 1
ATOM 1108 N N . PRO A 1 144 ? -3.632 7.200 16.631 1.00 81.56 144 PRO A N 1
ATOM 1109 C CA . PRO A 1 144 ? -4.086 7.149 18.010 1.00 81.56 144 PRO A CA 1
ATOM 1110 C C . PRO A 1 144 ? -3.195 7.981 18.937 1.00 81.56 144 PRO A C 1
ATOM 1112 O O . PRO A 1 144 ? -1.996 8.125 18.686 1.00 81.56 144 PRO A O 1
ATOM 1115 N N . PRO A 1 145 ? -3.757 8.522 20.029 1.00 84.00 145 PRO A N 1
ATOM 1116 C CA . PRO A 1 145 ? -2.955 9.105 21.094 1.00 84.00 145 PRO A CA 1
ATOM 1117 C C . PRO A 1 145 ? -1.946 8.090 21.639 1.00 84.00 145 PRO A C 1
ATOM 1119 O O . PRO A 1 145 ? -2.233 6.893 21.699 1.00 84.00 145 PRO A O 1
ATOM 1122 N N . ALA A 1 146 ? -0.784 8.578 22.075 1.00 78.12 146 ALA A N 1
ATOM 1123 C CA . ALA A 1 146 ? 0.197 7.738 22.747 1.00 78.12 146 ALA A CA 1
ATOM 1124 C C . ALA A 1 146 ? -0.405 7.100 24.012 1.00 78.12 146 ALA A C 1
ATOM 1126 O O . ALA A 1 146 ? -1.209 7.722 24.721 1.00 78.12 146 ALA A O 1
ATOM 1127 N N . LEU A 1 147 ? 0.003 5.860 24.282 1.00 75.00 147 LEU A N 1
ATOM 1128 C CA . LEU A 1 147 ? -0.271 5.187 25.548 1.00 75.00 147 LEU A CA 1
ATOM 1129 C C . LEU A 1 147 ? 0.497 5.883 26.680 1.00 75.00 147 LEU A C 1
ATOM 1131 O O . LEU A 1 147 ? 1.529 6.521 26.450 1.00 75.00 147 LEU A O 1
ATOM 1135 N N . GLY A 1 148 ? -0.044 5.807 27.890 1.00 71.25 148 GLY A N 1
ATOM 1136 C CA . GLY A 1 148 ? 0.527 6.445 29.070 1.00 71.25 148 GLY A CA 1
ATOM 1137 C C . GLY A 1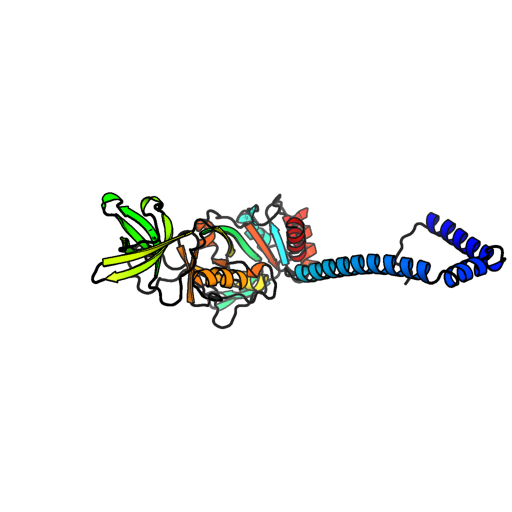 148 ? 1.660 5.624 29.687 1.00 71.25 148 GLY A C 1
ATOM 1138 O O . GLY A 1 148 ? 2.141 4.660 29.088 1.00 71.25 148 GLY A O 1
ATOM 1139 N N . PRO A 1 149 ? 2.128 6.011 30.886 1.00 71.94 149 PRO A N 1
ATOM 1140 C CA . PRO A 1 149 ? 3.177 5.289 31.600 1.00 71.94 149 PRO A CA 1
ATOM 1141 C C . PRO A 1 149 ? 2.812 3.815 31.813 1.00 71.94 149 PRO A C 1
ATOM 1143 O O . PRO A 1 149 ? 1.665 3.490 32.109 1.00 71.94 149 PRO A O 1
ATOM 1146 N N . ALA A 1 150 ? 3.799 2.920 31.717 1.00 61.06 150 ALA A N 1
ATOM 1147 C CA . ALA A 1 150 ? 3.588 1.490 31.928 1.00 61.06 150 ALA A CA 1
ATOM 1148 C C . ALA A 1 150 ? 2.920 1.221 33.294 1.00 61.06 150 ALA A C 1
ATOM 1150 O O . ALA A 1 150 ? 3.458 1.598 34.335 1.00 61.06 150 ALA A O 1
ATOM 1151 N N . GLY A 1 151 ? 1.749 0.573 33.275 1.00 65.00 151 GLY A N 1
ATOM 1152 C CA . GLY A 1 151 ? 0.960 0.244 34.468 1.00 65.00 151 GLY A CA 1
ATOM 1153 C C . GLY A 1 151 ? -0.326 1.060 34.657 1.00 65.00 151 GLY A C 1
ATOM 1154 O O . GLY A 1 151 ? -1.112 0.712 35.537 1.00 65.00 151 GLY A O 1
ATOM 1155 N N . SER A 1 152 ? -0.591 2.095 33.847 1.00 71.56 152 SER A N 1
ATOM 1156 C CA . SER A 1 152 ? -1.915 2.733 33.818 1.00 71.56 152 SER A CA 1
ATOM 1157 C C . SER A 1 152 ? -2.953 1.804 33.177 1.00 71.56 152 SER A C 1
ATOM 1159 O O . SER A 1 152 ? -2.699 1.167 32.153 1.00 71.56 152 SER A O 1
ATOM 1161 N N . THR A 1 153 ? -4.147 1.720 33.774 1.00 85.12 153 THR A N 1
ATOM 1162 C CA . THR A 1 153 ? -5.273 1.030 33.131 1.00 85.12 153 THR A CA 1
ATOM 1163 C C . THR A 1 153 ? -5.870 1.979 32.101 1.00 85.12 153 THR A C 1
ATOM 1165 O O . THR A 1 153 ? -6.407 3.029 32.450 1.00 85.12 153 THR A O 1
ATOM 1168 N N . GLU A 1 154 ? -5.742 1.630 30.822 1.00 87.56 154 GLU A N 1
ATOM 1169 C CA . GLU A 1 154 ? -6.166 2.486 29.716 1.00 87.56 154 GLU A CA 1
ATOM 1170 C C . GLU A 1 154 ? -7.211 1.802 28.840 1.00 87.56 154 GLU A C 1
ATOM 1172 O O . GLU A 1 154 ? -7.220 0.582 28.665 1.00 87.56 154 GLU A O 1
ATOM 1177 N N . PHE A 1 155 ? -8.124 2.599 28.295 1.00 87.06 155 PHE A N 1
ATOM 1178 C CA . PHE A 1 155 ? -9.110 2.160 27.321 1.00 87.06 155 PHE A CA 1
ATOM 1179 C C . PHE A 1 155 ? -9.027 3.040 26.082 1.00 87.06 155 PHE A C 1
ATOM 1181 O O . PHE A 1 155 ? -9.053 4.267 26.175 1.00 87.06 155 PHE A O 1
ATOM 1188 N N . ARG A 1 156 ? -8.914 2.409 24.914 1.00 86.56 156 ARG A N 1
ATOM 1189 C CA . ARG A 1 156 ? -8.803 3.087 23.624 1.00 86.56 156 ARG A CA 1
ATOM 1190 C C . ARG A 1 156 ? -10.059 2.843 22.806 1.00 86.56 156 ARG A C 1
ATOM 1192 O O . ARG A 1 156 ? -10.496 1.706 22.664 1.00 86.56 156 ARG A O 1
ATOM 1199 N N . GLY A 1 157 ? -10.574 3.899 22.193 1.00 87.00 157 GLY A N 1
ATOM 1200 C CA . GLY A 1 157 ? -11.705 3.793 21.286 1.00 87.00 157 GLY A CA 1
ATOM 1201 C C . GLY A 1 157 ? -12.135 5.147 20.755 1.00 87.00 157 GLY A C 1
ATOM 1202 O O . GLY A 1 157 ? -11.411 6.138 20.864 1.00 87.00 157 GLY A O 1
ATOM 1203 N N . LYS A 1 158 ? -13.326 5.178 20.169 1.00 89.31 158 LYS A N 1
ATOM 1204 C CA . LYS A 1 158 ? -13.961 6.405 19.700 1.00 89.31 158 LYS A CA 1
ATOM 1205 C C . LYS A 1 158 ? -15.038 6.848 20.671 1.00 89.31 158 LYS A C 1
ATOM 1207 O O . LYS A 1 158 ? -15.744 6.016 21.241 1.00 89.31 158 LYS A O 1
ATOM 1212 N N . ILE A 1 159 ? -15.206 8.154 20.823 1.00 90.06 159 ILE A N 1
ATOM 1213 C CA . ILE A 1 159 ? -16.319 8.690 21.605 1.00 90.06 159 ILE A CA 1
ATOM 1214 C C . ILE A 1 159 ? -17.625 8.459 20.841 1.00 90.06 159 ILE A C 1
ATOM 1216 O O . ILE A 1 159 ? -17.825 9.005 19.756 1.00 90.06 159 ILE A O 1
ATOM 1220 N N . LYS A 1 160 ? -18.523 7.658 21.419 1.00 91.56 160 LYS A N 1
ATOM 1221 C CA . LYS A 1 160 ? -19.848 7.373 20.857 1.00 91.56 160 LYS A CA 1
ATOM 1222 C C . LYS A 1 160 ? -20.870 8.416 21.302 1.00 91.56 160 LYS A C 1
ATOM 1224 O O . LYS A 1 160 ? -21.538 9.021 20.469 1.00 91.56 160 LYS A O 1
ATOM 1229 N N . THR A 1 161 ? -20.964 8.633 22.612 1.00 91.12 161 THR A N 1
ATOM 1230 C CA . THR A 1 161 ? -21.965 9.514 23.225 1.00 91.12 161 THR A CA 1
ATOM 1231 C C . THR A 1 161 ? -21.323 10.330 24.338 1.00 91.12 161 THR A C 1
ATOM 1233 O O . THR A 1 161 ? -20.497 9.814 25.087 1.00 91.12 161 THR A O 1
ATOM 1236 N N . ILE A 1 162 ? -21.732 11.592 24.468 1.00 90.19 162 ILE A N 1
ATOM 1237 C CA . ILE A 1 162 ? -21.347 12.482 25.567 1.00 90.19 162 ILE A CA 1
ATOM 1238 C C . ILE A 1 162 ? -22.636 12.976 26.224 1.00 90.19 162 ILE A C 1
ATOM 1240 O O . ILE A 1 162 ? -23.479 13.572 25.555 1.00 90.19 162 ILE A O 1
ATOM 1244 N N . VAL A 1 163 ? -22.793 12.735 27.523 1.00 89.56 163 VAL A N 1
ATOM 1245 C CA . VAL A 1 163 ? -23.934 13.189 28.325 1.00 89.56 163 VAL A CA 1
ATOM 1246 C C . VAL A 1 163 ?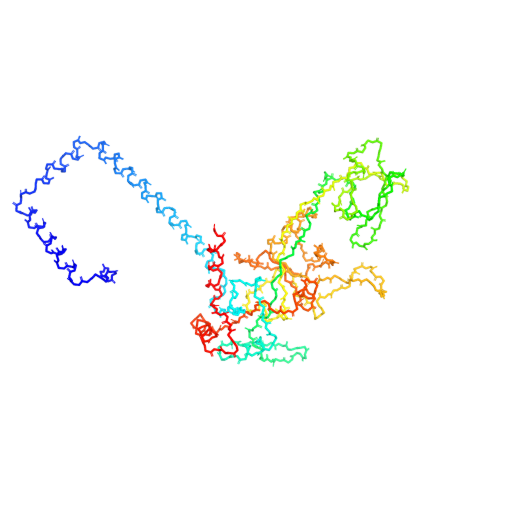 -23.451 14.308 29.241 1.00 89.56 163 VAL A C 1
ATOM 1248 O O . VAL A 1 163 ? -23.063 14.076 30.385 1.00 89.56 163 VAL A O 1
ATOM 1251 N N . GLN A 1 164 ? -23.452 15.538 28.719 1.00 79.94 164 GLN A N 1
ATOM 1252 C CA . GLN A 1 164 ? -22.887 16.701 29.417 1.00 79.94 164 GLN A CA 1
ATOM 1253 C C . GLN A 1 164 ? -23.558 16.971 30.772 1.00 79.94 164 GLN A C 1
ATOM 1255 O O . GLN A 1 164 ? -22.856 17.271 31.730 1.00 79.94 164 GLN A O 1
ATOM 1260 N N . ASP A 1 165 ? -24.874 16.769 30.883 1.00 79.25 165 ASP A N 1
ATOM 1261 C CA . ASP A 1 165 ? -25.627 17.006 32.126 1.00 79.25 165 ASP A CA 1
ATOM 1262 C C . ASP A 1 165 ? -25.201 16.090 33.281 1.00 79.25 165 ASP A C 1
ATOM 1264 O O . ASP A 1 165 ? -25.292 16.469 34.447 1.00 79.25 165 ASP A O 1
ATOM 1268 N N . LYS A 1 166 ? -24.739 14.874 32.962 1.00 77.00 166 LYS A N 1
ATOM 1269 C CA . LYS A 1 166 ? -24.265 13.889 33.947 1.00 77.00 166 LYS A CA 1
ATOM 1270 C C . LYS A 1 166 ? -22.742 13.842 34.057 1.00 77.00 166 LYS A C 1
ATOM 1272 O O . LYS A 1 166 ? -22.216 13.131 34.904 1.00 77.00 166 LYS A O 1
ATOM 1277 N N . GLY A 1 167 ? -22.036 14.566 33.190 1.00 83.00 167 GLY A N 1
ATOM 1278 C CA . GLY A 1 167 ? -20.586 14.484 33.083 1.00 83.00 167 GLY A CA 1
ATOM 1279 C C . GLY A 1 167 ? -20.079 13.138 32.557 1.00 83.00 167 GLY A C 1
ATOM 1280 O O . GLY A 1 167 ? -18.900 12.862 32.706 1.00 83.00 167 GLY A O 1
ATOM 1281 N N . GLU A 1 168 ? -20.918 12.296 31.950 1.00 90.44 168 GLU A N 1
ATOM 1282 C CA . GLU A 1 168 ? -20.524 10.949 31.511 1.00 90.44 168 GLU A CA 1
ATOM 1283 C C . GLU A 1 168 ? -20.241 10.911 30.012 1.00 90.44 168 GLU A C 1
ATOM 1285 O O . GLU A 1 168 ? -20.864 11.626 29.220 1.00 90.44 168 GLU A O 1
ATOM 1290 N N . PHE A 1 169 ? -19.338 10.033 29.591 1.00 92.12 169 PHE A N 1
ATOM 1291 C CA . PHE A 1 169 ? -19.097 9.782 28.174 1.00 92.12 169 PHE A CA 1
ATOM 1292 C C . PHE A 1 169 ? -18.863 8.296 27.914 1.00 92.12 169 PHE A C 1
ATOM 1294 O O . PHE A 1 169 ? -18.238 7.591 28.705 1.00 92.12 169 PHE A O 1
ATOM 1301 N N . THR A 1 170 ? -19.376 7.817 26.786 1.00 92.19 170 THR A N 1
ATOM 1302 C CA . THR A 1 170 ? -19.261 6.422 26.366 1.00 92.19 170 THR A CA 1
ATOM 1303 C C . THR A 1 170 ? -18.259 6.319 25.235 1.00 92.19 170 THR A C 1
ATOM 1305 O O . THR A 1 170 ? -18.389 6.986 24.203 1.00 92.19 170 THR A O 1
ATOM 1308 N N . ILE A 1 171 ? -17.276 5.449 25.423 1.00 91.56 171 ILE A N 1
ATOM 1309 C CA . ILE A 1 171 ? -16.302 5.091 24.403 1.00 91.56 171 ILE A CA 1
ATOM 1310 C C . ILE A 1 171 ? -16.665 3.716 23.885 1.00 91.56 171 ILE A C 1
ATOM 1312 O O . ILE A 1 171 ? -16.872 2.784 24.661 1.00 91.56 171 ILE A O 1
ATOM 1316 N N . VAL A 1 172 ? -16.717 3.610 22.566 1.00 87.12 172 VAL A N 1
ATOM 1317 C CA . VAL A 1 172 ? -16.816 2.337 21.872 1.00 87.12 172 VAL A CA 1
ATOM 1318 C C . VAL A 1 172 ? -15.424 1.970 21.393 1.00 87.12 172 VAL A C 1
ATOM 1320 O O . VAL A 1 172 ? -14.773 2.731 20.666 1.00 87.12 172 VAL A O 1
ATOM 1323 N N . ASP A 1 173 ? -14.925 0.832 21.859 1.00 79.94 173 ASP A N 1
ATOM 1324 C CA . ASP A 1 173 ? -13.747 0.260 21.244 1.00 79.94 173 ASP A CA 1
ATOM 1325 C C . ASP A 1 173 ? -14.110 -0.392 19.912 1.00 79.94 173 ASP A C 1
ATOM 1327 O O . ASP A 1 173 ? -15.245 -0.461 19.445 1.00 79.94 173 ASP A O 1
ATOM 1331 N N . LEU A 1 174 ? -13.085 -0.909 19.283 1.00 64.00 174 LEU A N 1
ATOM 1332 C CA . LEU A 1 174 ? -13.140 -1.390 17.925 1.00 64.00 174 LEU A CA 1
ATOM 1333 C C . LEU A 1 174 ? -13.777 -2.783 17.843 1.00 64.00 174 LEU A C 1
ATOM 1335 O O . LEU A 1 174 ? -14.104 -3.274 16.766 1.00 64.00 174 LEU A O 1
ATOM 1339 N N . THR A 1 175 ? -13.864 -3.491 18.973 1.00 63.03 175 THR A N 1
ATOM 1340 C CA . THR A 1 175 ? -14.605 -4.757 19.088 1.00 63.03 175 THR A CA 1
ATOM 1341 C C . THR A 1 175 ? -16.105 -4.514 19.253 1.00 63.03 175 THR A C 1
ATOM 1343 O O . THR A 1 175 ? -16.875 -5.466 19.200 1.00 63.03 175 THR A O 1
ATOM 1346 N N . GLY A 1 176 ? -16.519 -3.250 19.394 1.00 69.44 176 GLY A N 1
ATOM 1347 C CA . GLY A 1 176 ? -17.890 -2.872 19.708 1.00 69.44 176 GLY A CA 1
ATOM 1348 C C . GLY A 1 176 ? -18.185 -2.907 21.206 1.00 69.44 176 GLY A C 1
ATOM 1349 O O . GLY A 1 176 ? -19.340 -2.744 21.590 1.00 69.44 176 GLY A O 1
ATOM 1350 N N . ILE A 1 177 ? -17.172 -3.108 22.060 1.00 81.31 177 ILE A N 1
ATOM 1351 C CA . ILE A 1 177 ? -17.348 -3.033 23.509 1.00 81.31 177 ILE A CA 1
ATOM 1352 C C . ILE A 1 177 ? -17.478 -1.565 23.889 1.00 81.31 177 ILE A C 1
ATOM 1354 O O . ILE A 1 177 ? -16.603 -0.738 23.624 1.00 81.31 177 ILE A O 1
ATOM 1358 N N . GLU A 1 178 ? -18.585 -1.257 24.546 1.00 91.69 178 GLU A N 1
ATOM 1359 C CA . GLU A 1 178 ? -18.883 0.073 25.046 1.00 91.69 178 GLU A CA 1
ATOM 1360 C C . GLU A 1 178 ? -18.548 0.152 26.531 1.00 91.69 178 GLU A C 1
ATOM 1362 O O . GLU A 1 178 ? -18.963 -0.690 27.328 1.00 91.69 178 GLU A O 1
ATOM 1367 N N . LYS A 1 179 ? -17.793 1.184 26.906 1.00 91.81 179 LYS A N 1
ATOM 1368 C CA . LYS A 1 179 ? -17.523 1.531 28.300 1.00 91.81 179 LYS A CA 1
ATOM 1369 C C . LYS A 1 179 ? -17.917 2.976 28.544 1.00 91.81 179 LYS A C 1
ATOM 1371 O O . LYS A 1 179 ? -17.536 3.866 27.783 1.00 91.81 179 LYS A O 1
ATOM 1376 N N . THR A 1 180 ? -18.672 3.196 29.612 1.00 92.88 180 THR A N 1
ATOM 1377 C CA . THR A 1 180 ? -19.061 4.532 30.065 1.00 92.88 180 THR A CA 1
ATOM 1378 C C . THR A 1 180 ? -18.148 4.959 31.198 1.00 92.88 180 THR A C 1
ATOM 1380 O O . THR A 1 180 ? -17.899 4.184 32.119 1.00 92.88 180 THR A O 1
ATOM 1383 N N . PHE A 1 181 ? -17.647 6.184 31.106 1.00 92.81 181 PHE A N 1
ATOM 1384 C CA . PHE A 1 181 ? -16.699 6.760 32.044 1.00 92.81 181 PHE A CA 1
ATOM 1385 C C . PHE A 1 181 ? -17.279 8.010 32.694 1.00 92.81 181 PHE A C 1
ATOM 1387 O O . PHE A 1 181 ? -17.971 8.800 32.045 1.00 92.81 181 PHE A O 1
ATOM 1394 N N . GLN A 1 182 ? -16.928 8.196 33.963 1.00 92.00 182 GLN A N 1
ATOM 1395 C CA . GLN A 1 182 ? -17.171 9.412 34.731 1.00 92.00 182 GLN A CA 1
ATOM 1396 C C . GLN A 1 182 ? -15.828 10.084 35.058 1.00 92.00 182 GLN A C 1
ATOM 1398 O O . GLN A 1 182 ? -14.833 9.382 35.216 1.00 92.00 182 GLN A O 1
ATOM 1403 N N . PRO A 1 183 ? -15.742 11.416 35.166 1.00 90.62 183 PRO A N 1
ATOM 1404 C CA . PRO A 1 183 ? -14.533 12.097 35.605 1.00 90.62 183 PRO A CA 1
ATOM 1405 C C . PRO A 1 183 ? -14.136 11.673 37.025 1.00 90.62 183 PRO A C 1
ATOM 1407 O O . PRO A 1 183 ? -14.989 11.536 37.900 1.00 90.62 183 PRO A O 1
ATOM 1410 N N . SER A 1 184 ? -12.838 11.483 37.263 1.00 89.44 184 SER A N 1
ATOM 1411 C CA . SER A 1 184 ? -12.298 11.317 38.615 1.00 89.44 184 SER A CA 1
ATOM 1412 C C . SER A 1 184 ? -12.384 12.626 39.418 1.00 89.44 184 SER A C 1
ATOM 1414 O O . SER A 1 184 ? -12.791 13.660 38.894 1.00 89.44 184 SER A O 1
ATOM 1416 N N . GLU A 1 185 ? -11.971 12.611 40.691 1.00 85.88 185 GLU A N 1
ATOM 1417 C CA . GLU A 1 185 ? -11.996 13.808 41.554 1.00 85.88 185 GLU A CA 1
ATOM 1418 C C . GLU A 1 185 ? -11.186 14.990 40.988 1.00 85.88 185 GLU A C 1
ATOM 1420 O O . GLU A 1 185 ? -11.562 16.140 41.189 1.00 85.88 185 GLU A O 1
ATOM 1425 N N . ASN A 1 186 ? -10.094 14.719 40.262 1.00 86.38 186 ASN A N 1
ATOM 1426 C CA . ASN A 1 186 ? -9.236 15.729 39.633 1.00 86.38 186 ASN A CA 1
ATOM 1427 C C . ASN A 1 186 ? -8.879 15.309 38.195 1.00 86.38 186 ASN A C 1
ATOM 1429 O O . ASN A 1 186 ? -7.769 14.819 37.947 1.00 86.38 186 ASN A O 1
ATOM 1433 N N . PRO A 1 187 ? -9.808 15.473 37.239 1.00 87.94 187 PRO A N 1
ATOM 1434 C CA . PRO A 1 187 ? -9.623 15.004 35.876 1.00 87.94 187 PRO A CA 1
ATOM 1435 C C . PRO A 1 187 ? -8.668 15.924 35.107 1.00 87.94 187 PRO A C 1
ATOM 1437 O O . PRO A 1 187 ? -8.817 17.146 35.092 1.00 87.94 187 PRO A O 1
ATOM 1440 N N . LYS A 1 188 ? -7.707 15.342 34.387 1.00 88.31 188 LYS A N 1
ATOM 1441 C CA . LYS A 1 188 ? -6.799 16.063 33.476 1.00 88.31 188 LYS A CA 1
ATOM 1442 C C . LYS A 1 188 ? -7.395 16.228 32.074 1.00 88.31 188 LYS A C 1
ATOM 1444 O O . LYS A 1 188 ? -6.716 16.011 31.074 1.00 88.31 188 LYS A O 1
ATOM 1449 N N . PHE A 1 189 ? -8.678 16.562 31.982 1.00 88.44 189 PHE A N 1
ATOM 1450 C CA . PHE A 1 189 ? -9.365 16.801 30.713 1.00 88.44 189 PHE A CA 1
ATOM 1451 C C . PHE A 1 189 ? -10.611 17.664 30.924 1.00 88.44 189 PHE A C 1
ATOM 1453 O O . PHE A 1 189 ? -11.113 17.794 32.037 1.00 88.44 189 PHE A O 1
ATOM 1460 N N . ASN A 1 190 ? -11.125 18.241 29.838 1.00 87.06 190 ASN A N 1
ATOM 1461 C CA . ASN A 1 190 ? -12.385 18.976 29.842 1.00 87.06 190 ASN A CA 1
ATOM 1462 C C . ASN A 1 190 ? -13.411 18.229 28.986 1.00 87.06 190 ASN A C 1
ATOM 1464 O O . ASN A 1 190 ? -13.222 18.100 27.776 1.00 87.06 190 ASN A O 1
ATOM 1468 N N . ILE A 1 191 ? -14.509 17.777 29.596 1.00 85.31 191 ILE A N 1
ATOM 1469 C CA . ILE A 1 191 ? -15.562 17.036 28.890 1.00 85.31 191 ILE A CA 1
ATOM 1470 C C . ILE A 1 191 ? -16.228 17.856 27.777 1.00 85.31 191 ILE A C 1
ATOM 1472 O O . ILE A 1 191 ? -16.599 17.303 26.747 1.00 85.31 191 ILE A O 1
ATOM 1476 N N . HIS A 1 192 ? -16.319 19.182 27.928 1.00 86.31 192 HIS A N 1
ATOM 1477 C CA . HIS A 1 192 ? -16.913 20.059 26.914 1.00 86.31 192 HIS A CA 1
ATOM 1478 C C . HIS A 1 192 ? -16.034 20.219 25.667 1.00 86.31 192 HIS A C 1
ATOM 1480 O O . HIS A 1 192 ? -16.519 20.673 24.633 1.00 86.31 192 HIS A O 1
ATOM 1486 N N . ALA A 1 193 ? -14.747 19.869 25.755 1.00 87.31 193 ALA A N 1
ATOM 1487 C CA . ALA A 1 193 ? -13.836 19.892 24.615 1.00 87.31 193 ALA A CA 1
ATOM 1488 C C . ALA A 1 193 ? -13.906 18.608 23.770 1.00 87.31 193 ALA A C 1
ATOM 1490 O O . ALA A 1 193 ? -13.406 18.605 22.645 1.00 87.31 193 ALA A O 1
ATOM 1491 N N . LEU A 1 194 ? -14.513 17.541 24.301 1.00 88.50 194 LEU A N 1
ATOM 1492 C CA . LEU A 1 194 ? -14.652 16.258 23.622 1.00 88.50 194 LEU A CA 1
ATOM 1493 C C . LEU A 1 194 ? -15.767 16.312 22.576 1.00 88.50 194 LEU A C 1
ATOM 1495 O O . LEU A 1 194 ? -16.818 16.920 22.795 1.00 88.50 194 LEU A O 1
ATOM 1499 N N . LYS A 1 195 ? -15.552 15.640 21.444 1.00 89.31 195 LYS A N 1
ATOM 1500 C CA . LYS A 1 195 ? -16.536 15.519 20.366 1.00 89.31 195 LYS A CA 1
ATOM 1501 C C . LYS A 1 195 ? -16.837 14.055 20.084 1.00 89.31 195 LYS A C 1
ATOM 1503 O O . LYS A 1 195 ? -16.015 13.172 20.312 1.00 89.31 195 LYS A O 1
ATOM 1508 N N . ALA A 1 196 ? -18.035 13.799 19.569 1.00 87.62 196 ALA A N 1
ATOM 1509 C CA . ALA A 1 196 ? -18.357 12.487 19.024 1.00 87.62 196 ALA A CA 1
ATOM 1510 C C . ALA A 1 196 ? -17.394 12.144 17.871 1.00 87.62 196 ALA A C 1
ATOM 1512 O O . ALA A 1 196 ? -17.009 13.028 17.107 1.00 87.62 196 ALA A O 1
ATOM 1513 N N . ASP A 1 197 ? -17.034 10.865 17.756 1.00 86.69 197 ASP A N 1
ATOM 1514 C CA . ASP A 1 197 ? -16.053 10.299 16.812 1.00 86.69 197 ASP A CA 1
ATOM 1515 C C . ASP A 1 197 ? -14.572 10.646 17.081 1.00 86.69 197 ASP A C 1
ATOM 1517 O O . ASP A 1 197 ? -13.694 10.134 16.381 1.00 86.69 197 ASP A O 1
ATOM 1521 N N . ASP A 1 198 ? -14.258 11.426 18.126 1.00 87.81 198 ASP A N 1
ATOM 1522 C CA . ASP A 1 198 ? -12.868 11.652 18.537 1.00 87.81 198 ASP A CA 1
ATOM 1523 C C . ASP A 1 198 ? -12.204 10.320 18.921 1.00 87.81 198 ASP A C 1
ATOM 1525 O O . ASP A 1 198 ? -12.735 9.543 19.723 1.00 87.81 198 ASP A O 1
ATOM 1529 N N . LEU A 1 199 ? -11.019 10.064 18.357 1.00 87.50 199 LEU A N 1
ATOM 1530 C CA . LEU A 1 199 ? -10.189 8.920 18.725 1.00 87.50 199 LEU A CA 1
ATOM 1531 C C . LEU A 1 199 ? -9.429 9.250 20.010 1.00 87.50 199 LEU A C 1
ATOM 1533 O O . LEU A 1 199 ? -8.583 10.154 20.031 1.00 87.50 199 LEU A O 1
ATOM 1537 N N . VAL A 1 200 ? -9.720 8.494 21.067 1.00 89.50 200 VAL A N 1
ATOM 1538 C CA . VAL A 1 200 ? -9.240 8.786 22.416 1.00 89.50 200 VAL A CA 1
ATOM 1539 C C . VAL A 1 200 ? -8.603 7.585 23.098 1.00 89.50 200 VAL A C 1
ATOM 1541 O O . VAL A 1 200 ? -8.935 6.426 22.834 1.00 89.50 200 VAL A O 1
ATOM 1544 N N . VAL A 1 201 ? -7.682 7.891 24.008 1.00 89.56 201 VAL A N 1
ATOM 1545 C CA . VAL A 1 201 ? -7.175 6.965 25.021 1.00 89.56 201 VAL A CA 1
ATOM 1546 C C . VAL A 1 201 ? -7.529 7.548 26.377 1.00 89.56 201 VAL A C 1
ATOM 1548 O O . VAL A 1 201 ? -7.228 8.711 26.653 1.00 89.56 201 VAL A O 1
ATOM 1551 N N . VAL A 1 202 ? -8.183 6.745 27.207 1.00 89.75 202 VAL A N 1
ATOM 1552 C CA . VAL A 1 202 ? -8.644 7.144 28.533 1.00 89.75 202 VAL A CA 1
ATOM 1553 C C . VAL A 1 202 ? -7.925 6.331 29.578 1.00 89.75 202 VAL A C 1
ATOM 1555 O O . VAL A 1 202 ? -8.066 5.111 29.607 1.00 89.75 202 VAL A O 1
ATOM 1558 N N . ALA A 1 203 ? -7.168 7.012 30.430 1.00 90.44 203 ALA A N 1
ATOM 1559 C CA . ALA A 1 203 ? -6.651 6.426 31.653 1.00 90.44 203 ALA A CA 1
ATOM 1560 C C . ALA A 1 203 ? -7.759 6.473 32.706 1.00 90.44 203 ALA A C 1
ATOM 1562 O O . ALA A 1 203 ? -8.373 7.524 32.917 1.00 90.44 203 ALA A O 1
ATOM 1563 N N . TYR A 1 204 ? -8.039 5.337 33.337 1.00 91.00 204 TYR A N 1
ATOM 1564 C CA . TYR A 1 204 ? -9.117 5.225 34.311 1.00 91.00 204 TYR A CA 1
ATOM 1565 C C . TYR A 1 204 ? -8.747 4.324 35.484 1.00 91.00 204 TYR A C 1
ATOM 1567 O O . TYR A 1 204 ? -7.890 3.448 35.383 1.00 91.00 204 TYR A O 1
ATOM 1575 N N . GLU A 1 205 ? -9.442 4.532 36.595 1.00 90.44 205 GLU A N 1
ATOM 1576 C CA . GLU A 1 205 ? -9.444 3.642 37.749 1.00 90.44 205 GLU A CA 1
ATOM 1577 C C . GLU A 1 205 ? -10.833 3.024 37.897 1.00 90.44 205 GLU A C 1
ATOM 1579 O O . GLU A 1 205 ? -11.854 3.701 37.755 1.00 90.44 205 GLU A O 1
ATOM 1584 N N . GLN A 1 206 ? -10.887 1.721 38.164 1.00 89.38 206 GLN A N 1
ATOM 1585 C CA . GLN A 1 206 ? -12.145 1.027 38.410 1.00 89.38 206 GLN A CA 1
ATOM 1586 C C . GLN A 1 206 ? -12.443 1.022 39.913 1.00 89.38 206 GLN A C 1
ATOM 1588 O O . GLN A 1 206 ? -11.690 0.441 40.697 1.00 89.38 206 GLN A O 1
ATOM 1593 N N . LYS A 1 207 ? -13.562 1.633 40.317 1.00 87.69 207 LYS A N 1
ATOM 1594 C CA . LYS A 1 207 ? -14.019 1.679 41.713 1.00 87.69 207 LYS A CA 1
ATOM 1595 C C . LYS A 1 207 ? -15.401 1.036 41.813 1.00 87.69 207 LYS A C 1
ATOM 1597 O O . LYS A 1 207 ? -16.427 1.676 41.621 1.00 87.69 207 LYS A O 1
ATOM 1602 N N . GLY A 1 208 ? -15.429 -0.266 42.097 1.00 86.50 208 GLY A N 1
ATOM 1603 C CA . GLY A 1 208 ? -16.668 -1.046 42.064 1.00 86.50 208 GLY A CA 1
ATOM 1604 C C . GLY A 1 208 ? -17.164 -1.241 40.627 1.00 86.50 208 GLY A C 1
ATOM 1605 O O . GLY A 1 208 ? -16.474 -1.870 39.822 1.00 86.50 208 GLY A O 1
ATOM 1606 N N . GLN A 1 209 ? -18.359 -0.726 40.322 1.00 82.75 209 GLN A N 1
ATOM 1607 C CA . GLN A 1 209 ? -18.936 -0.745 38.968 1.00 82.75 209 GLN A CA 1
ATOM 1608 C C . GLN A 1 209 ? -18.590 0.506 38.148 1.00 82.75 209 GLN A C 1
ATOM 1610 O O . GLN A 1 209 ? -18.740 0.482 36.928 1.00 82.75 209 GLN A O 1
ATOM 1615 N N . ASP A 1 210 ? -18.082 1.558 38.794 1.00 87.38 210 ASP A N 1
ATOM 1616 C CA . ASP A 1 210 ? -17.807 2.834 38.141 1.00 87.38 210 ASP A CA 1
ATOM 1617 C C . ASP A 1 210 ? -16.397 2.862 37.541 1.00 87.38 210 ASP A C 1
ATOM 1619 O O . ASP A 1 210 ? -15.418 2.405 38.147 1.00 87.38 210 ASP A O 1
ATOM 1623 N N . LEU A 1 211 ? -16.296 3.430 36.338 1.00 92.25 211 LEU A N 1
ATOM 1624 C CA . LEU A 1 211 ? -15.037 3.673 35.640 1.00 92.25 211 LEU A CA 1
ATOM 1625 C C . LEU A 1 211 ? -14.712 5.166 35.719 1.00 92.25 211 LEU A C 1
ATOM 1627 O O . LEU A 1 211 ? -15.327 5.983 35.031 1.00 92.25 211 LEU A O 1
ATOM 1631 N N . LEU A 1 212 ? -13.744 5.517 36.563 1.00 91.62 212 LEU A N 1
ATOM 1632 C CA . LEU A 1 212 ? -13.362 6.900 36.825 1.00 91.62 212 LEU A CA 1
ATOM 1633 C C . LEU A 1 212 ? -12.185 7.298 35.931 1.00 91.62 212 LEU A C 1
ATOM 1635 O O . LEU A 1 212 ? -11.052 6.885 36.163 1.00 91.62 212 LEU A O 1
ATOM 1639 N N . ALA A 1 213 ? -12.448 8.098 34.903 1.00 90.69 213 ALA A N 1
ATOM 1640 C CA . ALA A 1 213 ? -11.451 8.638 33.990 1.00 90.69 213 ALA A CA 1
ATOM 1641 C C . ALA A 1 213 ? -10.613 9.727 34.672 1.00 90.69 213 ALA A C 1
ATOM 1643 O O . ALA A 1 213 ? -11.132 10.762 35.088 1.00 90.69 213 ALA A O 1
ATOM 1644 N N . SER A 1 214 ? -9.302 9.515 34.745 1.00 90.00 214 SER A N 1
ATOM 1645 C CA . SER A 1 214 ? -8.338 10.479 35.284 1.00 90.00 214 SER A CA 1
ATOM 1646 C C . SER A 1 214 ? -7.717 11.356 34.198 1.00 90.00 214 SER A C 1
ATOM 1648 O O . SER A 1 214 ? -7.405 12.521 34.444 1.00 90.00 214 SER A O 1
ATOM 1650 N N . GLU A 1 215 ? -7.578 10.835 32.981 1.00 89.81 215 GLU A N 1
ATOM 1651 C CA . GLU A 1 215 ? -7.006 11.543 31.837 1.00 89.81 215 GLU A CA 1
ATOM 1652 C C . GLU A 1 215 ? -7.668 11.064 30.542 1.00 89.81 215 GLU A C 1
ATOM 1654 O O . GLU A 1 215 ? -7.830 9.863 30.331 1.00 89.81 215 GLU A O 1
ATOM 1659 N N . VAL A 1 216 ? -8.017 12.003 29.659 1.00 89.31 216 VAL A N 1
ATOM 1660 C CA . VAL A 1 216 ? -8.496 11.711 28.303 1.00 89.31 216 VAL A CA 1
ATOM 1661 C C . VAL A 1 216 ? -7.544 12.372 27.321 1.00 89.31 216 VAL A C 1
ATOM 1663 O O . VAL A 1 216 ? -7.459 13.599 27.252 1.00 89.31 216 VAL A O 1
ATOM 1666 N N . ARG A 1 217 ? -6.827 11.557 26.547 1.00 89.38 217 ARG A N 1
ATOM 1667 C CA . ARG A 1 217 ? -5.954 12.027 25.471 1.00 89.38 217 ARG A CA 1
ATOM 1668 C C . ARG A 1 217 ? -6.689 11.915 24.147 1.00 89.38 217 ARG A C 1
ATOM 1670 O O . ARG A 1 217 ? -7.143 10.833 23.789 1.00 89.38 217 ARG A O 1
ATOM 1677 N N . VAL A 1 218 ? -6.771 13.024 23.417 1.00 87.50 218 VAL A N 1
ATOM 1678 C CA . VAL A 1 218 ? -7.399 13.110 22.090 1.00 87.50 218 VAL A CA 1
ATOM 1679 C C . VAL A 1 218 ? -6.315 13.284 21.033 1.00 87.50 218 VAL A C 1
ATOM 1681 O O . VAL A 1 218 ? -5.342 14.007 21.256 1.00 87.50 218 VAL A O 1
ATOM 1684 N N . SER A 1 219 ? -6.473 12.648 19.872 1.00 82.44 219 SER A N 1
ATOM 1685 C CA . SER A 1 219 ? -5.573 12.849 18.736 1.00 82.44 219 SER A CA 1
ATOM 1686 C C . SER A 1 219 ? -6.329 13.308 17.498 1.00 82.44 219 SER A C 1
ATOM 1688 O O . SER A 1 219 ? -7.188 12.603 16.977 1.00 82.44 219 SER A O 1
ATOM 1690 N N . ASN A 1 220 ? -5.915 14.464 16.978 1.00 80.75 220 ASN A N 1
ATOM 1691 C CA . ASN A 1 220 ? -6.358 14.991 15.683 1.00 80.75 220 ASN A CA 1
ATOM 1692 C C . ASN A 1 220 ? -5.322 14.749 14.579 1.00 80.75 220 ASN A C 1
ATOM 1694 O O . ASN A 1 220 ? -5.460 15.247 13.460 1.00 80.75 220 ASN A O 1
ATOM 1698 N N . ARG A 1 221 ? -4.239 14.029 14.896 1.00 86.25 221 ARG A N 1
ATOM 1699 C CA . ARG A 1 221 ? -3.169 13.760 13.941 1.00 86.25 221 ARG A CA 1
ATOM 1700 C C . ARG A 1 221 ? -3.614 12.678 12.969 1.00 86.25 221 ARG A C 1
ATOM 1702 O O . ARG A 1 221 ? -4.290 11.720 13.339 1.00 86.25 221 ARG A O 1
ATOM 1709 N N . ARG A 1 222 ? -3.200 12.829 11.719 1.00 88.25 222 ARG A N 1
ATOM 1710 C CA . ARG A 1 222 ? -3.504 11.902 10.634 1.00 88.25 222 ARG A CA 1
ATOM 1711 C C . ARG A 1 222 ? -2.228 11.514 9.905 1.00 88.25 222 ARG A C 1
ATOM 1713 O O . ARG A 1 222 ? -1.286 12.304 9.851 1.00 88.25 222 ARG A O 1
ATOM 1720 N N . ARG A 1 223 ? -2.209 10.298 9.370 1.00 90.75 223 ARG A N 1
ATOM 1721 C CA . ARG A 1 223 ? -1.174 9.801 8.462 1.00 90.75 223 ARG A CA 1
ATOM 1722 C C . ARG A 1 223 ? -1.808 9.235 7.206 1.00 90.75 223 ARG A C 1
ATOM 1724 O O . ARG A 1 223 ? -2.970 8.837 7.206 1.00 90.75 223 ARG A O 1
ATOM 1731 N N . PHE A 1 224 ? -1.007 9.164 6.158 1.00 92.62 224 PHE A N 1
ATOM 1732 C CA . PHE A 1 224 ? -1.357 8.444 4.949 1.00 92.62 224 PHE A CA 1
ATOM 1733 C C . PHE A 1 224 ? -0.799 7.028 5.032 1.00 92.62 224 PHE A C 1
ATOM 1735 O O . PHE A 1 224 ? 0.371 6.837 5.358 1.00 92.62 224 PHE A O 1
ATOM 1742 N N . VAL A 1 225 ? -1.652 6.047 4.761 1.00 94.31 225 VAL A N 1
ATOM 1743 C CA . VAL A 1 225 ? -1.284 4.636 4.662 1.00 94.31 225 VAL A CA 1
ATOM 1744 C C . VAL A 1 225 ? -1.537 4.176 3.244 1.00 94.31 225 VAL A C 1
ATOM 1746 O O . VAL A 1 225 ? -2.613 4.405 2.695 1.00 94.31 225 VAL A O 1
ATOM 1749 N N . GLN A 1 226 ? -0.541 3.530 2.658 1.00 94.62 226 GLN A N 1
ATOM 1750 C CA . GLN A 1 226 ? -0.616 3.013 1.302 1.00 94.62 226 GLN A CA 1
ATOM 1751 C C . GLN A 1 226 ? -1.149 1.582 1.347 1.00 94.62 226 GLN A C 1
ATOM 1753 O O . GLN A 1 226 ? -0.631 0.737 2.081 1.00 94.62 226 GLN A O 1
ATOM 1758 N N . VAL A 1 227 ? -2.205 1.325 0.584 1.00 96.25 227 VAL A N 1
ATOM 1759 C CA . VAL A 1 227 ? -2.844 0.020 0.448 1.00 96.25 227 VAL A CA 1
ATOM 1760 C C . VAL A 1 227 ? -2.795 -0.381 -1.016 1.00 96.25 227 VAL A C 1
ATOM 1762 O O . VAL A 1 227 ? -3.319 0.324 -1.877 1.00 96.25 227 VAL A O 1
ATOM 1765 N N . ARG A 1 228 ? -2.194 -1.535 -1.285 1.00 95.94 228 ARG A N 1
ATOM 1766 C CA . ARG A 1 228 ? -2.156 -2.163 -2.597 1.00 95.94 228 ARG A CA 1
ATOM 1767 C C . ARG A 1 228 ? -3.132 -3.330 -2.616 1.00 95.94 228 ARG A C 1
ATOM 1769 O O . ARG A 1 228 ? -2.967 -4.325 -1.910 1.00 95.94 228 ARG A O 1
ATOM 1776 N N . GLY A 1 229 ? -4.195 -3.195 -3.396 1.00 96.00 229 GLY A N 1
ATOM 1777 C CA . GLY A 1 229 ? -5.118 -4.290 -3.648 1.00 96.00 229 GLY A CA 1
ATOM 1778 C C . GLY A 1 229 ? -4.672 -5.075 -4.871 1.00 96.00 229 GLY A C 1
ATOM 1779 O O . GLY A 1 229 ? -4.544 -4.498 -5.943 1.00 96.00 229 GLY A O 1
ATOM 1780 N N . ILE A 1 230 ? -4.477 -6.382 -4.739 1.00 95.50 230 ILE A N 1
ATOM 1781 C CA . ILE A 1 230 ? -4.055 -7.243 -5.854 1.00 95.50 230 ILE A CA 1
ATOM 1782 C C . ILE A 1 230 ? -5.101 -8.318 -6.147 1.00 95.50 230 ILE A C 1
ATOM 1784 O O . ILE A 1 230 ? -5.812 -8.779 -5.245 1.00 95.50 230 ILE A O 1
ATOM 1788 N N . GLU A 1 231 ? -5.225 -8.692 -7.419 1.00 93.44 231 GLU A N 1
ATOM 1789 C CA . GLU A 1 231 ? -6.183 -9.709 -7.867 1.00 93.44 231 GLU A CA 1
ATOM 1790 C C . GLU A 1 231 ? -5.767 -11.123 -7.433 1.00 93.44 231 GLU A C 1
ATOM 1792 O O . GLU A 1 231 ? -6.538 -11.806 -6.754 1.00 93.44 231 GLU A O 1
ATOM 1797 N N . ASP A 1 232 ? -4.541 -11.539 -7.768 1.00 92.56 232 ASP A N 1
ATOM 1798 C CA . ASP A 1 232 ? -3.997 -12.859 -7.433 1.00 92.56 232 ASP A CA 1
ATOM 1799 C C . ASP A 1 232 ? -2.600 -12.739 -6.819 1.00 92.56 232 ASP A C 1
ATOM 1801 O O . ASP A 1 232 ? -1.599 -12.531 -7.506 1.00 92.56 232 ASP A O 1
ATOM 1805 N N . HIS A 1 233 ? -2.526 -12.952 -5.505 1.00 93.25 233 HIS A N 1
ATOM 1806 C CA . HIS A 1 233 ? -1.276 -12.869 -4.759 1.00 93.25 233 HIS A CA 1
ATOM 1807 C C . HIS A 1 233 ? -0.208 -13.865 -5.238 1.00 93.25 233 HIS A C 1
ATOM 1809 O O . HIS A 1 233 ? 0.976 -13.589 -5.076 1.00 93.25 233 HIS A O 1
ATOM 1815 N N . ARG A 1 234 ? -0.586 -15.009 -5.829 1.00 91.69 234 ARG A N 1
ATOM 1816 C CA . ARG A 1 234 ? 0.361 -16.038 -6.301 1.00 91.69 234 ARG A CA 1
ATOM 1817 C C . ARG A 1 234 ? 1.137 -15.564 -7.527 1.00 91.69 234 ARG A C 1
ATOM 1819 O O . ARG A 1 234 ? 2.289 -15.959 -7.712 1.00 91.69 234 ARG A O 1
ATOM 1826 N N . ILE A 1 235 ? 0.492 -14.745 -8.358 1.00 93.50 235 ILE A N 1
ATOM 1827 C CA . ILE A 1 235 ? 1.100 -14.097 -9.520 1.00 93.50 235 ILE A CA 1
ATOM 1828 C C . ILE A 1 235 ? 1.865 -12.864 -9.062 1.00 93.50 235 ILE A C 1
ATOM 1830 O O . ILE A 1 235 ? 3.066 -12.773 -9.304 1.00 93.50 235 ILE A O 1
ATOM 1834 N N . SER A 1 236 ? 1.204 -11.957 -8.339 1.00 93.44 236 SER A N 1
ATOM 1835 C CA . SER A 1 236 ? 1.793 -10.692 -7.894 1.00 93.44 236 SER A CA 1
ATOM 1836 C C . SER A 1 236 ? 3.058 -10.894 -7.067 1.00 93.44 236 SER A C 1
ATOM 1838 O O . SER A 1 236 ? 4.042 -10.196 -7.284 1.00 93.44 236 SER A O 1
ATOM 1840 N N . SER A 1 237 ? 3.095 -11.888 -6.171 1.00 90.69 237 SER A N 1
ATOM 1841 C CA . SER A 1 237 ? 4.298 -12.147 -5.378 1.00 90.69 237 SER A CA 1
ATOM 1842 C C . SER A 1 237 ? 5.489 -12.572 -6.239 1.00 90.69 237 SER A C 1
ATOM 1844 O O . SER A 1 237 ? 6.621 -12.280 -5.888 1.00 90.69 237 SER A O 1
ATOM 1846 N N . ARG A 1 238 ? 5.258 -13.264 -7.362 1.00 91.19 238 ARG A N 1
ATOM 1847 C CA . ARG A 1 238 ? 6.319 -13.646 -8.309 1.00 91.19 238 ARG A CA 1
ATOM 1848 C C . ARG A 1 238 ? 6.716 -12.472 -9.194 1.00 91.19 238 ARG A C 1
ATOM 1850 O O . ARG A 1 238 ? 7.899 -12.246 -9.398 1.00 91.19 238 ARG A O 1
ATOM 1857 N N . VAL A 1 239 ? 5.733 -11.712 -9.677 1.00 92.62 239 VAL A N 1
ATOM 1858 C CA . VAL A 1 239 ? 5.965 -10.494 -10.465 1.00 92.62 239 VAL A CA 1
ATOM 1859 C C . VAL A 1 239 ? 6.756 -9.464 -9.670 1.00 92.62 239 VAL A C 1
ATOM 1861 O O . VAL A 1 239 ? 7.525 -8.734 -10.269 1.00 92.62 239 VAL A O 1
ATOM 1864 N N . HIS A 1 240 ? 6.641 -9.423 -8.347 1.00 90.12 240 HIS A N 1
ATOM 1865 C CA . HIS A 1 240 ? 7.390 -8.481 -7.506 1.00 90.12 240 HIS A CA 1
ATOM 1866 C C . HIS A 1 240 ? 8.567 -9.106 -6.758 1.00 90.12 240 HIS A C 1
ATOM 1868 O O . HIS A 1 240 ? 9.181 -8.445 -5.930 1.00 90.12 240 HIS A O 1
ATOM 1874 N N . ASP A 1 241 ? 8.875 -10.383 -7.008 1.00 88.62 241 ASP A N 1
ATOM 1875 C CA . ASP A 1 241 ? 9.887 -11.151 -6.263 1.00 88.62 241 ASP A CA 1
ATOM 1876 C C . ASP A 1 241 ? 9.718 -11.059 -4.727 1.00 88.62 241 ASP A C 1
ATOM 1878 O O . ASP A 1 241 ? 10.677 -11.089 -3.952 1.00 88.62 241 ASP A O 1
ATOM 1882 N N . MET A 1 242 ? 8.467 -10.959 -4.271 1.00 87.56 242 MET A N 1
ATOM 1883 C CA . MET A 1 242 ? 8.113 -10.751 -2.872 1.00 87.56 242 MET A CA 1
ATOM 1884 C C . MET A 1 242 ? 8.140 -12.049 -2.077 1.00 87.56 242 MET A C 1
ATOM 1886 O O . MET A 1 242 ? 7.430 -13.019 -2.362 1.00 87.56 242 MET A O 1
ATOM 1890 N N . GLN A 1 243 ? 8.922 -12.020 -1.003 1.00 89.19 243 GLN A N 1
ATOM 1891 C CA . GLN A 1 243 ? 9.013 -13.086 -0.014 1.00 89.19 243 GLN A CA 1
ATOM 1892 C C . GLN A 1 243 ? 8.468 -12.607 1.325 1.00 89.19 243 GLN A C 1
ATOM 1894 O O . GLN A 1 243 ? 8.564 -11.429 1.659 1.00 89.19 243 GLN A O 1
ATOM 1899 N N . LEU A 1 244 ? 7.937 -13.532 2.120 1.00 92.44 244 LEU A N 1
ATOM 1900 C CA . LEU A 1 244 ? 7.466 -13.244 3.472 1.00 92.44 244 LEU A CA 1
ATOM 1901 C C . LEU A 1 244 ? 8.488 -13.714 4.513 1.00 92.44 244 LEU A C 1
ATOM 1903 O O . LEU A 1 244 ? 9.263 -14.646 4.269 1.00 92.44 244 LEU A O 1
ATOM 1907 N N . PHE A 1 245 ? 8.495 -13.070 5.679 1.00 91.62 245 PHE A N 1
ATOM 1908 C CA . PHE A 1 245 ? 9.153 -13.601 6.872 1.00 91.62 245 PHE A CA 1
ATOM 1909 C C . PHE A 1 245 ? 8.543 -14.942 7.288 1.00 91.62 245 PHE A C 1
ATOM 1911 O O . PHE A 1 245 ? 7.420 -15.286 6.913 1.00 91.62 245 PHE A O 1
ATOM 1918 N N . GLU A 1 246 ? 9.315 -15.716 8.049 1.00 89.62 246 GLU A N 1
ATOM 1919 C CA . GLU A 1 246 ? 8.872 -17.009 8.565 1.00 89.62 246 GLU A CA 1
ATOM 1920 C C . GLU A 1 246 ? 7.578 -16.861 9.382 1.00 89.62 246 GLU A C 1
ATOM 1922 O O . GLU A 1 246 ? 7.383 -15.872 10.084 1.00 89.62 246 GLU A O 1
ATOM 1927 N N . GLY A 1 247 ? 6.658 -17.817 9.230 1.00 88.12 247 GLY A N 1
ATOM 1928 C CA . GLY A 1 247 ? 5.317 -17.759 9.823 1.00 88.12 247 GLY A CA 1
ATOM 1929 C C . GLY A 1 247 ? 4.296 -16.938 9.023 1.00 88.12 247 GLY A C 1
ATOM 1930 O O . GLY A 1 247 ? 3.096 -17.148 9.190 1.00 88.12 247 GLY A O 1
ATOM 1931 N N . GLY A 1 248 ? 4.745 -16.075 8.107 1.00 91.94 248 GLY A N 1
ATOM 1932 C CA . GLY A 1 248 ? 3.876 -15.290 7.236 1.00 91.94 248 GLY A CA 1
ATOM 1933 C C . GLY A 1 248 ? 3.255 -16.101 6.099 1.00 91.94 248 GLY A C 1
ATOM 1934 O O . GLY A 1 248 ? 3.891 -16.966 5.494 1.00 91.94 248 GLY A O 1
ATOM 1935 N N . LYS A 1 249 ? 2.000 -15.788 5.776 1.00 94.50 249 LYS A N 1
ATOM 1936 C CA . LYS A 1 249 ? 1.253 -16.347 4.649 1.00 94.50 249 LYS A CA 1
ATOM 1937 C C . LYS A 1 249 ? 0.498 -15.242 3.917 1.00 94.50 249 LYS A C 1
ATOM 1939 O O . LYS A 1 249 ? 0.003 -14.286 4.517 1.00 94.50 249 LYS A O 1
ATOM 1944 N N . TRP A 1 250 ? 0.376 -15.410 2.606 1.00 93.50 250 TRP A N 1
ATOM 1945 C CA . TRP A 1 250 ? -0.603 -14.657 1.831 1.00 93.50 250 TRP A CA 1
ATOM 1946 C C . TRP A 1 250 ? -2.021 -15.048 2.265 1.00 93.50 250 TRP A C 1
ATOM 1948 O O . TRP A 1 250 ? -2.236 -16.150 2.777 1.00 93.50 250 TRP A O 1
ATOM 1958 N N . TRP A 1 251 ? -2.973 -14.135 2.090 1.00 92.62 251 TRP A N 1
ATOM 1959 C CA . TRP A 1 251 ? -4.367 -14.350 2.477 1.00 92.62 251 TRP A CA 1
ATOM 1960 C C . TRP A 1 251 ? -5.005 -15.540 1.751 1.00 92.62 251 TRP A C 1
ATOM 1962 O O . TRP A 1 251 ? -4.580 -15.949 0.670 1.00 92.62 251 TRP A O 1
ATOM 1972 N N . GLY A 1 252 ? -6.066 -16.087 2.347 1.00 88.25 252 GLY A N 1
ATOM 1973 C CA . GLY A 1 252 ? -6.847 -17.165 1.746 1.00 88.25 252 GLY A CA 1
ATOM 1974 C C . GLY A 1 252 ? -7.755 -16.680 0.613 1.00 88.25 252 GLY A C 1
ATOM 1975 O O . GLY A 1 252 ? -7.915 -15.484 0.375 1.00 88.25 252 GLY A O 1
ATOM 1976 N N . GLY A 1 253 ? -8.437 -17.614 -0.056 1.00 84.50 253 GLY A N 1
ATOM 1977 C CA . GLY A 1 253 ? -9.290 -17.308 -1.211 1.00 84.50 253 GLY A CA 1
ATOM 1978 C C . GLY A 1 253 ? -10.368 -16.248 -0.949 1.00 84.50 253 GLY A C 1
ATOM 1979 O O . GLY A 1 253 ? -10.717 -15.512 -1.867 1.00 84.50 253 GLY A O 1
ATOM 1980 N N . ALA A 1 254 ? -10.865 -16.104 0.284 1.00 87.56 254 ALA A N 1
ATOM 1981 C CA . ALA A 1 254 ? -11.833 -15.065 0.643 1.00 87.56 254 ALA A CA 1
ATOM 1982 C C . ALA A 1 254 ? -11.191 -13.685 0.884 1.00 87.56 254 ALA A C 1
ATOM 1984 O O . ALA A 1 254 ? -11.827 -12.679 0.584 1.00 87.56 254 ALA A O 1
ATOM 1985 N N . GLY A 1 255 ? -9.945 -13.628 1.370 1.00 89.62 255 GLY A N 1
ATOM 1986 C CA . GLY A 1 255 ? -9.281 -12.395 1.820 1.00 89.62 255 GLY A CA 1
ATOM 1987 C C . GLY A 1 255 ? -9.791 -11.850 3.163 1.00 89.62 255 GLY A C 1
ATOM 1988 O O . GLY A 1 255 ? -9.447 -10.734 3.548 1.00 89.62 255 GLY A O 1
ATOM 1989 N N . VAL A 1 256 ? -10.628 -12.618 3.863 1.00 91.69 256 VAL A N 1
ATOM 1990 C CA . VAL A 1 256 ? -11.172 -12.302 5.187 1.00 91.69 256 VAL A CA 1
ATOM 1991 C C . VAL A 1 256 ? -11.127 -13.536 6.077 1.00 91.69 256 VAL A C 1
ATOM 1993 O O . VAL A 1 256 ? -11.145 -14.661 5.574 1.00 91.69 256 VAL A O 1
ATOM 1996 N N . GLU A 1 257 ? -11.129 -13.317 7.383 1.00 89.06 257 GLU A N 1
ATOM 1997 C CA . GLU A 1 257 ? -11.329 -14.357 8.391 1.00 89.06 257 GLU A CA 1
ATOM 1998 C C . GLU A 1 257 ? -12.276 -13.885 9.495 1.00 89.06 257 GLU A C 1
ATOM 2000 O O . GLU A 1 257 ? -12.488 -12.685 9.681 1.00 89.06 257 GLU A O 1
ATOM 2005 N N . ASP A 1 258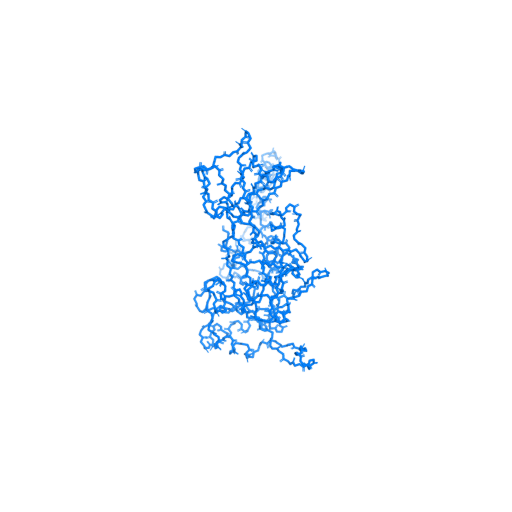 ? -12.874 -14.830 10.212 1.00 82.50 258 ASP A N 1
ATOM 2006 C CA . ASP A 1 258 ? -13.820 -14.522 11.280 1.00 82.50 258 ASP A CA 1
ATOM 2007 C C . ASP A 1 258 ? -13.108 -13.946 12.509 1.00 82.50 258 ASP A C 1
ATOM 2009 O O . ASP A 1 258 ? -12.007 -14.360 12.873 1.00 82.50 258 ASP A O 1
ATOM 2013 N N . ALA A 1 259 ? -13.750 -12.984 13.174 1.00 70.81 259 ALA A N 1
ATOM 2014 C CA . ALA A 1 259 ? -13.216 -12.416 14.404 1.00 70.81 259 ALA A CA 1
ATOM 2015 C C . ALA A 1 259 ? -13.276 -13.454 15.550 1.00 70.81 259 ALA A C 1
ATOM 2017 O O . ALA A 1 259 ? -14.319 -14.094 15.732 1.00 70.81 259 ALA A O 1
ATOM 2018 N N . PRO A 1 260 ? -12.218 -13.604 16.372 1.00 63.44 260 PRO A N 1
ATOM 2019 C CA . PRO A 1 260 ? -12.225 -14.506 17.519 1.00 63.44 260 PRO A CA 1
ATOM 2020 C C . PRO A 1 260 ? -13.358 -14.156 18.491 1.00 63.44 260 PRO A C 1
ATOM 2022 O O . PRO A 1 260 ? -13.437 -13.029 18.976 1.00 63.44 260 PRO A O 1
ATOM 2025 N N . GLY A 1 261 ? -14.229 -15.125 18.787 1.00 57.84 261 GLY A N 1
ATOM 2026 C CA . GLY A 1 261 ? -15.315 -14.967 19.762 1.00 57.84 261 GLY A CA 1
ATOM 2027 C C . GLY A 1 261 ? -16.582 -14.275 19.246 1.00 57.84 261 GLY A C 1
ATOM 2028 O O . GLY A 1 261 ? -17.490 -14.033 20.037 1.00 57.84 261 GLY A O 1
ATOM 2029 N N . GLY A 1 262 ? -16.681 -13.978 17.946 1.00 50.09 262 GLY A N 1
ATOM 2030 C CA . GLY A 1 262 ? -17.951 -13.574 17.348 1.00 50.09 262 GLY A CA 1
ATOM 2031 C C . GLY A 1 262 ? -18.892 -14.772 17.249 1.00 50.09 262 GLY A C 1
ATOM 2032 O O . GLY A 1 262 ? -18.559 -15.760 16.595 1.00 50.09 262 GLY A O 1
ATOM 2033 N N . GLU A 1 263 ? -20.075 -14.697 17.869 1.00 41.69 263 GLU A N 1
ATOM 2034 C CA . GLU A 1 263 ? -21.185 -15.564 17.470 1.00 41.69 263 GLU A CA 1
ATOM 2035 C C . GLU A 1 263 ? -21.318 -15.472 15.947 1.00 41.69 263 GLU A C 1
ATOM 2037 O O . GLU A 1 263 ? -21.285 -14.372 15.390 1.00 41.69 263 GLU A O 1
ATOM 2042 N N . SER A 1 264 ? -21.462 -16.613 15.268 1.00 41.66 264 SER A N 1
ATOM 2043 C CA . SER A 1 264 ? -21.756 -16.709 13.831 1.00 41.66 264 SER A CA 1
ATOM 2044 C C . SER A 1 264 ? -23.166 -16.175 13.510 1.00 41.66 264 SER A C 1
ATOM 2046 O O . SER A 1 264 ? -23.995 -16.849 12.901 1.00 41.66 264 SER A O 1
ATOM 2048 N N . GLY A 1 265 ? -23.468 -14.966 13.975 1.00 41.03 265 GLY A N 1
ATOM 2049 C CA . GLY A 1 265 ? -24.691 -14.219 13.785 1.00 41.03 265 GLY A CA 1
ATOM 2050 C C . GLY A 1 265 ? -24.503 -13.183 12.685 1.00 41.03 265 GLY A C 1
ATOM 2051 O O . GLY A 1 265 ? -23.482 -12.501 12.592 1.00 41.03 265 GLY A O 1
ATOM 2052 N N . LYS A 1 266 ? -25.519 -13.076 11.829 1.00 39.56 266 LYS A N 1
ATOM 2053 C CA . LYS A 1 266 ? -25.630 -12.108 10.733 1.00 39.56 266 LYS A CA 1
ATOM 2054 C C . LYS A 1 266 ? -25.280 -10.687 11.210 1.00 39.56 266 LYS A C 1
ATOM 2056 O O . LYS A 1 266 ? -26.135 -10.015 11.774 1.00 39.56 266 LYS A O 1
ATOM 2061 N N . GLY A 1 267 ? -24.054 -10.222 10.956 1.00 44.88 267 GLY A N 1
ATOM 2062 C CA . GLY A 1 267 ? -23.669 -8.822 11.179 1.00 44.88 267 GLY A CA 1
ATOM 2063 C C . GLY A 1 267 ? -22.231 -8.566 11.636 1.00 44.88 267 GLY A C 1
ATOM 2064 O O . GLY A 1 267 ? -21.752 -7.451 11.446 1.00 44.88 267 GLY A O 1
ATOM 2065 N N . ALA A 1 268 ? -21.513 -9.555 12.183 1.00 51.38 268 ALA A N 1
ATOM 2066 C CA . ALA A 1 268 ? -20.104 -9.370 12.538 1.00 51.38 268 ALA A CA 1
ATOM 2067 C C . ALA A 1 268 ? -19.235 -9.359 11.269 1.00 51.38 268 ALA A C 1
ATOM 2069 O O . ALA A 1 268 ? -19.086 -10.367 10.579 1.00 51.38 268 ALA A O 1
ATOM 2070 N N . LEU A 1 269 ? -18.681 -8.198 10.924 1.00 63.88 269 LEU A N 1
ATOM 2071 C CA . LEU A 1 269 ? -17.755 -8.068 9.802 1.00 63.88 269 LEU A CA 1
ATOM 2072 C C . LEU A 1 269 ? -16.403 -8.685 10.200 1.00 63.88 269 LEU A C 1
ATOM 2074 O O . LEU A 1 269 ? -15.724 -8.149 11.072 1.00 63.88 269 LEU A O 1
ATOM 2078 N N . GLY A 1 270 ? -16.010 -9.789 9.554 1.00 82.00 270 GLY A N 1
ATOM 2079 C CA . GLY A 1 270 ? -14.712 -10.442 9.777 1.00 82.00 270 GLY A CA 1
ATOM 2080 C C . GLY A 1 270 ? -13.502 -9.529 9.521 1.00 82.00 270 GLY A C 1
ATOM 2081 O O . GLY A 1 270 ? -13.623 -8.453 8.915 1.00 82.00 270 GLY A O 1
ATOM 2082 N N . PHE A 1 271 ? -12.320 -9.953 9.962 1.00 90.31 271 PHE A N 1
ATOM 2083 C CA . PHE A 1 271 ? -11.070 -9.232 9.742 1.00 90.31 271 PHE A CA 1
ATOM 2084 C C . PHE A 1 271 ? -10.615 -9.347 8.294 1.00 90.31 271 PHE A C 1
ATOM 2086 O O . PHE A 1 271 ? -10.661 -10.419 7.694 1.00 90.31 271 PHE A O 1
ATOM 2093 N N . ILE A 1 272 ? -10.170 -8.229 7.724 1.00 94.38 272 ILE A N 1
ATOM 2094 C CA . ILE A 1 272 ? -9.502 -8.231 6.423 1.00 94.38 272 ILE A CA 1
ATOM 2095 C C . ILE A 1 272 ? -8.091 -8.773 6.623 1.00 94.38 272 ILE A C 1
ATOM 2097 O O . ILE A 1 272 ? -7.341 -8.279 7.465 1.00 94.38 272 ILE A O 1
ATOM 2101 N N . GLN A 1 273 ? -7.726 -9.779 5.840 1.00 96.06 273 GLN A N 1
ATOM 2102 C CA . GLN A 1 273 ? -6.375 -10.317 5.855 1.00 96.06 273 GLN A CA 1
ATOM 2103 C C . GLN A 1 273 ? -5.452 -9.383 5.069 1.00 96.06 273 GLN A C 1
ATOM 2105 O O . GLN A 1 273 ? -5.709 -9.086 3.899 1.00 96.06 273 GLN A O 1
ATOM 2110 N N . GLY A 1 274 ? -4.388 -8.914 5.719 1.00 96.38 274 GLY A N 1
ATOM 2111 C CA . GLY A 1 274 ? -3.397 -8.023 5.127 1.00 96.38 274 GLY A CA 1
ATOM 2112 C C . GLY A 1 274 ? -1.978 -8.545 5.312 1.00 96.38 274 GLY A C 1
ATOM 2113 O O . GLY A 1 274 ? -1.610 -9.037 6.379 1.00 96.38 274 GLY A O 1
ATOM 2114 N N . VAL A 1 275 ? -1.166 -8.394 4.272 1.00 96.75 275 VAL A N 1
ATOM 2115 C CA . VAL A 1 275 ? 0.281 -8.611 4.316 1.00 96.75 275 VAL A CA 1
ATOM 2116 C C . VAL A 1 275 ? 0.964 -7.247 4.356 1.00 96.75 275 VAL A C 1
ATOM 2118 O O . VAL A 1 275 ? 0.650 -6.382 3.548 1.00 96.75 275 VAL A O 1
ATOM 2121 N N . LEU A 1 276 ? 1.865 -7.017 5.306 1.00 95.69 276 LEU A N 1
ATOM 2122 C CA . LEU A 1 276 ? 2.447 -5.693 5.550 1.00 95.69 276 LEU A CA 1
ATOM 2123 C C . LEU A 1 276 ? 3.912 -5.640 5.117 1.00 95.69 276 LEU A C 1
ATOM 2125 O O . LEU A 1 276 ? 4.662 -6.589 5.326 1.00 95.69 276 LEU A O 1
ATOM 2129 N N . GLY A 1 277 ? 4.348 -4.502 4.585 1.00 93.44 277 GLY A N 1
ATOM 2130 C CA . GLY A 1 277 ? 5.768 -4.166 4.511 1.00 93.44 277 GLY A CA 1
ATOM 2131 C C . GLY A 1 277 ? 6.357 -3.873 5.897 1.00 93.44 277 GLY A C 1
ATOM 2132 O O . GLY A 1 277 ? 5.646 -3.485 6.827 1.00 93.44 277 GLY A O 1
ATOM 2133 N N . GLU A 1 278 ? 7.671 -4.035 6.061 1.00 91.06 278 GLU A N 1
ATOM 2134 C CA . GLU A 1 278 ? 8.333 -3.846 7.364 1.00 91.06 278 GLU A CA 1
ATOM 2135 C C . GLU A 1 278 ? 8.194 -2.423 7.917 1.00 91.06 278 GLU A C 1
ATOM 2137 O O . GLU A 1 278 ? 8.045 -2.222 9.124 1.00 91.06 278 GLU A O 1
ATOM 2142 N N . GLY A 1 279 ? 8.251 -1.426 7.032 1.00 90.31 279 GLY A N 1
ATOM 2143 C CA . GLY A 1 279 ? 8.091 -0.015 7.355 1.00 90.31 279 GLY A CA 1
ATOM 2144 C C . GLY A 1 279 ? 6.706 0.274 7.915 1.00 90.31 279 GLY A C 1
ATOM 2145 O O . GLY A 1 279 ? 6.600 0.795 9.027 1.00 90.31 279 GLY A O 1
ATOM 2146 N N . VAL A 1 280 ? 5.645 -0.122 7.203 1.00 93.19 280 VAL A N 1
ATOM 2147 C CA . VAL A 1 280 ? 4.274 0.101 7.689 1.00 93.19 280 VAL A CA 1
ATOM 2148 C C . VAL A 1 280 ? 3.989 -0.718 8.950 1.00 93.19 280 VAL A C 1
ATOM 2150 O O . VAL A 1 280 ? 3.398 -0.188 9.887 1.00 93.19 280 VAL A O 1
ATOM 2153 N N . ALA A 1 281 ? 4.492 -1.953 9.052 1.00 94.38 281 ALA A N 1
ATOM 2154 C CA . ALA A 1 281 ? 4.345 -2.770 10.256 1.00 94.38 281 ALA A CA 1
ATOM 2155 C C . ALA A 1 281 ? 4.982 -2.114 11.492 1.00 94.38 281 ALA A C 1
ATOM 2157 O O . ALA A 1 281 ? 4.417 -2.190 12.582 1.00 94.38 281 ALA A O 1
ATOM 2158 N N . ARG A 1 282 ? 6.121 -1.425 11.334 1.00 92.81 282 ARG A N 1
ATOM 2159 C CA . ARG A 1 282 ? 6.766 -0.658 12.414 1.00 92.81 282 ARG A CA 1
ATOM 2160 C C . ARG A 1 282 ? 5.911 0.535 12.832 1.00 92.81 282 ARG A C 1
ATOM 2162 O O . ARG A 1 282 ? 5.645 0.724 14.014 1.00 92.81 282 ARG A O 1
ATOM 2169 N N . ILE A 1 283 ? 5.439 1.311 11.857 1.00 91.31 283 ILE A N 1
ATOM 2170 C CA . ILE A 1 283 ? 4.617 2.501 12.112 1.00 91.31 283 ILE A CA 1
ATOM 2171 C C . ILE A 1 283 ? 3.296 2.133 12.798 1.00 91.31 283 ILE A C 1
ATOM 2173 O O . ILE A 1 283 ? 2.907 2.785 13.761 1.00 91.31 283 ILE A O 1
ATOM 2177 N N . LEU A 1 284 ? 2.621 1.076 12.342 1.00 92.06 284 LEU A N 1
ATOM 2178 C CA . LEU A 1 284 ? 1.387 0.597 12.966 1.00 92.06 284 LEU A CA 1
ATOM 2179 C C . LEU A 1 284 ? 1.637 -0.114 14.307 1.00 92.06 284 LEU A C 1
ATOM 2181 O O . LEU A 1 284 ? 0.746 -0.142 15.151 1.00 92.06 284 LEU A O 1
ATOM 2185 N N . GLY A 1 285 ? 2.825 -0.686 14.520 1.00 90.62 285 GLY A N 1
ATOM 2186 C CA . GLY A 1 285 ? 3.203 -1.324 15.784 1.00 90.62 285 GLY A CA 1
ATOM 2187 C C . GLY A 1 285 ? 3.331 -0.317 16.921 1.00 90.62 285 GLY A C 1
ATOM 2188 O O . GLY A 1 285 ? 2.837 -0.558 18.024 1.00 90.62 285 GLY A O 1
ATOM 2189 N N . GLN A 1 286 ? 3.904 0.854 16.629 1.00 88.19 286 GLN A N 1
ATOM 2190 C CA . GLN A 1 286 ? 4.086 1.936 17.603 1.00 88.19 286 GLN A CA 1
ATOM 2191 C C . GLN A 1 286 ? 2.760 2.418 18.201 1.00 88.19 286 GLN A C 1
ATOM 2193 O O . GLN A 1 286 ? 2.690 2.712 19.394 1.00 88.19 286 GLN A O 1
ATOM 2198 N N . ASP A 1 287 ? 1.685 2.410 17.411 1.00 85.19 287 ASP A N 1
ATOM 2199 C CA . ASP A 1 287 ? 0.325 2.718 17.869 1.00 85.19 287 ASP A CA 1
ATOM 2200 C C . ASP A 1 287 ? -0.188 1.775 18.969 1.00 85.19 287 ASP A C 1
ATOM 2202 O O . ASP A 1 287 ? -1.172 2.086 19.644 1.00 85.19 287 ASP A O 1
ATOM 2206 N N . GLN A 1 288 ? 0.419 0.596 19.096 1.00 82.50 288 GLN A N 1
ATOM 2207 C CA . GLN A 1 288 ? 0.084 -0.438 20.075 1.00 82.50 288 GLN A CA 1
ATOM 2208 C C . GLN A 1 288 ? 1.198 -0.624 21.113 1.00 82.50 288 GLN A C 1
ATOM 2210 O O . GLN A 1 288 ? 1.197 -1.611 21.844 1.00 82.50 288 GLN A O 1
ATOM 2215 N N . GLY A 1 289 ? 2.170 0.296 21.168 1.00 80.50 289 GLY A N 1
ATOM 2216 C CA . GLY A 1 289 ? 3.324 0.190 22.062 1.00 80.50 289 GLY A CA 1
ATOM 2217 C C . GLY A 1 289 ? 4.291 -0.941 21.696 1.00 80.50 289 GLY A C 1
ATOM 2218 O O . GLY A 1 289 ? 5.081 -1.361 22.538 1.00 80.50 289 GLY A O 1
ATOM 2219 N N . LYS A 1 290 ? 4.232 -1.447 20.459 1.00 86.88 290 LYS A N 1
ATOM 2220 C CA . LYS A 1 290 ? 5.129 -2.481 19.934 1.00 86.88 290 LYS A CA 1
ATOM 2221 C C . LYS A 1 290 ? 6.188 -1.858 19.033 1.00 86.88 290 LYS A C 1
ATOM 2223 O O . LYS A 1 290 ? 5.957 -0.831 18.400 1.00 86.88 290 LYS A O 1
ATOM 2228 N N . GLU A 1 291 ? 7.339 -2.515 18.922 1.00 90.25 291 GLU A N 1
ATOM 2229 C CA . GLU A 1 291 ? 8.352 -2.127 17.935 1.00 90.25 291 GLU A CA 1
ATOM 2230 C C . GLU A 1 291 ? 7.824 -2.314 16.505 1.00 90.25 291 GLU A C 1
ATOM 2232 O O . GLU A 1 291 ? 8.037 -1.464 15.642 1.00 90.25 291 GLU A O 1
ATOM 2237 N N . ARG A 1 292 ? 7.091 -3.407 16.267 1.00 92.81 292 ARG A N 1
ATOM 2238 C CA . ARG A 1 292 ? 6.506 -3.779 14.978 1.00 92.81 292 ARG A CA 1
ATOM 2239 C C . ARG A 1 292 ? 5.259 -4.636 15.199 1.00 92.81 292 ARG A C 1
ATOM 2241 O O . ARG A 1 292 ? 5.180 -5.342 16.202 1.00 92.81 292 ARG A O 1
ATOM 2248 N N . LEU A 1 293 ? 4.292 -4.563 14.285 1.00 94.06 293 LEU A N 1
ATOM 2249 C CA . LEU A 1 293 ? 3.237 -5.575 14.200 1.00 94.06 293 LEU A CA 1
ATOM 2250 C C . LEU A 1 293 ? 3.801 -6.889 13.658 1.00 94.06 293 LEU A C 1
ATOM 2252 O O . LEU A 1 293 ? 4.567 -6.886 12.694 1.00 94.06 293 LEU A O 1
ATOM 2256 N N . GLU A 1 294 ? 3.363 -7.997 14.240 1.00 94.94 294 GLU A N 1
ATOM 2257 C CA . GLU A 1 294 ? 3.728 -9.347 13.812 1.00 94.94 294 GLU A CA 1
ATOM 2258 C C . GLU A 1 294 ? 2.516 -10.114 13.269 1.00 94.94 294 GLU A C 1
ATOM 2260 O O . GLU A 1 294 ? 1.370 -9.675 13.372 1.00 94.94 294 GLU A O 1
ATOM 2265 N N . VAL A 1 295 ? 2.764 -11.275 12.661 1.00 95.38 295 VAL A N 1
ATOM 2266 C CA . VAL A 1 295 ? 1.695 -12.160 12.175 1.00 95.38 295 VAL A CA 1
ATOM 2267 C C . VAL A 1 295 ? 0.742 -12.520 13.319 1.00 95.38 295 VAL A C 1
ATOM 2269 O O . VAL A 1 295 ? 1.176 -12.934 14.391 1.00 95.38 295 VAL A O 1
ATOM 2272 N N . GLY A 1 296 ? -0.560 -12.377 13.074 1.00 92.19 296 GLY A N 1
ATOM 2273 C CA . GLY A 1 296 ? -1.628 -12.558 14.058 1.00 92.19 296 GLY A CA 1
ATOM 2274 C C . GLY A 1 296 ? -2.044 -11.270 14.771 1.00 92.19 296 GLY A C 1
ATOM 2275 O O . GLY A 1 296 ? -3.139 -11.220 15.330 1.00 92.19 296 GLY A O 1
ATOM 2276 N N . ASP A 1 297 ? -1.233 -10.209 14.716 1.00 92.44 297 ASP A N 1
ATOM 2277 C CA . ASP A 1 297 ? -1.639 -8.920 15.261 1.00 92.44 297 ASP A CA 1
ATOM 2278 C C . ASP A 1 297 ? -2.772 -8.310 14.438 1.00 92.44 297 ASP A C 1
ATOM 2280 O O . ASP A 1 297 ? -2.823 -8.414 13.211 1.00 92.44 297 ASP A O 1
ATOM 2284 N N . THR A 1 298 ? -3.676 -7.617 15.123 1.00 91.12 298 THR A N 1
ATOM 2285 C CA . THR A 1 298 ? -4.772 -6.893 14.480 1.00 91.12 298 THR A CA 1
ATOM 2286 C C . THR A 1 298 ? -4.523 -5.400 14.497 1.00 91.12 298 THR A C 1
ATOM 2288 O O . THR A 1 298 ? -3.965 -4.872 15.458 1.00 91.12 298 THR A O 1
ATOM 2291 N N . PHE A 1 299 ? -4.997 -4.695 13.481 1.00 90.69 299 PHE A N 1
ATOM 2292 C CA . PHE A 1 299 ? -4.955 -3.239 13.424 1.00 90.69 299 PHE A CA 1
ATOM 2293 C C . PHE A 1 299 ? -6.189 -2.695 12.710 1.00 90.69 299 PHE A C 1
ATOM 2295 O O . PHE A 1 299 ? -7.048 -3.433 12.226 1.00 90.69 299 PHE A O 1
ATOM 2302 N N . GLU A 1 300 ? -6.283 -1.375 12.659 1.00 86.12 300 GLU A N 1
ATOM 2303 C CA . GLU A 1 300 ? -7.426 -0.688 12.079 1.00 86.12 300 GLU A CA 1
ATOM 2304 C C . GLU A 1 300 ? -7.051 0.082 10.844 1.00 86.12 300 GLU A C 1
ATOM 2306 O O . GLU A 1 300 ? -6.076 0.829 10.869 1.00 86.12 300 GLU A O 1
ATOM 2311 N N . LEU A 1 301 ? -7.870 -0.004 9.804 1.00 89.44 301 LEU A N 1
ATOM 2312 C CA . LEU A 1 301 ? -7.715 0.864 8.653 1.00 89.44 301 LEU A CA 1
ATOM 2313 C C . LEU A 1 301 ? -9.041 1.033 7.919 1.00 89.44 301 LEU A C 1
ATOM 2315 O O . LEU A 1 301 ? -9.674 0.060 7.501 1.00 89.44 301 LEU A O 1
ATOM 2319 N N . GLY A 1 302 ? -9.446 2.290 7.740 1.00 86.44 302 GLY A N 1
ATOM 2320 C CA . GLY A 1 302 ? -10.763 2.608 7.200 1.00 86.44 302 GLY A CA 1
ATOM 2321 C C . GLY A 1 302 ? -11.883 2.088 8.115 1.00 86.44 302 GLY A C 1
ATOM 2322 O O . GLY A 1 302 ? -11.742 2.148 9.335 1.00 86.44 302 GLY A O 1
ATOM 2323 N N . PRO A 1 303 ? -13.000 1.588 7.557 1.00 81.94 303 PRO A N 1
ATOM 2324 C CA . PRO A 1 303 ? -14.147 1.120 8.343 1.00 81.94 303 PRO A CA 1
ATOM 2325 C C . PRO A 1 303 ? -14.044 -0.326 8.863 1.00 81.94 303 PRO A C 1
ATOM 2327 O O . PRO A 1 303 ? -15.025 -0.839 9.399 1.00 81.94 303 PRO A O 1
ATOM 2330 N N . ARG A 1 304 ? -12.922 -1.033 8.666 1.00 85.69 304 ARG A N 1
ATOM 2331 C CA . ARG A 1 304 ? -12.787 -2.453 9.041 1.00 85.69 304 ARG A CA 1
ATOM 2332 C C . ARG A 1 304 ? -11.545 -2.688 9.887 1.00 85.69 304 ARG A C 1
ATOM 2334 O O . ARG A 1 304 ? -10.548 -1.975 9.777 1.00 85.69 304 ARG A O 1
ATOM 2341 N N . LYS A 1 305 ? -11.606 -3.756 10.678 1.00 87.31 305 LYS A N 1
ATOM 2342 C CA . LYS A 1 305 ? -10.439 -4.358 11.316 1.00 87.31 305 LYS A CA 1
ATOM 2343 C C . LYS A 1 305 ? -9.694 -5.265 10.358 1.00 87.31 305 LYS A C 1
ATOM 2345 O O . LYS A 1 305 ? -10.294 -5.928 9.509 1.00 87.31 305 LYS A O 1
ATOM 2350 N N . TRP A 1 306 ? -8.391 -5.298 10.554 1.00 93.69 306 TRP A N 1
ATOM 2351 C CA . TRP A 1 306 ? -7.451 -6.064 9.767 1.00 93.69 306 TRP A CA 1
ATOM 2352 C C . TRP A 1 306 ? -6.665 -6.989 10.675 1.00 93.69 306 TRP A C 1
ATOM 2354 O O . TRP A 1 306 ? -6.427 -6.659 11.837 1.00 93.69 306 TRP A O 1
ATOM 2364 N N . ILE A 1 307 ? -6.236 -8.112 10.120 1.00 94.88 307 ILE A N 1
ATOM 2365 C CA . ILE A 1 307 ? -5.270 -9.007 10.739 1.00 94.88 307 ILE A CA 1
ATOM 2366 C C . ILE A 1 307 ? -4.052 -9.148 9.835 1.00 94.88 307 ILE A C 1
ATOM 2368 O O . ILE A 1 307 ? -4.166 -9.271 8.611 1.00 94.88 307 ILE A O 1
ATOM 2372 N N . VAL A 1 308 ? -2.878 -9.113 10.453 1.00 96.56 308 VAL A N 1
ATOM 2373 C CA . VAL A 1 308 ? -1.604 -9.331 9.782 1.00 96.56 308 VAL A CA 1
ATOM 2374 C C . VAL A 1 308 ? -1.441 -10.825 9.523 1.00 96.56 308 VAL A C 1
ATOM 2376 O O . VAL A 1 308 ? -1.248 -11.602 10.455 1.00 96.56 308 VAL A O 1
ATOM 2379 N N . THR A 1 309 ? -1.476 -11.245 8.261 1.00 96.62 309 THR A N 1
ATOM 2380 C CA . THR A 1 309 ? -1.220 -12.649 7.892 1.00 96.62 309 THR A CA 1
ATOM 2381 C C . THR A 1 309 ? 0.225 -12.892 7.480 1.00 96.62 309 THR A C 1
ATOM 2383 O O . THR A 1 309 ? 0.687 -14.029 7.500 1.00 96.62 309 THR A O 1
ATOM 2386 N N . GLY A 1 310 ? 0.967 -11.840 7.134 1.00 95.88 310 GLY A N 1
ATOM 2387 C CA . GLY A 1 310 ? 2.366 -11.931 6.732 1.00 95.88 310 GLY A CA 1
ATOM 2388 C C . GLY A 1 310 ? 3.075 -10.584 6.775 1.00 95.88 310 GLY A C 1
ATOM 2389 O O . GLY A 1 310 ? 2.440 -9.541 6.639 1.00 95.88 310 GLY A O 1
ATOM 2390 N N . ILE A 1 311 ? 4.399 -10.625 6.927 1.00 95.19 311 ILE A N 1
ATOM 2391 C CA . ILE A 1 311 ? 5.280 -9.464 6.771 1.00 95.19 311 ILE A CA 1
ATOM 2392 C C . ILE A 1 311 ? 6.191 -9.718 5.569 1.00 95.19 311 ILE A C 1
ATOM 2394 O O . ILE A 1 311 ? 6.817 -10.777 5.495 1.00 95.19 311 ILE A O 1
ATOM 2398 N N . MET A 1 312 ? 6.261 -8.778 4.628 1.00 91.56 312 MET A N 1
ATOM 2399 C CA . MET A 1 312 ? 7.139 -8.855 3.457 1.00 91.56 312 MET A CA 1
ATOM 2400 C C . MET A 1 312 ? 8.587 -8.602 3.859 1.00 91.56 312 MET A C 1
ATOM 2402 O O . MET A 1 312 ? 8.866 -7.698 4.639 1.00 91.56 312 MET A O 1
ATOM 2406 N N . LYS A 1 313 ? 9.514 -9.368 3.283 1.00 85.94 313 LYS A N 1
ATOM 2407 C CA . LYS A 1 313 ? 10.952 -9.095 3.330 1.00 85.94 313 LYS A CA 1
ATOM 2408 C C . LYS A 1 313 ? 11.264 -8.016 2.300 1.00 85.94 313 LYS A C 1
ATOM 2410 O O . LYS A 1 313 ? 11.613 -8.313 1.160 1.00 85.94 313 LYS A O 1
ATOM 2415 N N . SER A 1 314 ? 11.093 -6.761 2.686 1.00 66.25 314 SER A N 1
ATOM 2416 C CA . SER A 1 314 ? 11.379 -5.618 1.823 1.00 66.25 314 SER A CA 1
ATOM 2417 C C . SER A 1 314 ? 12.851 -5.243 1.974 1.00 66.25 314 SER A C 1
ATOM 2419 O O . SER A 1 314 ? 13.196 -4.407 2.807 1.00 66.25 314 SER A O 1
ATOM 2421 N N . ALA A 1 315 ? 13.737 -5.867 1.195 1.00 55.00 315 ALA A N 1
ATOM 2422 C CA . ALA A 1 315 ? 15.163 -5.534 1.164 1.00 55.00 315 ALA A CA 1
ATOM 2423 C C . ALA A 1 315 ? 15.404 -4.168 0.482 1.00 55.00 315 ALA A C 1
ATOM 2425 O O . ALA A 1 315 ? 15.971 -4.094 -0.601 1.00 55.00 315 ALA A O 1
ATOM 2426 N N . GLY A 1 316 ? 14.929 -3.080 1.097 1.00 53.66 316 GLY A N 1
ATOM 2427 C CA . GLY A 1 316 ? 15.114 -1.709 0.609 1.00 53.66 316 GLY A CA 1
ATOM 2428 C C . GLY A 1 316 ? 14.194 -1.271 -0.538 1.00 53.66 316 GLY A C 1
ATOM 2429 O O . GLY A 1 316 ? 14.372 -0.168 -1.041 1.00 53.66 316 GLY A O 1
ATOM 2430 N N . SER A 1 317 ? 13.206 -2.077 -0.941 1.00 64.69 317 SER A N 1
ATOM 2431 C CA . SER A 1 317 ? 12.224 -1.704 -1.970 1.00 64.69 317 SER A CA 1
ATOM 2432 C C . SER A 1 317 ? 11.164 -0.719 -1.453 1.00 64.69 317 SER A C 1
ATOM 2434 O O . SER A 1 317 ? 10.790 -0.752 -0.276 1.00 64.69 317 SER A O 1
ATOM 2436 N N . THR A 1 318 ? 10.579 0.075 -2.354 1.00 63.91 318 THR A N 1
ATOM 2437 C CA . THR A 1 318 ? 9.438 0.983 -2.092 1.00 63.91 318 THR A CA 1
ATOM 2438 C C . THR A 1 318 ? 8.236 0.287 -1.431 1.00 63.91 318 THR A C 1
ATOM 2440 O O . THR A 1 318 ? 7.556 0.890 -0.600 1.00 63.91 318 THR A O 1
ATOM 2443 N N . PHE A 1 319 ? 8.042 -1.012 -1.684 1.00 65.38 319 PHE A N 1
ATOM 2444 C CA . PHE A 1 319 ? 6.979 -1.839 -1.090 1.00 65.38 319 PHE A CA 1
ATOM 2445 C C . PHE A 1 319 ? 7.058 -2.013 0.439 1.00 65.38 319 PHE A C 1
ATOM 2447 O O . PHE A 1 319 ? 6.101 -2.469 1.066 1.00 65.38 319 PHE A O 1
ATOM 2454 N N . GLY A 1 320 ? 8.171 -1.631 1.080 1.00 74.94 320 GLY A N 1
ATOM 2455 C CA . GLY A 1 320 ? 8.327 -1.735 2.535 1.00 74.94 320 GLY A CA 1
ATOM 2456 C C . GLY A 1 320 ? 7.333 -0.889 3.342 1.00 74.94 320 GLY A C 1
ATOM 2457 O O . GLY A 1 320 ? 7.134 -1.151 4.527 1.00 74.94 320 GLY A O 1
ATOM 2458 N N . SER A 1 321 ? 6.674 0.092 2.722 1.00 86.19 321 SER A N 1
ATOM 2459 C CA . SER A 1 321 ? 5.730 1.008 3.383 1.00 86.19 321 SER A CA 1
ATOM 2460 C C . SER A 1 321 ? 4.263 0.770 3.005 1.00 86.19 321 SER A C 1
ATOM 2462 O O . SER A 1 321 ? 3.413 1.615 3.288 1.00 86.19 321 SER A O 1
ATOM 2464 N N . GLU A 1 322 ? 3.950 -0.374 2.395 1.00 91.88 322 GLU A N 1
ATOM 2465 C CA . GLU A 1 322 ? 2.615 -0.681 1.878 1.00 91.88 322 GLU A CA 1
ATOM 2466 C C . GLU A 1 322 ? 1.930 -1.836 2.622 1.00 91.88 322 GLU A C 1
ATOM 2468 O O . GLU A 1 322 ? 2.573 -2.734 3.171 1.00 91.88 322 GLU A O 1
ATOM 2473 N N . ILE A 1 323 ? 0.597 -1.830 2.596 1.00 96.00 323 ILE A N 1
ATOM 2474 C CA . ILE A 1 323 ? -0.257 -2.938 3.033 1.00 96.00 323 ILE A CA 1
ATOM 2475 C C . ILE A 1 323 ? -0.856 -3.597 1.798 1.00 96.00 323 ILE A C 1
ATOM 2477 O O . ILE A 1 323 ? -1.527 -2.941 1.010 1.00 96.00 323 ILE A O 1
ATOM 2481 N N . TRP A 1 324 ? -0.645 -4.894 1.637 1.00 96.38 324 TRP A N 1
ATOM 2482 C CA . TRP A 1 324 ? -1.143 -5.679 0.518 1.00 96.38 324 TRP A CA 1
ATOM 2483 C C . TRP A 1 324 ? -2.359 -6.492 0.947 1.00 96.38 324 TRP A C 1
ATOM 2485 O O . TRP A 1 324 ? -2.343 -7.139 1.996 1.00 96.38 324 TRP A O 1
ATOM 2495 N N . ALA A 1 325 ? -3.419 -6.466 0.143 1.00 97.12 325 ALA A N 1
ATOM 2496 C CA . ALA A 1 325 ? -4.641 -7.221 0.406 1.00 97.12 325 ALA A CA 1
ATOM 2497 C C . ALA A 1 325 ? -5.412 -7.550 -0.874 1.00 97.12 325 ALA A C 1
ATOM 2499 O O . ALA A 1 325 ? -5.073 -7.118 -1.976 1.00 97.12 325 ALA A O 1
ATOM 2500 N N . LYS A 1 326 ? -6.480 -8.338 -0.733 1.00 96.06 326 LYS A N 1
ATOM 2501 C CA . LYS A 1 326 ? -7.299 -8.762 -1.867 1.00 96.06 326 LYS A CA 1
ATOM 2502 C C . LYS A 1 326 ? -8.050 -7.578 -2.489 1.00 96.06 326 LYS A C 1
ATOM 2504 O O . LYS A 1 326 ? -8.888 -6.955 -1.831 1.00 96.06 326 LYS A O 1
ATOM 2509 N N . HIS A 1 327 ? -7.825 -7.335 -3.782 1.00 95.19 327 HIS A N 1
ATOM 2510 C CA . HIS A 1 327 ? -8.449 -6.255 -4.558 1.00 95.19 327 HIS A CA 1
ATOM 2511 C C . HIS A 1 327 ? -9.976 -6.214 -4.407 1.00 95.19 327 HIS A C 1
ATOM 2513 O O . HIS A 1 327 ? -10.544 -5.156 -4.155 1.00 95.19 327 HIS A O 1
ATOM 2519 N N . SER A 1 328 ? -10.647 -7.371 -4.492 1.00 93.88 328 SER A N 1
ATOM 2520 C CA . SER A 1 328 ? -12.115 -7.461 -4.424 1.00 93.88 328 SER A CA 1
ATOM 2521 C C . SER A 1 328 ? -12.719 -6.988 -3.096 1.00 93.88 328 SER A C 1
ATOM 2523 O O . SER A 1 328 ? -13.936 -6.867 -3.002 1.00 93.88 328 SER A O 1
ATOM 2525 N N . ILE A 1 329 ? -11.894 -6.784 -2.065 1.00 93.75 329 ILE A N 1
ATOM 2526 C CA . ILE A 1 329 ? -12.301 -6.224 -0.776 1.00 93.75 329 ILE A CA 1
ATOM 2527 C C . ILE A 1 329 ? -11.928 -4.746 -0.730 1.00 93.75 329 ILE A C 1
ATOM 2529 O O . ILE A 1 329 ? -12.793 -3.895 -0.543 1.00 93.75 329 ILE A O 1
ATOM 2533 N N . VAL A 1 330 ? -10.638 -4.443 -0.897 1.00 94.50 330 VAL A N 1
ATOM 2534 C CA . VAL A 1 330 ? -10.103 -3.103 -0.617 1.00 94.50 330 VAL A CA 1
ATOM 2535 C C . VAL A 1 330 ? -10.447 -2.085 -1.698 1.00 94.50 330 VAL A C 1
ATOM 2537 O O . VAL A 1 330 ? -10.646 -0.920 -1.372 1.00 94.50 330 VAL A O 1
ATOM 2540 N N . GLY A 1 331 ? -10.575 -2.518 -2.955 1.00 93.56 331 GLY A N 1
ATOM 2541 C CA . GLY A 1 331 ? -10.976 -1.658 -4.065 1.00 93.56 331 GLY A CA 1
ATOM 2542 C C . GLY A 1 331 ? -12.341 -1.015 -3.802 1.00 93.56 331 GLY A C 1
ATOM 2543 O O . GLY A 1 331 ? -12.395 0.195 -3.569 1.00 93.56 331 GLY A O 1
ATOM 2544 N N . PRO A 1 332 ? -13.430 -1.803 -3.700 1.00 92.00 332 PRO A N 1
ATOM 2545 C CA . PRO A 1 332 ? -14.758 -1.270 -3.395 1.00 92.00 332 PRO A CA 1
ATOM 2546 C C . PRO A 1 332 ? -14.825 -0.536 -2.049 1.00 92.00 332 PRO A C 1
ATOM 2548 O O . PRO A 1 332 ? -15.481 0.497 -1.936 1.00 92.00 332 PRO A O 1
ATOM 2551 N N . MET A 1 333 ? -14.112 -1.029 -1.027 1.00 91.75 333 MET A N 1
ATOM 2552 C CA . MET A 1 333 ? -14.083 -0.428 0.315 1.00 91.75 333 MET A CA 1
ATOM 2553 C C . MET A 1 333 ? -13.594 1.025 0.323 1.00 91.75 333 MET A C 1
ATOM 2555 O O . MET A 1 333 ? -14.048 1.809 1.157 1.00 91.75 333 MET A O 1
ATOM 2559 N N . PHE A 1 334 ? -12.693 1.387 -0.591 1.00 92.25 334 PHE A N 1
ATOM 2560 C CA . PHE A 1 334 ? -12.162 2.745 -0.724 1.00 92.25 334 PHE A CA 1
ATOM 2561 C C . PHE A 1 334 ? -12.558 3.419 -2.052 1.00 92.25 334 PHE A C 1
ATOM 2563 O O . PHE A 1 334 ? -11.957 4.421 -2.433 1.00 92.25 334 PHE A O 1
ATOM 2570 N N . GLY A 1 335 ? -13.582 2.902 -2.746 1.00 90.00 335 GLY A N 1
ATOM 2571 C CA . GLY A 1 335 ? -14.152 3.522 -3.949 1.00 90.00 335 GLY A CA 1
ATOM 2572 C C . GLY A 1 335 ? -13.284 3.422 -5.210 1.00 90.00 335 GLY A C 1
ATOM 2573 O O . GLY A 1 335 ? -13.352 4.294 -6.075 1.00 90.00 335 GLY A O 1
ATOM 2574 N N . LYS A 1 336 ? -12.447 2.387 -5.317 1.00 88.88 336 LYS A N 1
ATOM 2575 C CA . LYS A 1 336 ? -11.566 2.114 -6.460 1.00 88.88 336 LYS A CA 1
ATOM 2576 C C . LYS A 1 336 ? -11.865 0.722 -7.035 1.00 88.88 336 LYS A C 1
ATOM 2578 O O . LYS A 1 336 ? -11.216 -0.258 -6.689 1.00 88.88 336 LYS A O 1
ATOM 2583 N N . ASP A 1 337 ? -12.865 0.635 -7.912 1.00 86.38 337 ASP A N 1
ATOM 2584 C CA . ASP A 1 337 ? -13.323 -0.639 -8.506 1.00 86.38 337 ASP A CA 1
ATOM 2585 C C . ASP A 1 337 ? -12.507 -1.106 -9.725 1.00 86.38 337 ASP A C 1
ATOM 2587 O O . ASP A 1 337 ? -12.655 -2.243 -10.194 1.00 86.38 337 ASP A O 1
ATOM 2591 N N . GLN A 1 338 ? -11.700 -0.206 -10.282 1.00 90.94 338 GLN A N 1
ATOM 2592 C CA . GLN A 1 338 ? -10.850 -0.435 -11.445 1.00 90.94 338 GLN A CA 1
ATOM 2593 C C . GLN A 1 338 ? -9.385 -0.507 -11.018 1.00 90.94 338 GLN A C 1
ATOM 2595 O O . GLN A 1 338 ? -8.980 0.112 -10.033 1.00 90.94 338 GLN A O 1
ATOM 2600 N N . PHE A 1 339 ? -8.595 -1.258 -11.784 1.00 95.00 339 PHE A N 1
ATOM 2601 C CA . PHE A 1 339 ? -7.162 -1.362 -11.550 1.00 95.00 339 PHE A CA 1
ATOM 2602 C C . PHE A 1 339 ? -6.492 -0.032 -11.877 1.00 95.00 339 PHE A C 1
ATOM 2604 O O . PHE A 1 339 ? -6.794 0.601 -12.889 1.00 95.00 339 PHE A O 1
ATOM 2611 N N . THR A 1 340 ? -5.571 0.389 -11.022 1.00 95.19 340 THR A N 1
ATOM 2612 C CA . THR A 1 340 ? -4.750 1.571 -11.275 1.00 95.19 340 THR A CA 1
ATOM 2613 C C . THR A 1 340 ? -3.542 1.224 -12.123 1.00 95.19 340 THR A C 1
ATOM 2615 O O . THR A 1 340 ? -3.060 2.062 -12.872 1.00 95.19 340 THR A O 1
ATOM 2618 N N . CYS A 1 341 ? -3.036 -0.000 -12.038 1.00 95.31 341 CYS A N 1
ATOM 2619 C CA . CYS A 1 341 ? -1.856 -0.397 -12.787 1.00 95.31 341 CYS A CA 1
ATOM 2620 C C . CYS A 1 341 ? -1.846 -1.891 -13.088 1.00 95.31 341 CYS A C 1
ATOM 2622 O O . CYS A 1 341 ? -2.543 -2.699 -12.461 1.00 95.31 341 CYS A O 1
ATOM 2624 N N . LEU A 1 342 ? -1.039 -2.238 -14.086 1.00 96.06 342 LEU A N 1
ATOM 2625 C CA . LEU A 1 342 ? -0.607 -3.602 -14.336 1.00 96.06 342 LEU A CA 1
ATOM 2626 C C . LEU A 1 342 ? 0.908 -3.639 -14.249 1.00 96.06 342 LEU A C 1
ATOM 2628 O O . LEU A 1 342 ? 1.577 -2.802 -14.853 1.00 96.06 342 LEU A O 1
ATOM 2632 N N . VAL A 1 343 ? 1.433 -4.646 -13.565 1.00 96.06 343 VAL A N 1
ATOM 2633 C CA . VAL A 1 343 ? 2.862 -4.956 -13.600 1.00 96.06 343 VAL A CA 1
ATOM 2634 C C . VAL A 1 343 ? 3.019 -6.275 -14.331 1.00 96.06 343 VAL A C 1
ATOM 2636 O O . VAL A 1 343 ? 2.431 -7.287 -13.948 1.00 96.06 343 VAL A O 1
ATOM 2639 N N . VAL A 1 344 ? 3.771 -6.265 -15.422 1.00 96.62 344 VAL A N 1
ATOM 2640 C CA . VAL A 1 344 ? 3.961 -7.434 -16.278 1.00 96.62 344 VAL A CA 1
ATOM 2641 C C . VAL A 1 344 ? 5.418 -7.856 -16.245 1.00 96.62 344 VAL A C 1
ATOM 2643 O O . VAL A 1 344 ? 6.293 -7.050 -16.549 1.00 96.62 344 VAL A O 1
ATOM 2646 N N . ARG A 1 345 ? 5.682 -9.129 -15.946 1.00 96.12 345 ARG A N 1
ATOM 2647 C CA . ARG A 1 345 ? 7.025 -9.705 -16.059 1.00 96.12 345 ARG A CA 1
ATOM 2648 C C . ARG A 1 345 ? 7.282 -10.121 -17.503 1.00 96.12 345 ARG A C 1
ATOM 2650 O O . ARG A 1 345 ? 6.510 -10.878 -18.086 1.00 96.12 345 ARG A O 1
ATOM 2657 N N . SER A 1 346 ? 8.385 -9.641 -18.055 1.00 95.56 346 SER A N 1
ATOM 2658 C CA . SER A 1 346 ? 8.996 -10.123 -19.293 1.00 95.56 346 SER A CA 1
ATOM 2659 C C . SER A 1 346 ? 10.195 -11.015 -18.966 1.00 95.56 346 SER A C 1
ATOM 2661 O O . SER A 1 346 ? 10.700 -11.013 -17.843 1.00 95.56 346 SER A O 1
ATOM 2663 N N . ARG A 1 347 ? 10.686 -11.756 -19.965 1.00 93.25 347 ARG A N 1
ATOM 2664 C CA . ARG A 1 347 ? 11.810 -12.696 -19.805 1.00 93.25 347 ARG A CA 1
ATOM 2665 C C . ARG A 1 347 ? 13.086 -12.038 -19.261 1.00 93.25 347 ARG A C 1
ATOM 2667 O O . ARG A 1 347 ? 13.821 -12.645 -18.490 1.00 93.25 347 ARG A O 1
ATOM 2674 N N . ASP A 1 348 ? 13.384 -10.830 -19.729 1.00 91.06 348 ASP A N 1
ATOM 2675 C CA . ASP A 1 348 ? 14.591 -10.070 -19.411 1.00 91.06 348 ASP A CA 1
ATOM 2676 C C . ASP A 1 348 ? 14.352 -8.566 -19.634 1.00 91.06 348 ASP A C 1
ATOM 2678 O O . ASP A 1 348 ? 13.310 -8.165 -20.158 1.00 91.06 348 ASP A O 1
ATOM 2682 N N . ALA A 1 349 ? 15.326 -7.737 -19.249 1.00 91.75 349 ALA A N 1
ATOM 2683 C CA . ALA A 1 349 ? 15.236 -6.280 -19.355 1.00 91.75 349 ALA A CA 1
ATOM 2684 C C . ALA A 1 349 ? 15.044 -5.781 -20.795 1.00 91.75 349 ALA A C 1
ATOM 2686 O O . ALA A 1 349 ? 14.220 -4.908 -21.052 1.00 91.75 349 ALA A O 1
ATOM 2687 N N . ALA A 1 350 ? 15.740 -6.387 -21.761 1.00 93.12 350 ALA A N 1
ATOM 2688 C CA . ALA A 1 350 ? 15.611 -6.011 -23.167 1.00 93.12 350 ALA A CA 1
ATOM 2689 C C . ALA A 1 350 ? 14.205 -6.324 -23.710 1.00 93.12 350 ALA A C 1
ATOM 2691 O O . ALA A 1 350 ? 13.640 -5.556 -24.488 1.00 93.12 350 ALA A O 1
ATOM 2692 N N . SER A 1 351 ? 13.621 -7.445 -23.282 1.00 94.94 351 SER A N 1
ATOM 2693 C CA . SER A 1 351 ? 12.250 -7.833 -23.622 1.00 94.94 351 SER A CA 1
ATOM 2694 C C . SER A 1 351 ? 11.230 -6.899 -22.965 1.00 94.94 351 SER A C 1
ATOM 2696 O O . SER A 1 351 ? 10.243 -6.541 -23.605 1.00 94.94 351 SER A O 1
ATOM 2698 N N . ALA A 1 352 ? 11.489 -6.463 -21.727 1.00 95.56 352 ALA A N 1
ATOM 2699 C CA . ALA A 1 352 ? 10.663 -5.489 -21.017 1.00 95.56 352 ALA A CA 1
ATOM 2700 C C . ALA A 1 352 ? 10.643 -4.134 -21.743 1.00 95.56 352 ALA A C 1
ATOM 2702 O O . ALA A 1 352 ? 9.573 -3.588 -22.003 1.00 95.56 352 ALA A O 1
ATOM 2703 N N . GLU A 1 353 ? 11.802 -3.627 -22.170 1.00 95.69 353 GLU A N 1
ATOM 2704 C CA . GLU A 1 353 ? 11.895 -2.399 -22.971 1.00 95.69 353 GLU A CA 1
ATOM 2705 C C . GLU A 1 353 ? 11.138 -2.507 -24.302 1.00 95.69 353 GLU A C 1
ATOM 2707 O O . GLU A 1 353 ? 10.412 -1.589 -24.693 1.00 95.69 353 GLU A O 1
ATOM 2712 N N . GLN A 1 354 ? 11.271 -3.640 -25.000 1.00 95.88 354 GLN A N 1
ATOM 2713 C CA . GLN A 1 354 ? 10.555 -3.886 -26.254 1.00 95.88 354 GLN A CA 1
ATOM 2714 C C . GLN A 1 354 ? 9.039 -3.922 -26.047 1.00 95.88 354 GLN A C 1
ATOM 2716 O O . GLN A 1 354 ? 8.303 -3.303 -26.820 1.00 95.88 354 GLN A O 1
ATOM 2721 N N . LEU A 1 355 ? 8.577 -4.611 -25.000 1.00 96.12 355 LEU A N 1
ATOM 2722 C CA . LEU A 1 355 ? 7.163 -4.689 -24.651 1.00 96.12 355 LEU A CA 1
ATOM 2723 C C . LEU A 1 355 ? 6.615 -3.312 -24.258 1.00 96.12 355 LEU A C 1
ATOM 2725 O O . LEU A 1 355 ? 5.573 -2.908 -24.767 1.00 96.12 355 LEU A O 1
ATOM 2729 N N . ALA A 1 356 ? 7.331 -2.567 -23.414 1.00 96.19 356 ALA A N 1
ATOM 2730 C CA . ALA A 1 356 ? 6.960 -1.216 -23.005 1.00 96.19 356 ALA A CA 1
ATOM 2731 C C . ALA A 1 356 ? 6.820 -0.269 -24.205 1.00 96.19 356 ALA A C 1
ATOM 2733 O O . ALA A 1 356 ? 5.839 0.472 -24.318 1.00 96.19 356 ALA A O 1
ATOM 2734 N N . LYS A 1 357 ? 7.773 -0.339 -25.144 1.00 95.75 357 LYS A N 1
ATOM 2735 C CA . LYS A 1 357 ? 7.728 0.438 -26.382 1.00 95.75 357 LYS A CA 1
ATOM 2736 C C . LYS A 1 357 ? 6.503 0.069 -27.214 1.00 95.75 357 LYS A C 1
ATOM 2738 O O . LYS A 1 357 ? 5.725 0.958 -27.536 1.00 95.75 357 LYS A O 1
ATOM 2743 N N . PHE A 1 358 ? 6.301 -1.221 -27.490 1.00 95.50 358 PHE A N 1
ATOM 2744 C CA . PHE A 1 358 ? 5.149 -1.717 -28.248 1.00 95.50 358 PHE A CA 1
ATOM 2745 C C . PHE A 1 358 ? 3.813 -1.273 -27.635 1.00 95.50 358 PHE A C 1
ATOM 2747 O O . PHE A 1 358 ? 2.937 -0.781 -28.348 1.00 95.50 358 PHE A O 1
ATOM 2754 N N . LEU A 1 359 ? 3.666 -1.410 -26.314 1.00 94.81 359 LEU A N 1
ATOM 2755 C CA . LEU A 1 359 ? 2.455 -1.017 -25.596 1.00 94.81 359 LEU A CA 1
ATOM 2756 C C . LEU A 1 359 ? 2.201 0.496 -25.660 1.00 94.81 359 LEU A C 1
ATOM 2758 O O . LEU A 1 359 ? 1.051 0.915 -25.755 1.00 94.81 359 LEU A O 1
ATOM 2762 N N . SER A 1 360 ? 3.257 1.309 -25.665 1.00 93.12 360 SER A N 1
ATOM 2763 C CA . SER A 1 360 ? 3.131 2.769 -25.725 1.00 93.12 360 SER A CA 1
ATOM 2764 C C . SER A 1 360 ? 2.911 3.314 -27.142 1.00 93.12 360 SER A C 1
ATOM 2766 O O . SER A 1 360 ? 2.295 4.365 -27.302 1.00 93.12 360 SER A O 1
ATOM 2768 N N . THR A 1 361 ? 3.413 2.644 -28.188 1.00 92.38 361 THR A N 1
ATOM 2769 C CA . THR A 1 361 ? 3.335 3.148 -29.574 1.00 92.38 361 THR A CA 1
ATOM 2770 C C . THR A 1 361 ? 2.230 2.490 -30.393 1.00 92.38 361 THR A C 1
ATOM 2772 O O . THR A 1 361 ? 1.410 3.176 -31.018 1.00 92.38 361 THR A O 1
ATOM 2775 N N . ASP A 1 362 ? 2.183 1.160 -30.379 1.00 91.12 362 ASP A N 1
ATOM 2776 C CA . ASP A 1 362 ? 1.463 0.364 -31.377 1.00 91.12 362 ASP A CA 1
ATOM 2777 C C . ASP A 1 362 ? 0.192 -0.286 -30.820 1.00 91.12 362 ASP A C 1
ATOM 2779 O O . ASP A 1 362 ? -0.764 -0.518 -31.563 1.00 91.12 362 ASP A O 1
ATOM 2783 N N . TYR A 1 363 ? 0.146 -0.553 -29.514 1.00 90.81 363 TYR A N 1
ATOM 2784 C CA . TYR A 1 363 ? -1.022 -1.147 -28.869 1.00 90.81 363 TYR A CA 1
ATOM 2785 C C . TYR A 1 363 ? -2.220 -0.186 -28.852 1.00 90.81 363 TYR A C 1
ATOM 2787 O O . TYR A 1 363 ? -2.085 1.032 -28.693 1.00 90.81 363 TYR A O 1
ATOM 2795 N N . ARG A 1 364 ? -3.422 -0.737 -29.049 1.00 89.12 364 ARG A N 1
ATOM 2796 C CA . ARG A 1 364 ? -4.692 -0.010 -28.944 1.00 89.12 364 ARG A CA 1
ATOM 2797 C C . ARG A 1 364 ? -5.660 -0.818 -28.076 1.00 89.12 364 ARG A C 1
ATOM 2799 O O . ARG A 1 364 ? -5.836 -2.005 -28.360 1.00 89.12 364 ARG A O 1
ATOM 2806 N N . PRO A 1 365 ? -6.312 -0.204 -27.071 1.00 87.12 365 PRO A N 1
ATOM 2807 C CA . PRO A 1 365 ? -6.328 1.231 -26.732 1.00 87.12 365 PRO A CA 1
ATOM 2808 C C . PRO A 1 365 ? -4.991 1.766 -26.198 1.00 87.12 365 PRO A C 1
ATOM 2810 O O . PRO A 1 365 ? -4.126 0.990 -25.809 1.00 87.12 365 PRO A O 1
ATOM 2813 N N . ALA A 1 366 ? -4.802 3.087 -26.253 1.00 89.12 366 ALA A N 1
ATOM 2814 C CA . ALA A 1 366 ? -3.565 3.716 -25.800 1.00 89.12 366 ALA A CA 1
ATOM 2815 C C . ALA A 1 366 ? -3.371 3.497 -24.292 1.00 89.12 366 ALA A C 1
ATOM 2817 O O . ALA A 1 366 ? -4.309 3.649 -23.508 1.00 89.12 366 ALA A O 1
ATOM 2818 N N . VAL A 1 367 ? -2.149 3.140 -23.907 1.00 94.12 367 VAL A N 1
ATOM 2819 C CA . VAL A 1 367 ? -1.711 2.989 -22.518 1.00 94.12 367 VAL A CA 1
ATOM 2820 C C . VAL A 1 367 ? -0.313 3.570 -22.382 1.00 94.12 367 VAL A C 1
ATOM 2822 O O . VAL A 1 367 ? 0.437 3.637 -23.357 1.00 94.12 367 VAL A O 1
ATOM 2825 N N . ARG A 1 368 ? 0.056 3.955 -21.164 1.00 94.88 368 ARG A N 1
ATOM 2826 C CA . ARG A 1 368 ? 1.433 4.326 -20.849 1.00 94.88 368 ARG A CA 1
ATOM 2827 C C . ARG A 1 368 ? 2.138 3.098 -20.291 1.00 94.88 368 ARG A C 1
ATOM 2829 O O . ARG A 1 368 ? 1.714 2.584 -19.262 1.00 94.88 368 ARG A O 1
ATOM 2836 N N . ALA A 1 369 ? 3.205 2.648 -20.941 1.00 96.00 369 ALA A N 1
ATOM 2837 C CA . ALA A 1 369 ? 3.996 1.517 -20.471 1.00 96.00 369 ALA A CA 1
ATOM 2838 C C . ALA A 1 369 ? 5.486 1.864 -20.434 1.00 96.00 369 ALA A C 1
ATOM 2840 O O . ALA A 1 369 ? 6.042 2.372 -21.407 1.00 96.00 369 ALA A O 1
ATOM 2841 N N . GLU A 1 370 ? 6.150 1.565 -19.324 1.00 94.88 370 GLU A N 1
ATOM 2842 C CA . GLU A 1 370 ? 7.588 1.782 -19.165 1.00 94.88 370 GLU A CA 1
ATOM 2843 C C . GLU A 1 370 ? 8.213 0.703 -18.271 1.00 94.88 370 GLU A C 1
ATOM 2845 O O . GLU A 1 370 ? 7.500 0.107 -17.462 1.00 94.88 370 GLU A O 1
ATOM 2850 N N . PRO A 1 371 ? 9.518 0.402 -18.408 1.00 94.94 371 PRO A N 1
ATOM 2851 C CA . PRO A 1 371 ? 10.199 -0.488 -17.473 1.00 94.94 371 PRO A CA 1
ATOM 2852 C C . PRO A 1 371 ? 10.009 -0.022 -16.025 1.00 94.94 371 PRO A C 1
ATOM 2854 O O . PRO A 1 371 ? 10.048 1.177 -15.742 1.00 94.94 371 PRO A O 1
ATOM 2857 N N . GLU A 1 372 ? 9.804 -0.961 -15.103 1.00 91.06 372 GLU A N 1
ATOM 2858 C CA . GLU A 1 372 ? 9.488 -0.651 -13.702 1.00 91.06 372 GLU A CA 1
ATOM 2859 C C . GLU A 1 372 ? 10.595 0.171 -13.022 1.00 91.06 372 GLU A C 1
ATOM 2861 O O . GLU A 1 372 ? 10.309 1.126 -12.300 1.00 91.06 372 GLU A O 1
ATOM 2866 N N . THR A 1 373 ? 11.859 -0.139 -13.315 1.00 88.19 373 THR A N 1
ATOM 2867 C CA . THR A 1 373 ? 13.015 0.626 -12.825 1.00 88.19 373 THR A CA 1
ATOM 2868 C C . THR A 1 373 ? 12.961 2.084 -13.285 1.00 88.19 373 THR A C 1
ATOM 2870 O O . THR A 1 373 ? 13.137 2.995 -12.480 1.00 88.19 373 THR A O 1
ATOM 2873 N N . THR A 1 374 ? 12.624 2.323 -14.557 1.00 89.31 374 THR A N 1
ATOM 2874 C CA . THR A 1 374 ? 12.448 3.670 -15.120 1.00 89.31 374 THR A CA 1
ATOM 2875 C C . THR A 1 374 ? 11.267 4.408 -14.488 1.00 89.31 374 THR A C 1
ATOM 2877 O O . THR A 1 374 ? 11.354 5.613 -14.247 1.00 89.31 374 THR A O 1
ATOM 2880 N N . TYR A 1 375 ? 10.160 3.712 -14.210 1.00 89.38 375 TYR A N 1
ATOM 2881 C CA . TYR A 1 375 ? 9.013 4.302 -13.515 1.00 89.38 375 TYR A CA 1
ATOM 2882 C C . TYR A 1 375 ? 9.406 4.803 -12.117 1.00 89.38 375 TYR A C 1
ATOM 2884 O O . TYR A 1 375 ? 9.167 5.970 -11.791 1.00 89.38 375 TYR A O 1
ATOM 2892 N N . TYR A 1 376 ? 10.054 3.961 -11.305 1.00 85.19 376 TYR A N 1
ATOM 2893 C CA . TYR A 1 376 ? 10.454 4.341 -9.947 1.00 85.19 376 TYR A CA 1
ATOM 2894 C C . TYR A 1 376 ? 11.567 5.391 -9.913 1.00 85.19 376 TYR A C 1
ATOM 2896 O O . TYR A 1 376 ? 11.550 6.257 -9.035 1.00 85.19 376 TYR A O 1
ATOM 2904 N N . GLU A 1 377 ? 12.486 5.378 -10.881 1.00 82.62 377 GLU A N 1
ATOM 2905 C CA . GLU A 1 377 ? 13.491 6.432 -11.047 1.00 82.62 377 GLU A CA 1
ATOM 2906 C C . GLU A 1 377 ? 12.820 7.801 -11.255 1.00 82.62 377 GLU A C 1
ATOM 2908 O O . GLU A 1 377 ? 13.061 8.735 -10.486 1.00 82.62 377 GLU A O 1
ATOM 2913 N N . LYS A 1 378 ? 11.874 7.897 -12.202 1.00 84.31 378 LYS A N 1
ATOM 2914 C CA . LYS A 1 378 ? 11.105 9.129 -12.462 1.00 84.31 378 LYS A CA 1
ATOM 2915 C C . LYS A 1 378 ? 10.272 9.572 -11.261 1.00 84.31 378 LYS A C 1
ATOM 2917 O O . LYS A 1 378 ? 10.174 10.769 -10.971 1.00 84.31 378 LYS A O 1
ATOM 2922 N N . LEU A 1 379 ? 9.667 8.618 -10.552 1.00 77.75 379 LEU A N 1
ATOM 2923 C CA . LEU A 1 379 ? 8.888 8.906 -9.350 1.00 77.75 379 LEU A CA 1
ATOM 2924 C C . LEU A 1 379 ? 9.781 9.465 -8.231 1.00 77.75 379 LEU A C 1
ATOM 2926 O O . LEU A 1 379 ? 9.367 10.369 -7.505 1.00 77.75 379 LEU A O 1
ATOM 2930 N N . SER A 1 380 ? 11.016 8.972 -8.100 1.00 68.81 380 SER A N 1
ATOM 2931 C CA . SER A 1 380 ? 11.978 9.489 -7.124 1.00 68.81 380 SER A CA 1
ATOM 2932 C C . SER A 1 380 ? 12.466 10.896 -7.471 1.00 68.81 380 SER A C 1
ATOM 2934 O O . SER A 1 380 ? 12.658 11.697 -6.557 1.00 68.81 380 SER A O 1
ATOM 2936 N N . GLU A 1 381 ? 12.646 11.219 -8.753 1.00 68.69 381 GLU A N 1
ATOM 2937 C CA . GLU A 1 381 ? 13.020 12.569 -9.194 1.00 68.69 381 GLU A CA 1
ATOM 2938 C C . GLU A 1 381 ? 11.902 13.592 -8.980 1.00 68.69 381 GLU A C 1
ATOM 2940 O O . GLU A 1 381 ? 12.176 14.709 -8.557 1.00 68.69 381 GLU A O 1
ATOM 2945 N N . THR A 1 382 ? 10.649 13.200 -9.221 1.00 60.47 382 THR A N 1
ATOM 2946 C CA . THR A 1 382 ? 9.479 14.088 -9.082 1.00 60.47 382 THR A CA 1
ATOM 2947 C C . THR A 1 382 ? 9.167 14.428 -7.619 1.00 60.47 382 THR A C 1
ATOM 2949 O O . THR A 1 382 ? 8.572 15.464 -7.338 1.00 60.47 382 THR A O 1
ATOM 2952 N N . ASN A 1 383 ? 9.567 13.563 -6.682 1.00 53.09 383 ASN A N 1
ATOM 2953 C CA . ASN A 1 383 ? 9.365 13.756 -5.242 1.00 53.09 383 ASN A CA 1
ATOM 2954 C C . ASN A 1 383 ? 10.519 14.508 -4.540 1.00 53.09 383 ASN A C 1
ATOM 2956 O O . ASN A 1 383 ? 10.483 14.638 -3.313 1.00 53.09 383 ASN A O 1
ATOM 2960 N N . LYS A 1 384 ? 11.539 14.969 -5.279 1.00 45.28 384 LYS A N 1
ATOM 2961 C CA . LYS A 1 384 ? 12.563 15.908 -4.781 1.00 45.28 384 LYS A CA 1
ATOM 2962 C C . LYS A 1 384 ? 12.072 17.343 -4.920 1.00 45.28 384 LYS A C 1
ATOM 2964 O O . LYS A 1 384 ? 12.373 18.132 -3.996 1.00 45.28 384 LYS A O 1
#